Protein AF-A0A924YPL4-F1 (afdb_monomer)

Mean predicted aligned error: 10.45 Å

Sequence (496 aa):
EHSLARRAGNDRLADELAGELGDLPLALAQAAAYMHETQLPIGKYLELFRQRRTDLWGYEHGPLGHQETVAITFGLCIERLPDPAAVDLLNLCAFLAPDQIPRSLLREGGEHFPARVAAVVSDELELNRVLALLRSYSLIEITAESLSVHRLVQAVCRDRLNESSHEPQTSAVSETSEVPAAQPFAAAAVKLLNPSFPQDIESDTASWPICQRLLPHAHAAIKYAEQFGIDQDATGRLLNCVGLYLRICDNFVEAQSVLERAVRIGESAFGPEHPEVAAALNNLGLVLQELGDLPGARQAFNRALKINEAAFGPDHPKVGTIINNLGRVLRALGEQQGARQAFERALKIDETVFGPEHPSVATRVNNLGGVLKDFGDLAGARQAFERALRIDETAFGPEHSNVARDVNNLGGVLKKLGNLTGAQQAFERALKIDEAAFGPEHLKVAIRVNNIGGVLKDLGDLPGPDRRLSGHWGYAESRLGTSIRTHRPCERILRL

Solvent-accessible surface area (backbone atoms only — not comparable to full-atom values): 25398 Å² total; per-residue (Å²): 107,73,70,58,54,52,48,56,53,48,52,54,49,49,54,51,49,36,60,72,41,69,72,34,69,66,36,50,48,24,46,53,21,40,28,61,79,67,72,47,53,67,71,60,50,51,51,53,52,55,50,50,47,39,75,74,64,46,92,67,92,65,86,74,54,76,64,56,40,38,41,50,47,48,51,57,44,58,76,65,51,90,49,69,43,45,54,52,46,50,44,30,51,38,27,35,38,41,65,68,42,46,49,64,58,53,40,73,33,23,88,47,40,59,70,60,38,19,58,31,34,68,33,70,67,51,34,50,52,39,52,50,54,41,36,57,38,55,59,36,48,77,58,100,61,26,33,29,39,51,66,66,57,27,46,47,45,51,51,50,27,54,53,74,62,63,70,81,86,78,83,80,95,66,98,62,86,79,73,50,67,47,52,63,31,34,38,21,40,33,54,51,46,36,81,55,41,51,90,58,46,89,78,40,67,82,47,48,68,53,34,64,69,41,44,58,31,50,54,37,12,45,54,51,21,61,76,70,67,38,54,36,61,52,41,17,52,38,28,32,21,50,17,53,52,29,43,76,70,69,38,41,74,60,16,41,58,35,14,56,48,12,29,56,34,22,28,72,57,66,34,82,67,28,61,68,24,22,52,19,24,42,53,36,16,54,37,28,46,75,74,63,38,46,71,60,14,45,52,27,23,55,52,19,37,55,25,33,29,73,74,64,34,82,66,29,67,75,30,22,52,37,34,38,53,39,16,54,41,28,47,76,72,63,37,59,67,62,13,51,53,24,27,55,50,20,32,52,27,40,28,72,74,64,34,83,70,29,60,70,30,22,56,38,33,38,53,40,15,53,52,30,46,73,73,65,39,47,68,62,12,41,54,24,17,56,50,18,28,54,26,32,28,71,75,64,35,82,68,30,63,65,25,20,53,27,35,35,53,37,13,55,42,30,41,77,73,66,38,47,70,60,14,40,54,25,20,52,53,18,28,55,27,35,29,71,73,63,34,78,87,31,70,69,26,54,53,28,40,51,54,36,51,57,40,54,49,62,55,66,75,41,99,71,94,68,78,74,54,56,64,56,48,50,52,36,50,56,49,50,59,45,52,66,69,72,43,83,76,53,73,66,71,79,73,113

pLDDT: mean 84.76, std 17.31, range [26.33, 98.81]

Structure (mmCIF, N/CA/C/O backbone):
data_AF-A0A924YPL4-F1
#
_entry.id   AF-A0A924YPL4-F1
#
loop_
_atom_site.group_PDB
_atom_site.id
_atom_site.type_symbol
_atom_site.label_atom_id
_atom_site.label_alt_id
_atom_site.label_comp_id
_atom_site.label_asym_id
_atom_site.label_entity_id
_atom_site.label_seq_id
_atom_site.pdbx_PDB_ins_code
_atom_site.Cartn_x
_atom_site.Cartn_y
_atom_site.Cartn_z
_atom_site.occupancy
_atom_site.B_iso_or_equiv
_atom_site.auth_seq_id
_atom_site.auth_comp_id
_atom_site.auth_asym_id
_atom_site.auth_atom_id
_atom_site.pdbx_PDB_model_num
ATOM 1 N N . GLU A 1 1 ? -40.303 -27.531 46.952 1.00 47.72 1 GLU A N 1
ATOM 2 C CA . GLU A 1 1 ? -41.176 -26.430 46.478 1.00 47.72 1 GLU A CA 1
ATOM 3 C C . GLU A 1 1 ? -40.448 -25.093 46.344 1.00 47.72 1 GLU A C 1
ATOM 5 O O . GLU A 1 1 ? -40.464 -24.537 45.255 1.00 47.72 1 GLU A O 1
ATOM 10 N N . HIS A 1 2 ? -39.718 -24.608 47.358 1.00 46.69 2 HIS A N 1
ATOM 11 C CA . HIS A 1 2 ? -38.982 -23.332 47.252 1.00 46.69 2 HIS A CA 1
ATOM 12 C C . HIS A 1 2 ? -37.911 -23.265 46.140 1.00 46.69 2 HIS A C 1
ATOM 14 O O . HIS A 1 2 ? -37.742 -22.209 45.535 1.00 46.69 2 HIS A O 1
ATOM 20 N N . SER A 1 3 ? -37.217 -24.364 45.818 1.00 48.97 3 SER A N 1
ATOM 21 C CA . SER A 1 3 ? -36.243 -24.391 44.708 1.00 48.97 3 SER A CA 1
ATOM 22 C C . SER A 1 3 ? -36.898 -24.423 43.321 1.00 48.97 3 SER A C 1
ATOM 24 O O . SER A 1 3 ? -36.349 -23.869 42.374 1.00 48.97 3 SER A O 1
ATOM 26 N N . LEU A 1 4 ? -38.085 -25.030 43.208 1.00 39.88 4 LEU A N 1
ATOM 27 C CA . LEU A 1 4 ? -38.859 -25.117 41.966 1.00 39.88 4 LEU A CA 1
ATOM 28 C C . LEU A 1 4 ? -39.550 -23.787 41.652 1.00 39.88 4 LEU A C 1
ATOM 30 O O . LEU A 1 4 ? -39.506 -23.338 40.514 1.00 39.88 4 LEU A O 1
ATOM 34 N N . ALA A 1 5 ? -40.095 -23.112 42.670 1.00 48.59 5 ALA A N 1
ATOM 35 C CA . ALA A 1 5 ? -40.658 -21.770 42.529 1.00 48.59 5 ALA A CA 1
ATOM 36 C C . ALA A 1 5 ? -39.586 -20.721 42.178 1.00 48.59 5 ALA A C 1
ATOM 38 O O . ALA A 1 5 ? -39.834 -19.846 41.354 1.00 48.59 5 ALA A O 1
ATOM 39 N N . ARG A 1 6 ? -38.371 -20.835 42.746 1.00 54.81 6 ARG A N 1
ATOM 40 C CA . ARG A 1 6 ? -37.228 -19.992 42.345 1.00 54.81 6 ARG A CA 1
ATOM 41 C C . ARG A 1 6 ? -36.778 -20.252 40.908 1.00 54.81 6 ARG A C 1
ATOM 43 O O . ARG A 1 6 ? -36.469 -19.292 40.216 1.00 54.81 6 ARG A O 1
ATOM 50 N N . ARG A 1 7 ? -36.750 -21.513 40.457 1.00 58.03 7 ARG A N 1
ATOM 51 C CA . ARG A 1 7 ? -36.433 -21.846 39.057 1.00 58.03 7 ARG A CA 1
ATOM 52 C C . ARG A 1 7 ? -37.473 -21.278 38.093 1.00 58.03 7 ARG A C 1
ATOM 54 O O . ARG A 1 7 ? -37.099 -20.497 37.238 1.00 58.03 7 ARG A O 1
ATOM 61 N N . ALA A 1 8 ? -38.760 -21.528 38.328 1.00 57.75 8 ALA A N 1
ATOM 62 C CA . ALA A 1 8 ? -39.832 -21.000 37.480 1.00 57.75 8 ALA A CA 1
ATOM 63 C C . ALA A 1 8 ? -39.880 -19.457 37.440 1.00 57.75 8 ALA A C 1
ATOM 65 O O . ALA A 1 8 ? -40.207 -18.870 36.412 1.00 57.75 8 ALA A O 1
ATOM 66 N N . GLY A 1 9 ? -39.547 -18.787 38.552 1.00 67.06 9 GLY A N 1
ATOM 67 C CA . GLY A 1 9 ? -39.417 -17.328 38.595 1.00 67.06 9 GLY A CA 1
ATOM 68 C C . GLY A 1 9 ? -38.218 -16.803 37.799 1.00 67.06 9 GLY A C 1
ATOM 69 O O . GLY A 1 9 ? -38.343 -15.792 37.116 1.00 67.06 9 GLY A O 1
ATOM 70 N N . ASN A 1 10 ? -37.081 -17.504 37.847 1.00 73.88 10 ASN A N 1
ATOM 71 C CA . ASN A 1 10 ? -35.906 -17.164 37.045 1.00 73.88 10 ASN A CA 1
ATOM 72 C C . ASN A 1 10 ? -36.117 -17.443 35.555 1.00 73.88 10 ASN A C 1
ATOM 74 O O . ASN A 1 10 ? -35.671 -16.636 34.751 1.00 73.88 10 ASN A O 1
ATOM 78 N N . ASP A 1 11 ? -36.816 -18.521 35.194 1.00 79.25 11 ASP A N 1
ATOM 79 C CA . ASP A 1 11 ? -37.113 -18.856 33.796 1.00 79.25 11 ASP A CA 1
ATOM 80 C C . ASP A 1 11 ? -37.990 -17.764 33.161 1.00 79.25 11 ASP A C 1
ATOM 82 O O . ASP A 1 11 ? -37.685 -17.258 32.088 1.00 79.25 11 ASP A O 1
ATOM 86 N N . ARG A 1 12 ? -39.006 -17.280 33.889 1.00 85.38 12 ARG A N 1
ATOM 87 C CA . ARG A 1 12 ? -39.874 -16.192 33.415 1.00 85.38 12 ARG A CA 1
ATOM 88 C C . ARG A 1 12 ? -39.142 -14.853 33.268 1.00 85.38 12 ARG A C 1
ATOM 90 O O . ARG A 1 12 ? -39.406 -14.114 32.327 1.00 85.38 12 ARG A O 1
ATOM 97 N N . LEU A 1 13 ? -38.239 -14.535 34.198 1.00 87.44 13 LEU A N 1
ATOM 98 C CA . LEU A 1 13 ? -37.392 -13.340 34.107 1.00 87.44 13 LEU A CA 1
ATOM 99 C C . LEU A 1 13 ? -36.352 -13.460 32.985 1.00 87.44 13 LEU A C 1
ATOM 101 O O . LEU A 1 13 ? -35.993 -12.451 32.387 1.00 87.44 13 LEU A O 1
ATOM 105 N N . ALA A 1 14 ? -35.864 -14.670 32.704 1.00 86.19 14 ALA A N 1
ATOM 106 C CA . ALA A 1 14 ? -34.967 -14.929 31.586 1.00 86.19 14 ALA A CA 1
ATOM 107 C C . ALA A 1 14 ? -35.686 -14.751 30.241 1.00 86.19 14 ALA A C 1
ATOM 109 O O . ALA A 1 14 ? -35.127 -14.108 29.359 1.00 86.19 14 ALA A O 1
ATOM 110 N N . ASP A 1 15 ? -36.931 -15.224 30.114 1.00 85.44 15 ASP A N 1
ATOM 111 C CA . ASP A 1 15 ? -37.772 -14.986 28.931 1.00 85.44 15 ASP A CA 1
ATOM 112 C C . ASP A 1 15 ? -38.061 -13.487 28.734 1.00 85.44 15 ASP A C 1
ATOM 114 O O . ASP A 1 15 ? -37.995 -12.969 27.621 1.00 85.44 15 ASP A O 1
ATOM 118 N N . GLU A 1 16 ? -38.348 -12.763 29.820 1.00 87.50 16 GLU A N 1
ATOM 119 C CA . GLU A 1 16 ? -38.563 -11.310 29.789 1.00 87.50 16 GLU A CA 1
ATOM 120 C C . GLU A 1 16 ? -37.294 -10.555 29.368 1.00 87.50 16 GLU A C 1
ATOM 122 O O . GLU A 1 16 ? -37.361 -9.641 28.546 1.00 87.50 16 GLU A O 1
ATOM 127 N N . LEU A 1 17 ? -36.130 -10.965 29.882 1.00 87.06 17 LEU A N 1
ATOM 128 C CA . LEU A 1 17 ? -34.837 -10.431 29.461 1.00 87.06 17 LEU A CA 1
ATOM 129 C C . LEU A 1 17 ? -34.554 -10.733 27.988 1.00 87.06 17 LEU A C 1
ATOM 131 O O . LEU A 1 17 ? -34.127 -9.837 27.269 1.00 87.06 17 LEU A O 1
ATOM 135 N N . ALA A 1 18 ? -34.807 -11.956 27.526 1.00 86.69 18 ALA A N 1
ATOM 136 C CA . ALA A 1 18 ? -34.616 -12.324 26.128 1.00 86.69 18 ALA A CA 1
ATOM 137 C C . ALA A 1 18 ? -35.495 -11.489 25.189 1.00 86.69 18 ALA A C 1
ATOM 139 O O . ALA A 1 18 ? -34.992 -10.951 24.202 1.00 86.69 18 ALA A O 1
ATOM 140 N N . GLY A 1 19 ? -36.756 -11.266 25.572 1.00 82.75 19 GLY A N 1
ATOM 141 C CA . GLY A 1 19 ? -37.672 -10.383 24.856 1.00 82.75 19 GLY A CA 1
ATOM 142 C C . GLY A 1 19 ? -37.206 -8.922 24.807 1.00 82.75 19 GLY A C 1
ATOM 143 O O . GLY A 1 19 ? -37.207 -8.322 23.736 1.00 82.75 19 GLY A O 1
ATOM 144 N N . GLU A 1 20 ? -36.763 -8.346 25.932 1.00 83.00 20 GLU A N 1
ATOM 145 C CA . GLU A 1 20 ? -36.226 -6.969 25.977 1.00 83.00 20 GLU A CA 1
ATOM 146 C C . GLU A 1 20 ? -34.915 -6.831 25.185 1.00 83.00 20 GLU A C 1
ATOM 148 O O . GLU A 1 20 ? -34.635 -5.770 24.626 1.00 83.00 20 GLU A O 1
ATOM 153 N N . LEU A 1 21 ? -34.127 -7.908 25.101 1.00 84.50 21 LEU A N 1
ATOM 154 C CA . LEU A 1 21 ? -32.894 -7.955 24.320 1.00 84.50 21 LEU A CA 1
ATOM 155 C C . LEU A 1 21 ? -33.103 -8.359 22.847 1.00 84.50 21 LEU A C 1
ATOM 157 O O . LEU A 1 21 ? -32.127 -8.473 22.101 1.00 84.50 21 LEU A O 1
ATOM 161 N N . GLY A 1 22 ? -34.350 -8.570 22.415 1.00 81.56 22 GLY A N 1
ATOM 162 C CA . GLY A 1 22 ? -34.694 -8.946 21.042 1.00 81.56 22 GLY A CA 1
ATOM 163 C C . GLY A 1 22 ? -34.057 -10.259 20.578 1.00 81.56 22 GLY A C 1
ATOM 164 O O . GLY A 1 22 ? -33.703 -10.377 19.407 1.00 81.56 22 GLY A O 1
ATOM 165 N N . ASP A 1 23 ? -33.833 -11.204 21.498 1.00 82.50 23 ASP A N 1
ATOM 166 C CA . ASP A 1 23 ? -33.191 -12.504 21.245 1.00 82.50 23 ASP A CA 1
ATOM 167 C C . ASP A 1 23 ? -31.806 -12.419 20.570 1.00 82.50 23 ASP A C 1
ATOM 169 O O . ASP A 1 23 ? -31.335 -13.357 19.922 1.00 82.50 23 ASP A O 1
ATOM 173 N N . LEU A 1 24 ? -31.114 -11.288 20.729 1.00 84.44 24 LEU A N 1
ATOM 174 C CA . LEU A 1 24 ? -29.803 -11.061 20.134 1.00 84.44 24 LEU A CA 1
ATOM 175 C C . LEU A 1 24 ? -28.716 -11.866 20.851 1.00 84.44 24 LEU A C 1
ATOM 177 O O . LEU A 1 24 ? -28.433 -11.573 22.015 1.00 84.44 24 LEU A O 1
ATOM 181 N N . PRO A 1 25 ? -28.002 -12.784 20.165 1.00 86.50 25 PRO A N 1
ATOM 182 C CA . PRO A 1 25 ? -26.976 -13.605 20.807 1.00 86.50 25 PRO A CA 1
ATOM 183 C C . PRO A 1 25 ? -25.891 -12.784 21.511 1.00 86.50 25 PRO A C 1
ATOM 185 O O . PRO A 1 25 ? -25.484 -13.119 22.620 1.00 86.50 25 PRO A O 1
ATOM 188 N N . LEU A 1 26 ? -25.458 -11.676 20.899 1.00 85.81 26 LEU A N 1
ATOM 189 C CA . LEU A 1 26 ? -24.452 -10.793 21.487 1.00 85.81 26 LEU A CA 1
ATOM 190 C C . LEU A 1 26 ? -24.979 -10.049 22.721 1.00 85.81 26 LEU A C 1
ATOM 192 O O . LEU A 1 26 ? -24.299 -10.027 23.743 1.00 85.81 26 LEU A O 1
ATOM 196 N N . ALA A 1 27 ? -26.181 -9.469 22.648 1.00 85.81 27 ALA A N 1
ATOM 197 C CA . ALA A 1 27 ? -26.764 -8.741 23.776 1.00 85.81 27 ALA A CA 1
ATOM 198 C C . ALA A 1 27 ? -27.037 -9.686 24.955 1.00 85.81 27 ALA A C 1
ATOM 200 O O . ALA A 1 27 ? -26.749 -9.351 26.100 1.00 85.81 27 ALA A O 1
ATOM 201 N N . LEU A 1 28 ? -27.512 -10.902 24.672 1.00 89.25 28 LEU A N 1
ATOM 202 C CA . LEU A 1 28 ? -27.704 -11.951 25.671 1.00 89.25 28 LEU A CA 1
ATOM 203 C C . LEU A 1 28 ? -26.384 -12.371 26.319 1.00 89.25 28 LEU A C 1
ATOM 205 O O . LEU A 1 28 ? -26.310 -12.448 27.545 1.00 89.25 28 LEU A O 1
ATOM 209 N N . ALA A 1 29 ? -25.337 -12.603 25.521 1.00 88.88 29 ALA A N 1
ATOM 210 C CA . ALA A 1 29 ? -24.015 -12.953 26.033 1.00 88.88 29 ALA A CA 1
ATOM 211 C C . ALA A 1 29 ? -23.449 -11.847 26.936 1.00 88.88 29 ALA A C 1
ATOM 213 O O . ALA A 1 29 ? -22.971 -12.132 28.032 1.00 88.88 29 ALA A O 1
ATOM 214 N N . GLN A 1 30 ? -23.565 -10.586 26.522 1.00 90.12 30 GLN A N 1
ATOM 215 C CA . GLN A 1 30 ? -23.102 -9.438 27.300 1.00 90.12 30 GLN A CA 1
ATOM 216 C C . GLN A 1 30 ? -23.926 -9.217 28.575 1.00 90.12 30 GLN A C 1
ATOM 218 O O . GLN A 1 30 ? -23.355 -8.963 29.632 1.00 90.12 30 GLN A O 1
ATOM 223 N N . ALA A 1 31 ? -25.253 -9.355 28.522 1.00 89.62 31 ALA A N 1
ATOM 224 C CA . ALA A 1 31 ? -26.105 -9.259 29.705 1.00 89.62 31 ALA A CA 1
ATOM 225 C C . ALA A 1 31 ? -25.794 -10.376 30.711 1.00 89.62 31 ALA A C 1
ATOM 227 O O . ALA A 1 31 ? -25.646 -10.116 31.907 1.00 89.62 31 ALA A O 1
ATOM 228 N N . ALA A 1 32 ? -25.637 -11.613 30.230 1.00 90.56 32 ALA A N 1
ATOM 229 C CA . ALA A 1 32 ? -25.241 -12.749 31.054 1.00 90.56 32 ALA A CA 1
ATOM 230 C C . ALA A 1 32 ? -23.862 -12.531 31.693 1.00 90.56 32 ALA A C 1
ATOM 232 O O . ALA A 1 32 ? -23.706 -12.740 32.897 1.00 90.56 32 ALA A O 1
ATOM 233 N N . ALA A 1 33 ? -22.891 -12.057 30.912 1.00 90.94 33 ALA A N 1
ATOM 234 C CA . ALA A 1 33 ? -21.553 -11.721 31.378 1.00 90.94 33 ALA A CA 1
ATOM 235 C C . ALA A 1 33 ? -21.575 -10.611 32.440 1.00 90.94 33 ALA A C 1
ATOM 237 O O . ALA A 1 33 ? -21.022 -10.785 33.52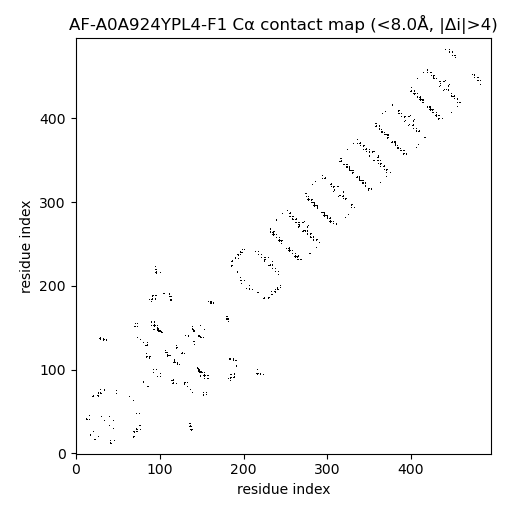1 1.00 90.94 33 ALA A O 1
ATOM 238 N N . TYR A 1 34 ? -22.299 -9.515 32.194 1.00 91.00 34 TYR A N 1
ATOM 239 C CA . TYR A 1 34 ? -22.483 -8.436 33.165 1.00 91.00 34 TYR A CA 1
ATOM 240 C C . TYR A 1 34 ? -23.038 -8.962 34.491 1.00 91.00 34 TYR A C 1
ATOM 242 O O . TYR A 1 34 ? -22.494 -8.671 35.556 1.00 91.00 34 TYR A O 1
ATOM 250 N N . MET A 1 35 ? -24.129 -9.734 34.440 1.00 92.50 35 MET A N 1
ATOM 251 C CA . MET A 1 35 ? -24.772 -10.286 35.634 1.00 92.50 35 MET A CA 1
ATOM 252 C C . MET A 1 35 ? -23.842 -11.230 36.393 1.00 92.50 35 MET A C 1
ATOM 254 O O . MET A 1 35 ? -23.806 -11.191 37.622 1.00 92.50 35 MET A O 1
ATOM 258 N N . HIS A 1 36 ? -23.069 -12.044 35.673 1.00 91.81 36 HIS A N 1
ATOM 259 C CA . HIS A 1 36 ? -22.067 -12.925 36.258 1.00 91.81 36 HIS A CA 1
ATOM 260 C C . HIS A 1 36 ? -20.969 -12.132 36.980 1.00 91.81 36 HIS A C 1
ATOM 262 O O . HIS A 1 36 ? -20.736 -12.355 38.166 1.00 91.81 36 HIS A O 1
ATOM 268 N N . GLU A 1 37 ? -20.338 -11.163 36.320 1.00 89.81 37 GLU A N 1
ATOM 269 C CA . GLU A 1 37 ? -19.222 -10.402 36.899 1.00 89.81 37 GLU A CA 1
ATOM 270 C C . GLU A 1 37 ? -19.660 -9.506 38.068 1.00 89.81 37 GLU A C 1
ATOM 272 O O . GLU A 1 37 ? -18.936 -9.346 39.049 1.00 89.81 37 GLU A O 1
ATOM 277 N N . THR A 1 38 ? -20.876 -8.957 38.009 1.00 89.56 38 THR A N 1
ATOM 278 C CA . THR A 1 38 ? -21.427 -8.089 39.066 1.00 89.56 38 THR A CA 1
ATOM 279 C C . THR A 1 38 ? -22.212 -8.845 40.141 1.00 89.56 38 THR A C 1
ATOM 281 O O . THR A 1 38 ? -22.663 -8.233 41.110 1.00 89.56 38 THR A O 1
ATOM 284 N N . GLN A 1 39 ? -22.381 -10.166 39.987 1.00 90.88 39 GLN A N 1
ATOM 285 C CA . GLN A 1 39 ? -23.224 -11.020 40.838 1.00 90.88 39 GLN A CA 1
ATOM 286 C C . GLN A 1 39 ? -24.665 -10.487 40.982 1.00 90.88 39 GLN A C 1
ATOM 288 O O . GLN A 1 39 ? -25.318 -10.650 42.018 1.00 90.88 39 GLN A O 1
ATOM 293 N N . LEU A 1 40 ? -25.166 -9.822 39.939 1.00 91.19 40 LEU A N 1
ATOM 294 C CA . LEU A 1 40 ? -26.439 -9.110 39.948 1.00 91.19 40 LEU A CA 1
ATOM 295 C C . LEU A 1 40 ? -27.554 -10.028 39.413 1.00 91.19 40 LEU A C 1
ATOM 297 O O . LEU A 1 40 ? -27.409 -10.599 38.333 1.00 91.19 40 LEU A O 1
ATOM 301 N N . PRO A 1 41 ? -28.678 -10.199 40.130 1.00 92.12 41 PRO A N 1
ATOM 302 C CA . PRO A 1 41 ? -29.766 -11.059 39.667 1.00 92.12 41 PRO A CA 1
ATOM 303 C C . PRO A 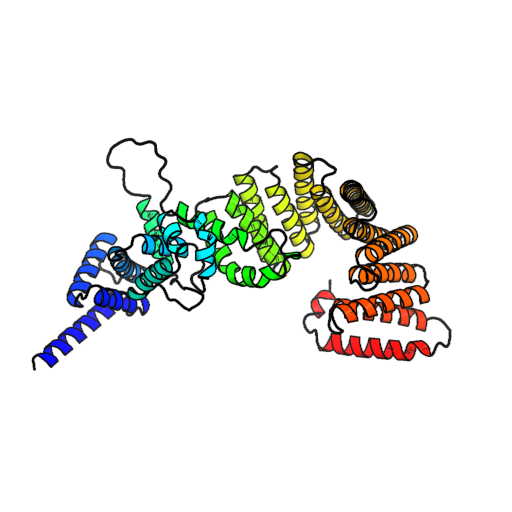1 41 ? -30.509 -10.456 38.461 1.00 92.12 41 PRO A C 1
ATOM 305 O O . PRO A 1 41 ? -30.600 -9.234 38.335 1.00 92.12 41 PRO A O 1
ATOM 308 N N . ILE A 1 42 ? -31.133 -11.316 37.637 1.00 90.62 42 ILE A N 1
ATOM 309 C CA . ILE A 1 42 ? -31.817 -10.950 36.374 1.00 90.62 42 ILE A CA 1
ATOM 310 C C . ILE A 1 42 ? -32.785 -9.775 36.543 1.00 90.62 42 ILE A C 1
ATOM 312 O O . ILE A 1 42 ? -32.735 -8.815 35.779 1.00 90.62 42 ILE A O 1
ATOM 316 N N . GLY A 1 43 ? -33.620 -9.798 37.586 1.00 89.75 43 GLY A N 1
ATOM 317 C CA . GLY A 1 43 ? -34.578 -8.718 37.841 1.00 89.75 43 GLY A CA 1
ATOM 318 C C . GLY A 1 43 ? -33.917 -7.352 38.066 1.00 89.75 43 GLY A C 1
ATOM 319 O O . GLY A 1 43 ? -34.421 -6.343 37.587 1.00 89.75 43 GLY A O 1
ATOM 320 N N . LYS A 1 44 ? -32.752 -7.310 38.729 1.00 91.69 44 LYS A N 1
ATOM 321 C CA . LYS A 1 44 ? -32.003 -6.059 38.927 1.00 91.69 44 LYS A CA 1
ATOM 322 C C . LYS A 1 44 ? -31.303 -5.590 37.660 1.00 91.69 44 LYS A C 1
ATOM 324 O O . LYS A 1 44 ? -31.198 -4.387 37.446 1.00 91.69 44 LYS A O 1
ATOM 329 N N . TYR A 1 45 ? -30.870 -6.511 36.805 1.00 91.56 45 TYR A N 1
ATOM 330 C CA . TYR A 1 45 ? -30.322 -6.146 35.504 1.00 91.56 45 TYR A CA 1
ATOM 331 C C . TYR A 1 45 ? -31.401 -5.531 34.606 1.00 91.56 45 TYR A C 1
ATOM 333 O O . TYR A 1 45 ? -31.171 -4.481 34.016 1.00 91.56 45 TYR A O 1
ATOM 341 N N . LEU A 1 46 ? -32.597 -6.128 34.571 1.00 88.38 46 LEU A N 1
ATOM 342 C CA . LEU A 1 46 ? -33.756 -5.592 33.849 1.00 88.38 46 LEU A CA 1
ATOM 343 C C . LEU A 1 46 ? -34.124 -4.172 34.301 1.00 88.38 46 LEU A C 1
ATOM 345 O O . LEU A 1 46 ? -34.412 -3.320 33.463 1.00 88.38 46 LEU A O 1
ATOM 349 N N . GLU A 1 47 ? -34.088 -3.897 35.609 1.00 89.38 47 GLU A N 1
ATOM 350 C CA . GLU A 1 47 ? -34.290 -2.541 36.143 1.00 89.38 47 GLU A CA 1
ATOM 351 C C . GLU A 1 47 ? -33.244 -1.557 35.591 1.00 89.38 47 GLU A C 1
ATOM 353 O O . GLU A 1 47 ? -33.617 -0.511 35.059 1.00 89.38 47 GLU A O 1
ATOM 358 N N . LEU A 1 48 ? -31.951 -1.907 35.654 1.00 88.94 48 LEU A N 1
ATOM 359 C CA . LEU A 1 48 ? -30.862 -1.069 35.132 1.00 88.94 48 LEU A CA 1
ATOM 360 C C . LEU A 1 48 ? -30.970 -0.852 33.618 1.00 88.94 48 LEU A C 1
ATOM 362 O O . LEU A 1 48 ? -30.786 0.266 33.142 1.00 88.94 48 LEU A O 1
ATOM 366 N N . PHE A 1 49 ? -31.295 -1.903 32.865 1.00 86.88 49 PHE A N 1
ATOM 367 C CA . PHE A 1 49 ? -31.482 -1.840 31.419 1.00 86.88 49 PHE A CA 1
ATOM 368 C C . PHE A 1 49 ? -32.609 -0.869 31.047 1.00 86.88 49 PHE A C 1
ATOM 370 O O . PHE A 1 49 ? -32.422 0.021 30.219 1.00 86.88 49 PHE A O 1
ATOM 377 N N . ARG A 1 50 ? -33.766 -0.981 31.710 1.00 86.44 50 ARG A N 1
ATOM 378 C CA . ARG A 1 50 ? -34.923 -0.102 31.480 1.00 86.44 50 ARG A CA 1
ATOM 379 C C . ARG A 1 50 ? -34.655 1.336 31.906 1.00 86.44 50 ARG A C 1
ATOM 381 O O . ARG A 1 50 ? -35.078 2.260 31.211 1.00 86.44 50 ARG A O 1
ATOM 388 N N . GLN A 1 51 ? -33.948 1.530 33.018 1.00 85.75 51 GLN A N 1
ATOM 389 C CA . GLN A 1 51 ? -33.526 2.855 33.460 1.00 85.75 51 GLN A CA 1
ATOM 390 C C . GLN A 1 51 ? -32.632 3.498 32.399 1.00 85.75 51 GLN A C 1
ATOM 392 O O . GLN A 1 51 ? -32.947 4.577 31.908 1.00 85.75 51 GLN A O 1
ATOM 397 N N . ARG A 1 52 ? -31.595 2.785 31.949 1.00 82.38 52 ARG A N 1
ATOM 398 C CA . ARG A 1 52 ? -30.661 3.318 30.961 1.00 82.38 52 ARG A CA 1
ATOM 399 C C . ARG A 1 52 ? -31.303 3.564 29.596 1.00 82.38 52 ARG A C 1
ATOM 401 O O . ARG A 1 52 ? -30.978 4.549 28.943 1.00 82.38 52 ARG A O 1
ATOM 408 N N . ARG A 1 53 ? -32.253 2.715 29.189 1.00 79.38 53 ARG A N 1
ATOM 409 C CA . ARG A 1 53 ? -33.105 2.956 28.013 1.00 79.38 53 ARG A CA 1
ATOM 410 C C . ARG A 1 53 ? -33.828 4.299 28.116 1.00 79.38 53 ARG A C 1
ATOM 412 O O . ARG A 1 53 ? -33.869 5.048 27.147 1.00 79.38 53 ARG A O 1
ATOM 419 N N . THR A 1 54 ? -34.383 4.585 29.291 1.00 78.12 54 THR A N 1
ATOM 420 C CA . THR A 1 54 ? -35.126 5.824 29.554 1.00 78.12 54 THR A CA 1
ATOM 421 C C . THR A 1 54 ? -34.202 7.041 29.511 1.00 78.12 54 THR A C 1
ATOM 423 O O . THR A 1 54 ? -34.577 8.057 28.933 1.00 78.12 54 THR A O 1
ATOM 426 N N . ASP A 1 55 ? -32.993 6.923 30.068 1.00 77.31 55 ASP A N 1
ATOM 427 C CA . ASP A 1 55 ? -32.000 8.003 30.086 1.00 77.31 55 ASP A CA 1
ATOM 428 C C . ASP A 1 55 ? -31.525 8.390 28.673 1.00 77.31 55 ASP A C 1
ATOM 430 O O . ASP A 1 55 ? -31.306 9.568 28.404 1.00 77.31 55 ASP A O 1
ATOM 434 N N . LEU A 1 56 ? -31.372 7.411 27.772 1.00 69.81 56 LEU A N 1
ATOM 435 C CA . LEU A 1 56 ? -30.812 7.620 26.430 1.00 69.81 56 LEU A CA 1
ATOM 436 C C . LEU A 1 56 ? -31.850 8.037 25.373 1.00 69.81 56 LEU A C 1
ATOM 438 O O . LEU A 1 56 ? -31.535 8.867 24.525 1.00 69.81 56 LEU A O 1
ATOM 442 N N . TRP A 1 57 ? -33.074 7.494 25.407 1.00 69.25 57 TRP A N 1
ATOM 443 C CA . TRP A 1 57 ? -34.076 7.716 24.343 1.00 69.25 57 TRP A CA 1
ATOM 444 C C . TRP A 1 57 ? -35.435 8.241 24.833 1.00 69.25 57 TRP A C 1
ATOM 446 O O . TRP A 1 57 ? -36.363 8.400 24.041 1.00 69.25 57 TRP A O 1
ATOM 456 N N . GLY A 1 58 ? -35.585 8.552 26.124 1.00 59.66 58 GLY A N 1
ATOM 457 C CA . GLY A 1 58 ? -36.861 9.005 26.682 1.00 59.66 58 GLY A CA 1
ATOM 458 C C . GLY A 1 58 ? -37.969 7.938 26.628 1.00 59.66 58 GLY A C 1
ATOM 459 O O . GLY A 1 58 ? -37.722 6.751 26.423 1.00 59.66 58 GLY A O 1
ATOM 460 N N . TYR A 1 59 ? -39.224 8.347 26.852 1.00 49.88 59 TYR A N 1
ATOM 461 C CA . TYR A 1 59 ? -40.401 7.457 26.853 1.00 49.88 59 TYR A CA 1
ATOM 462 C C . TYR A 1 59 ? -40.918 7.134 25.433 1.00 49.88 59 TYR A C 1
ATOM 464 O O . TYR A 1 59 ? -42.122 7.211 25.182 1.00 49.88 59 TYR A O 1
ATOM 472 N N . GLU A 1 60 ? -40.067 6.760 24.478 1.00 46.19 60 GLU A N 1
ATOM 473 C CA . GLU A 1 60 ? -40.577 6.259 23.193 1.00 46.19 60 GLU A CA 1
ATOM 474 C C . GLU A 1 60 ? -41.058 4.805 23.329 1.00 46.19 60 GLU A C 1
ATOM 476 O O . GLU A 1 60 ? -40.307 3.879 23.628 1.00 46.19 60 GLU A O 1
ATOM 481 N N . HIS A 1 61 ? -42.372 4.613 23.171 1.00 46.47 61 HIS A N 1
ATOM 482 C CA . HIS A 1 61 ? -43.042 3.318 23.283 1.00 46.47 61 HIS A CA 1
ATOM 483 C C . HIS A 1 61 ? -42.969 2.575 21.941 1.00 46.47 61 HIS A C 1
ATOM 485 O O . HIS A 1 61 ? -43.910 2.604 21.149 1.00 46.47 61 HIS A O 1
ATOM 491 N N . GLY A 1 62 ? -41.845 1.903 21.695 1.00 57.69 62 GLY A N 1
ATOM 492 C CA . GLY A 1 62 ? -41.645 0.979 20.577 1.00 57.69 62 GLY A CA 1
ATOM 493 C C . GLY A 1 62 ? -40.581 -0.077 20.908 1.00 57.69 62 GLY A C 1
ATOM 494 O O . GLY A 1 62 ? -39.794 0.129 21.833 1.00 57.69 62 GLY A O 1
ATOM 495 N N . PRO A 1 63 ? -40.557 -1.230 20.211 1.00 57.75 63 PRO A N 1
ATOM 496 C CA . PRO A 1 63 ? -39.460 -2.182 20.347 1.00 57.75 63 PRO A CA 1
ATOM 497 C C . PRO A 1 63 ? -38.157 -1.523 19.882 1.00 57.75 63 PRO A C 1
ATOM 499 O O . PRO A 1 63 ? -38.116 -0.942 18.797 1.00 57.75 63 PRO A O 1
ATOM 502 N N . LEU A 1 64 ? -37.112 -1.605 20.711 1.00 63.34 64 LEU A N 1
ATOM 503 C CA . LEU A 1 64 ? -35.780 -1.126 20.349 1.00 63.34 64 LEU A CA 1
ATOM 504 C C . LEU A 1 64 ? -35.295 -1.863 19.100 1.00 63.34 64 LEU A C 1
ATOM 506 O O . LEU A 1 64 ? -35.514 -3.069 18.947 1.00 63.34 64 LEU A O 1
ATOM 510 N N . GLY A 1 65 ? -34.609 -1.147 18.215 1.00 70.19 65 GLY A N 1
ATOM 511 C CA . GLY A 1 65 ? -33.834 -1.805 17.183 1.00 70.19 65 GLY A CA 1
ATOM 512 C C . GLY A 1 65 ? -32.671 -2.586 17.800 1.00 70.19 65 GLY A C 1
ATOM 513 O O . GLY A 1 65 ? -32.265 -2.417 18.955 1.00 70.19 65 GLY A O 1
ATOM 514 N N . HIS A 1 66 ? -32.108 -3.489 17.001 1.00 71.81 66 HIS A N 1
ATOM 515 C CA . HIS A 1 66 ? -31.024 -4.350 17.462 1.00 71.81 66 HIS A CA 1
ATOM 516 C C . HIS A 1 66 ? -29.773 -3.560 17.895 1.00 71.81 66 HIS A C 1
ATOM 518 O O . HIS A 1 66 ? -28.987 -4.041 18.711 1.00 71.81 66 HIS A O 1
ATOM 524 N N . GLN A 1 67 ? -29.569 -2.362 17.340 1.00 68.31 67 GLN A N 1
ATOM 525 C CA . GLN A 1 67 ? -28.415 -1.518 17.645 1.00 68.31 67 GLN A CA 1
ATOM 526 C C . GLN A 1 67 ? -28.560 -0.843 19.010 1.00 68.31 67 GLN A C 1
ATOM 528 O O . GLN A 1 67 ? -27.604 -0.845 19.783 1.00 68.31 67 GLN A O 1
ATOM 533 N N . GLU A 1 68 ? -29.748 -0.337 19.338 1.00 77.31 68 GLU A N 1
ATOM 534 C CA . GLU A 1 68 ? -30.029 0.347 20.600 1.00 77.31 68 GLU A CA 1
ATOM 535 C C . GLU A 1 68 ? -29.940 -0.616 21.788 1.00 77.31 68 GLU A C 1
ATOM 537 O O . GLU A 1 68 ? -29.309 -0.306 22.799 1.00 77.31 68 GLU A O 1
ATOM 542 N N . THR A 1 69 ? -30.485 -1.827 21.645 1.00 81.06 69 THR A N 1
ATOM 543 C CA . THR A 1 69 ? -30.382 -2.874 22.670 1.00 81.06 69 THR A CA 1
ATOM 544 C C . THR A 1 69 ? -28.927 -3.212 22.993 1.00 81.06 69 THR A C 1
ATOM 546 O O . THR A 1 69 ? -28.530 -3.224 24.161 1.00 81.06 69 THR A O 1
ATOM 549 N N . VAL A 1 70 ? -28.109 -3.453 21.962 1.00 77.75 70 VAL A N 1
ATOM 550 C CA . VAL A 1 70 ? -26.679 -3.734 22.147 1.00 77.75 70 VAL A CA 1
ATOM 551 C C . VAL A 1 70 ? -25.973 -2.522 22.752 1.00 77.75 70 VAL A C 1
ATOM 553 O O . VAL A 1 70 ? -25.145 -2.702 23.637 1.00 77.75 70 VAL A O 1
ATOM 556 N N . ALA A 1 71 ? -26.321 -1.297 22.349 1.00 78.75 71 ALA A N 1
ATOM 557 C CA . ALA A 1 71 ? -25.736 -0.079 22.902 1.00 78.75 71 ALA A CA 1
ATOM 558 C C . ALA A 1 71 ? -26.003 0.086 24.406 1.00 78.75 71 ALA A C 1
ATOM 560 O O . ALA A 1 71 ? -25.078 0.426 25.145 1.00 78.75 71 ALA A O 1
ATOM 561 N N . ILE A 1 72 ? -27.217 -0.216 24.885 1.00 82.69 72 ILE A N 1
ATOM 562 C CA . ILE A 1 72 ? -27.545 -0.180 26.322 1.00 82.69 72 ILE A CA 1
ATOM 563 C C . ILE A 1 72 ? -26.729 -1.216 27.083 1.00 82.69 72 ILE A C 1
ATOM 565 O O . ILE A 1 72 ? -26.029 -0.880 28.040 1.00 82.69 72 ILE A O 1
ATOM 569 N N . THR A 1 73 ? -26.817 -2.480 26.663 1.00 84.88 73 THR A N 1
ATOM 570 C CA . THR A 1 73 ? -26.136 -3.589 27.335 1.00 84.88 73 THR A CA 1
ATOM 571 C C . THR A 1 73 ? -24.624 -3.368 27.362 1.00 84.88 73 THR A C 1
ATOM 573 O O . THR A 1 73 ? -23.978 -3.586 28.388 1.00 84.88 73 THR A O 1
ATOM 576 N N . PHE A 1 74 ? -24.067 -2.856 26.268 1.00 84.44 74 PHE A N 1
ATOM 577 C CA . PHE A 1 74 ? -22.665 -2.485 26.163 1.00 84.44 74 PHE A CA 1
ATOM 578 C C . PHE A 1 74 ? -22.289 -1.293 27.049 1.00 84.44 74 PHE A C 1
ATOM 580 O O . PHE A 1 74 ? -21.268 -1.337 27.736 1.00 84.44 74 PHE A O 1
ATOM 587 N N . GLY A 1 75 ? -23.113 -0.240 27.068 1.00 83.19 75 GLY A N 1
ATOM 588 C CA . GLY A 1 75 ? -22.930 0.927 27.930 1.00 83.19 75 GLY A CA 1
ATOM 589 C C . GLY A 1 75 ? -22.829 0.527 29.400 1.00 83.19 75 GLY A C 1
ATOM 590 O O . GLY A 1 75 ? -21.870 0.912 30.068 1.00 83.19 75 GLY A O 1
ATOM 591 N N . LEU A 1 76 ? -23.740 -0.340 29.855 1.00 86.00 76 LEU A N 1
ATOM 592 C CA . LEU A 1 76 ? -23.710 -0.914 31.201 1.00 86.00 76 LEU A CA 1
ATOM 593 C C . LEU A 1 76 ? -22.408 -1.688 31.464 1.00 86.00 76 LEU A C 1
ATOM 595 O O . LEU A 1 76 ? -21.787 -1.492 32.507 1.00 86.00 76 LEU A O 1
ATOM 599 N N . CYS A 1 77 ? -21.963 -2.535 30.528 1.00 88.44 77 CYS A N 1
ATOM 600 C CA . CYS A 1 77 ? -20.707 -3.282 30.677 1.00 88.44 77 CYS A CA 1
ATOM 601 C C . CYS A 1 77 ? -19.496 -2.356 30.827 1.00 88.44 77 CYS A C 1
ATOM 603 O O . CYS A 1 77 ? -18.700 -2.549 31.743 1.00 88.44 77 CYS A O 1
ATOM 605 N N . ILE A 1 78 ? -19.373 -1.328 29.981 1.00 86.00 78 ILE A N 1
ATOM 606 C CA . ILE A 1 78 ? -18.259 -0.375 30.069 1.00 86.00 78 ILE A CA 1
ATOM 607 C C . ILE A 1 78 ? -18.273 0.396 31.390 1.00 86.00 78 ILE A C 1
ATOM 609 O O . ILE A 1 78 ? -17.217 0.561 31.992 1.00 86.00 78 ILE A O 1
ATOM 613 N N . GLU A 1 79 ? -19.434 0.859 31.859 1.00 85.19 79 GLU A N 1
ATOM 614 C CA . GLU A 1 79 ? -19.542 1.606 33.124 1.00 85.19 79 GLU A CA 1
ATOM 615 C C . GLU A 1 79 ? -19.100 0.796 34.350 1.00 85.19 79 GLU A C 1
ATOM 617 O O . GLU A 1 79 ? -18.814 1.367 35.404 1.00 85.19 79 GLU A O 1
ATOM 622 N N . ARG A 1 80 ? -19.037 -0.535 34.229 1.00 88.38 80 ARG A N 1
ATOM 623 C CA . ARG A 1 80 ? -18.569 -1.438 35.285 1.00 88.38 80 ARG A CA 1
ATOM 624 C C . ARG A 1 80 ? -17.138 -1.917 35.122 1.00 88.38 80 ARG A C 1
ATOM 626 O O . ARG A 1 80 ? -16.641 -2.563 36.044 1.00 88.38 80 ARG A O 1
ATOM 633 N N . LEU A 1 81 ? -16.459 -1.583 34.025 1.00 89.31 81 LEU A N 1
ATOM 634 C CA . LEU A 1 81 ? -15.044 -1.905 33.883 1.00 89.31 81 LEU A CA 1
ATOM 635 C C . LEU A 1 81 ? -14.233 -1.121 34.934 1.00 89.31 81 LEU A C 1
ATOM 637 O O . LEU A 1 81 ? -14.247 0.110 34.922 1.00 89.31 81 LEU A O 1
ATOM 641 N N . PRO A 1 82 ? -13.512 -1.802 35.846 1.00 85.94 82 PRO A N 1
ATOM 642 C CA . PRO A 1 82 ? -12.744 -1.142 36.902 1.00 85.94 82 PRO A CA 1
ATOM 643 C C . PRO A 1 82 ? -11.478 -0.448 36.383 1.00 85.94 82 PRO A C 1
ATOM 645 O O . PRO A 1 82 ? -10.910 0.383 37.089 1.00 85.94 82 PRO A O 1
ATOM 648 N N . ASP A 1 83 ? -11.022 -0.808 35.181 1.00 88.25 83 ASP A N 1
ATOM 649 C CA . ASP A 1 83 ? -9.795 -0.303 34.576 1.00 88.25 83 ASP A CA 1
ATOM 650 C C . ASP A 1 83 ? -10.108 0.577 33.351 1.00 88.25 83 ASP A C 1
ATOM 652 O O . ASP A 1 83 ? -10.551 0.060 32.319 1.00 88.25 83 ASP A O 1
ATOM 656 N N . PRO A 1 84 ? -9.856 1.898 33.421 1.00 89.44 84 PRO A N 1
ATOM 657 C CA . PRO A 1 84 ? -10.038 2.800 32.288 1.00 89.44 84 PRO A CA 1
ATOM 658 C C . PRO A 1 84 ? -9.204 2.428 31.054 1.00 89.44 84 PRO A C 1
ATOM 660 O O . PRO A 1 84 ? -9.622 2.720 29.935 1.00 89.44 84 PRO A O 1
ATOM 663 N N . ALA A 1 85 ? -8.057 1.761 31.221 1.00 90.50 85 ALA A N 1
ATOM 664 C CA . ALA A 1 85 ? -7.225 1.349 30.094 1.00 90.50 85 ALA A CA 1
ATOM 665 C C . ALA A 1 85 ? -7.902 0.271 29.229 1.00 90.50 85 ALA A C 1
ATOM 667 O O . ALA A 1 85 ? -7.643 0.192 28.029 1.00 90.50 85 ALA A O 1
ATOM 668 N N . ALA A 1 86 ? -8.820 -0.515 29.803 1.00 92.38 86 ALA A N 1
ATOM 669 C CA . ALA A 1 86 ? -9.634 -1.470 29.055 1.00 92.38 86 ALA A CA 1
ATOM 670 C C . ALA A 1 86 ? -10.583 -0.764 28.075 1.00 92.38 86 ALA A C 1
ATOM 672 O O . ALA A 1 86 ? -10.731 -1.187 26.927 1.00 92.38 86 ALA A O 1
ATOM 673 N N . VAL A 1 87 ? -11.183 0.345 28.512 1.00 91.50 87 VAL A N 1
ATOM 674 C CA . VAL A 1 87 ? -12.051 1.180 27.673 1.00 91.50 87 VAL A CA 1
ATOM 675 C C . VAL A 1 87 ? -11.237 1.852 26.572 1.00 91.50 87 VAL A C 1
ATOM 677 O O . VAL A 1 87 ? -11.630 1.810 25.409 1.00 91.50 87 VAL A O 1
ATOM 680 N N . ASP A 1 88 ? -10.073 2.404 26.912 1.00 91.44 88 ASP A N 1
ATOM 681 C CA . ASP A 1 88 ? -9.192 3.050 25.938 1.00 91.44 88 ASP A CA 1
ATOM 682 C C . ASP A 1 88 ? -8.663 2.050 24.886 1.00 91.44 88 ASP A C 1
ATOM 684 O O . ASP A 1 88 ? -8.571 2.381 23.702 1.00 91.44 88 ASP A O 1
ATOM 688 N N . LEU A 1 89 ? -8.384 0.798 25.275 1.00 92.75 89 LEU A N 1
ATOM 689 C CA . LEU A 1 89 ? -8.005 -0.264 24.338 1.00 92.75 89 LEU A CA 1
ATOM 690 C C . LEU A 1 89 ? -9.158 -0.641 23.392 1.00 92.75 89 LEU A C 1
ATOM 692 O O . LEU A 1 89 ? -8.932 -0.813 22.191 1.00 92.75 89 LEU A O 1
ATOM 696 N N . LEU A 1 90 ? -10.392 -0.742 23.900 1.00 92.81 90 LEU A N 1
ATOM 697 C CA . LEU A 1 90 ? -11.581 -0.936 23.059 1.00 92.81 90 LEU A CA 1
ATOM 698 C C . LEU A 1 90 ? -11.775 0.226 22.082 1.00 92.81 90 LEU A C 1
ATOM 700 O O . LEU A 1 90 ? -12.046 -0.007 20.904 1.00 92.81 90 LEU A O 1
ATOM 704 N N . ASN A 1 91 ? -11.597 1.460 22.555 1.00 92.25 91 ASN A N 1
ATOM 705 C CA . ASN A 1 91 ? -11.707 2.665 21.741 1.00 92.25 91 ASN A CA 1
ATOM 706 C C . ASN A 1 91 ? -10.670 2.681 20.614 1.00 92.25 91 ASN A C 1
ATOM 708 O O . ASN A 1 91 ? -11.027 2.984 19.481 1.00 92.25 91 ASN A O 1
ATOM 712 N N . LEU A 1 92 ? -9.422 2.276 20.878 1.00 92.50 92 LEU A N 1
ATOM 713 C CA . LEU A 1 92 ? -8.411 2.075 19.835 1.00 92.50 92 LEU A CA 1
ATOM 714 C C . LEU A 1 92 ? -8.857 1.015 18.816 1.00 92.50 92 LEU A C 1
ATOM 716 O O . LEU A 1 92 ? -8.862 1.263 17.609 1.00 92.50 92 LEU A O 1
ATOM 720 N N . CYS A 1 93 ? -9.274 -0.161 19.297 1.00 93.75 93 CYS A N 1
ATOM 721 C CA . CYS A 1 93 ? -9.707 -1.263 18.436 1.00 93.75 93 CYS A CA 1
ATOM 722 C C . CYS A 1 93 ? -10.945 -0.907 17.602 1.00 93.75 93 CYS A C 1
ATOM 724 O O . CYS A 1 93 ? -11.161 -1.506 16.551 1.00 93.75 93 CYS A O 1
ATOM 726 N N . ALA A 1 94 ? -11.745 0.076 18.022 1.00 92.25 94 ALA A N 1
ATOM 727 C CA . ALA A 1 94 ? -12.904 0.552 17.278 1.00 92.25 94 ALA A CA 1
ATOM 728 C C . ALA A 1 94 ? -12.548 1.230 15.941 1.00 92.25 94 ALA A C 1
ATOM 730 O O . ALA A 1 94 ? -13.423 1.363 15.083 1.00 92.25 94 ALA A O 1
ATOM 731 N N . PHE A 1 95 ? -11.288 1.620 15.734 1.00 93.44 95 PHE A N 1
ATOM 732 C CA . PHE A 1 95 ? -10.794 2.193 14.475 1.00 93.44 95 PHE A CA 1
ATOM 733 C C . PHE A 1 95 ? -10.054 1.179 13.590 1.00 93.44 95 PHE A C 1
ATOM 735 O O . PHE A 1 95 ? -9.590 1.531 12.509 1.00 93.44 95 PHE A O 1
ATOM 742 N N . LEU A 1 96 ? -9.981 -0.087 14.008 1.00 95.44 96 LEU A N 1
ATOM 743 C CA . LEU A 1 96 ? -9.418 -1.195 13.235 1.00 95.44 96 LEU A CA 1
ATOM 744 C C . LEU A 1 96 ? -10.537 -2.096 12.687 1.00 95.44 96 LEU A C 1
ATOM 746 O O . LEU A 1 96 ? -11.691 -2.024 13.114 1.00 95.44 96 LEU A O 1
ATOM 750 N N . ALA A 1 97 ? -10.211 -2.978 11.737 1.00 94.06 97 ALA A N 1
ATOM 751 C CA . ALA A 1 97 ? -11.148 -4.020 11.312 1.00 94.06 97 ALA A CA 1
ATOM 752 C C . ALA A 1 97 ? -11.512 -4.958 12.489 1.00 94.06 97 ALA A C 1
ATOM 754 O O . ALA A 1 97 ? -10.670 -5.179 13.359 1.00 94.06 97 ALA A O 1
ATOM 755 N N . PRO A 1 98 ? -12.750 -5.489 12.526 1.00 89.81 98 PRO A N 1
ATOM 756 C CA . PRO A 1 98 ? -13.317 -6.182 13.690 1.00 89.81 98 PRO A CA 1
ATOM 757 C C . PRO A 1 98 ? -12.635 -7.501 14.043 1.00 89.81 98 PRO A C 1
ATOM 759 O O . PRO A 1 98 ? -12.648 -7.892 15.203 1.00 89.81 98 PRO A O 1
ATOM 762 N N . ASP A 1 99 ? -12.056 -8.192 13.067 1.00 91.12 99 ASP A N 1
ATOM 763 C CA . ASP A 1 99 ? -11.559 -9.553 13.241 1.00 91.12 99 ASP A CA 1
ATOM 764 C C . ASP A 1 99 ? -10.042 -9.608 13.096 1.00 91.12 99 ASP A C 1
ATOM 766 O O . ASP A 1 99 ? -9.469 -8.894 12.275 1.00 91.12 99 ASP A O 1
ATOM 770 N N . GLN A 1 100 ? -9.409 -10.517 13.842 1.00 93.25 100 GLN A N 1
ATOM 771 C CA . GLN A 1 100 ? -7.983 -10.844 13.727 1.00 93.25 100 GLN A CA 1
ATOM 772 C C . GLN A 1 100 ? -7.014 -9.678 13.996 1.00 93.25 100 GLN A C 1
ATOM 774 O O . GLN A 1 100 ? -5.914 -9.671 13.447 1.00 93.25 100 GLN A O 1
ATOM 779 N N . ILE A 1 101 ? -7.363 -8.747 14.893 1.00 95.44 101 ILE A N 1
ATOM 780 C CA . ILE A 1 101 ? -6.446 -7.688 15.341 1.00 95.44 101 ILE A CA 1
ATOM 781 C C . ILE A 1 101 ? -5.234 -8.355 16.017 1.00 95.44 101 ILE A C 1
ATOM 783 O O . ILE A 1 101 ? -5.411 -8.993 17.063 1.00 95.44 101 ILE A O 1
ATOM 787 N N . PRO A 1 102 ? -4.009 -8.263 15.460 1.00 94.31 102 PRO A N 1
ATOM 788 C CA . PRO A 1 102 ? -2.868 -8.984 16.013 1.00 94.31 102 PRO A CA 1
ATOM 789 C C . PRO A 1 102 ? -2.440 -8.407 17.360 1.00 94.31 102 PRO A C 1
ATOM 791 O O . PRO A 1 102 ? -2.277 -7.197 17.511 1.00 94.31 102 PRO A O 1
ATOM 794 N N . ARG A 1 103 ? -2.188 -9.273 18.343 1.00 91.94 103 ARG A N 1
ATOM 795 C CA . ARG A 1 103 ? -1.681 -8.838 19.654 1.00 91.94 103 ARG A CA 1
ATOM 796 C C . ARG A 1 103 ? -0.272 -8.254 19.554 1.00 91.94 103 ARG A C 1
ATOM 798 O O . ARG A 1 103 ? 0.038 -7.317 20.280 1.00 91.94 103 ARG A O 1
ATOM 805 N N . SER A 1 104 ? 0.562 -8.785 18.655 1.00 90.69 104 SER A N 1
ATOM 806 C CA . SER A 1 104 ? 1.910 -8.259 18.397 1.00 90.69 104 SER A CA 1
ATOM 807 C C . SER A 1 104 ? 1.865 -6.812 17.911 1.00 90.69 104 SER A C 1
ATOM 809 O O . SER A 1 104 ? 2.611 -5.987 18.422 1.00 90.69 104 SER A O 1
ATOM 811 N N . LEU A 1 105 ? 0.910 -6.485 17.031 1.00 91.50 105 LEU A N 1
ATOM 812 C CA . LEU A 1 105 ? 0.699 -5.120 16.550 1.00 91.50 105 LEU A CA 1
ATOM 813 C C . LEU A 1 105 ? 0.460 -4.165 17.728 1.00 91.50 105 LEU A C 1
ATOM 815 O O . LEU A 1 105 ? 1.125 -3.142 17.836 1.00 91.50 105 LEU A O 1
ATOM 819 N N . LEU A 1 106 ? -0.437 -4.527 18.652 1.00 90.06 106 LEU A N 1
ATOM 820 C CA . LEU A 1 106 ? -0.716 -3.713 19.840 1.00 90.06 106 LEU A CA 1
ATOM 821 C C . LEU A 1 106 ? 0.514 -3.553 20.743 1.00 90.06 106 LEU A C 1
ATOM 823 O O . LEU A 1 106 ? 0.727 -2.482 21.293 1.00 90.06 106 LEU A O 1
ATOM 827 N N . ARG A 1 107 ? 1.341 -4.589 20.894 1.00 88.94 107 ARG A N 1
ATOM 828 C CA . ARG A 1 107 ? 2.553 -4.515 21.725 1.00 88.94 107 ARG A CA 1
ATOM 829 C C . ARG A 1 107 ? 3.630 -3.614 21.130 1.00 88.94 107 ARG A C 1
ATOM 831 O O . ARG A 1 107 ? 4.287 -2.883 21.862 1.00 88.94 107 ARG A O 1
ATOM 838 N N . GLU A 1 108 ? 3.826 -3.690 19.821 1.00 84.69 108 GLU A N 1
ATOM 839 C CA . GLU A 1 108 ? 4.914 -2.994 19.130 1.00 84.69 108 GLU A CA 1
ATOM 840 C C . GLU A 1 108 ? 4.631 -1.497 18.945 1.00 84.69 108 GLU A C 1
ATOM 842 O O . GLU A 1 108 ? 5.563 -0.701 18.913 1.00 84.69 108 GLU A O 1
ATOM 847 N N . GLY A 1 109 ? 3.361 -1.086 18.889 1.00 80.25 109 GLY A N 1
ATOM 848 C CA . GLY A 1 109 ? 2.982 0.311 18.653 1.00 80.25 109 GLY A CA 1
ATOM 849 C C . GLY A 1 109 ? 2.651 1.144 19.890 1.00 80.25 109 GLY A C 1
ATOM 850 O O . GLY A 1 109 ? 1.978 2.168 19.760 1.00 80.25 109 GLY A O 1
ATOM 851 N N . GLY A 1 110 ? 3.102 0.734 21.081 1.00 81.25 110 GLY A N 1
ATOM 852 C CA . GLY A 1 110 ? 2.802 1.422 22.343 1.00 81.25 110 GLY A CA 1
ATOM 853 C C . GLY A 1 110 ? 3.146 2.916 22.357 1.00 81.25 110 GLY A C 1
ATOM 854 O O . GLY A 1 110 ? 2.448 3.698 22.998 1.00 81.25 110 GLY A O 1
ATOM 855 N N . GLU A 1 111 ? 4.160 3.338 21.597 1.00 85.19 111 GLU A N 1
ATOM 856 C CA . GLU A 1 111 ? 4.568 4.746 21.478 1.00 85.19 111 GLU A CA 1
ATOM 857 C C . GLU A 1 111 ? 3.532 5.653 20.793 1.00 85.19 111 GLU A C 1
ATOM 859 O O . GLU A 1 111 ? 3.563 6.872 20.964 1.00 85.19 111 GLU A O 1
ATOM 864 N N . HIS A 1 112 ? 2.599 5.082 20.028 1.00 87.12 112 HIS A N 1
ATOM 865 C CA . HIS A 1 112 ? 1.560 5.832 19.323 1.00 87.12 112 HIS A CA 1
ATOM 866 C C . HIS A 1 112 ? 0.261 5.948 20.122 1.00 87.12 112 HIS A C 1
ATOM 868 O O . HIS A 1 112 ? -0.688 6.585 19.663 1.00 87.12 112 HIS A O 1
ATOM 874 N N . PHE A 1 113 ? 0.190 5.321 21.297 1.00 84.94 113 PHE A N 1
ATOM 875 C CA . PHE A 1 113 ? -1.036 5.222 22.074 1.00 84.94 113 PHE A CA 1
ATOM 876 C C . PHE A 1 113 ? -1.148 6.305 23.149 1.00 84.94 113 PHE A C 1
ATOM 878 O O . PHE A 1 113 ? -0.139 6.806 23.649 1.00 84.94 113 PHE A O 1
ATOM 885 N N . PRO A 1 114 ? -2.379 6.641 23.583 1.00 82.56 114 PRO A N 1
ATOM 886 C CA . PRO A 1 114 ? -2.575 7.398 24.812 1.00 82.56 114 PRO A CA 1
ATOM 887 C C . PRO A 1 114 ? -1.849 6.731 25.987 1.00 82.56 114 PRO A C 1
ATOM 889 O O . PRO A 1 114 ? -1.811 5.503 26.076 1.00 82.56 114 PRO A O 1
ATOM 892 N N . ALA A 1 115 ? -1.328 7.531 26.923 1.00 86.19 115 ALA A N 1
ATOM 893 C CA . ALA A 1 115 ? -0.432 7.069 27.992 1.00 86.19 115 ALA A CA 1
ATOM 894 C C . ALA A 1 115 ? -0.947 5.844 28.777 1.00 86.19 115 ALA A C 1
ATOM 896 O O . ALA A 1 115 ? -0.162 4.969 29.138 1.00 86.19 115 ALA A O 1
ATOM 897 N N . ARG A 1 116 ? -2.264 5.755 29.013 1.00 87.88 116 ARG A N 1
ATOM 898 C CA . ARG A 1 116 ? -2.891 4.614 29.704 1.00 87.88 116 ARG A CA 1
ATOM 899 C C . ARG A 1 116 ? -2.763 3.314 28.915 1.00 87.88 116 ARG A C 1
ATOM 901 O O . ARG A 1 116 ? -2.360 2.301 29.473 1.00 87.88 116 ARG A O 1
ATOM 908 N N . VAL A 1 117 ? -3.067 3.353 27.619 1.00 86.38 117 VAL A N 1
ATOM 909 C CA . VAL A 1 117 ? -2.957 2.182 26.738 1.00 86.38 117 VAL A CA 1
ATOM 910 C C . VAL A 1 117 ? -1.491 1.838 26.511 1.00 86.38 117 VAL A C 1
ATOM 912 O O . VAL A 1 117 ? -1.139 0.668 26.593 1.00 86.38 117 VAL A O 1
ATOM 915 N N . ALA A 1 118 ? -0.630 2.840 26.310 1.00 88.81 118 ALA A N 1
ATOM 916 C CA . ALA A 1 118 ? 0.812 2.653 26.154 1.00 88.81 118 ALA A CA 1
ATOM 917 C C . ALA A 1 118 ? 1.427 1.871 27.331 1.00 88.81 118 ALA A C 1
ATOM 919 O O . ALA A 1 118 ? 2.188 0.928 27.115 1.00 88.81 118 ALA A O 1
ATOM 920 N N . ALA A 1 119 ? 1.052 2.214 28.569 1.00 88.31 119 ALA A N 1
ATOM 921 C CA . ALA A 1 119 ? 1.508 1.512 29.768 1.00 88.31 119 ALA A CA 1
ATOM 922 C C . ALA A 1 119 ? 1.063 0.040 29.791 1.00 88.31 119 ALA A C 1
ATOM 924 O O . ALA A 1 119 ? 1.867 -0.836 30.096 1.00 88.31 119 ALA A O 1
ATOM 925 N N . VAL A 1 120 ? -0.192 -0.232 29.416 1.00 89.12 120 VAL A N 1
ATOM 926 C CA . VAL A 1 120 ? -0.750 -1.592 29.390 1.00 89.12 120 VAL A CA 1
ATOM 927 C C . VAL A 1 120 ? -0.117 -2.448 28.300 1.00 89.12 120 VAL A C 1
ATOM 929 O O . VAL A 1 120 ? 0.231 -3.590 28.563 1.00 89.12 120 VAL A O 1
ATOM 932 N N . VAL A 1 121 ? 0.049 -1.936 27.078 1.00 89.31 121 VAL A N 1
ATOM 933 C CA . VAL A 1 121 ? 0.567 -2.759 25.967 1.00 89.31 121 VAL A CA 1
ATOM 934 C C . VAL A 1 121 ? 2.068 -3.036 26.066 1.00 89.31 121 VAL A C 1
ATOM 936 O O . VAL A 1 121 ? 2.551 -3.993 25.461 1.00 89.31 121 VAL A O 1
ATOM 939 N N . SER A 1 122 ? 2.794 -2.217 26.834 1.00 88.06 122 SER A N 1
ATOM 940 C CA . SER A 1 122 ? 4.231 -2.383 27.076 1.00 88.06 122 SER A CA 1
ATOM 941 C C . SER A 1 122 ? 4.539 -3.534 28.042 1.00 88.06 122 SER A C 1
ATOM 943 O O . SER A 1 122 ? 5.643 -4.077 28.007 1.00 88.06 122 SER A O 1
ATOM 945 N N . ASP A 1 123 ? 3.575 -3.928 28.880 1.00 90.44 123 ASP A N 1
ATOM 946 C CA . ASP A 1 123 ? 3.687 -5.049 29.815 1.00 90.44 123 ASP A CA 1
ATOM 947 C C . ASP A 1 123 ? 2.726 -6.175 29.409 1.00 90.44 123 ASP A C 1
ATOM 949 O O . ASP A 1 123 ? 1.505 -6.042 29.437 1.00 90.44 123 ASP A O 1
ATOM 953 N N . GLU A 1 124 ? 3.280 -7.330 29.043 1.00 90.00 124 GLU A N 1
ATOM 954 C CA . GLU A 1 124 ? 2.494 -8.480 28.598 1.00 90.00 124 GLU A CA 1
ATOM 955 C C . GLU A 1 124 ? 1.540 -9.013 29.681 1.00 90.00 124 GLU A C 1
ATOM 957 O O . GLU A 1 124 ? 0.467 -9.531 29.355 1.00 90.00 124 GLU A O 1
ATOM 962 N N . LEU A 1 125 ? 1.886 -8.879 30.964 1.00 91.44 125 LEU A N 1
ATOM 963 C CA . LEU A 1 125 ? 1.022 -9.307 32.059 1.00 91.44 125 LEU A CA 1
ATOM 964 C C . LEU A 1 125 ? -0.183 -8.371 32.205 1.00 91.44 125 LEU A C 1
ATOM 966 O O . LEU A 1 125 ? -1.316 -8.849 32.307 1.00 91.44 125 LEU A O 1
ATOM 970 N N . GLU A 1 126 ? 0.047 -7.058 32.159 1.00 92.75 126 GLU A N 1
ATOM 971 C CA . GLU A 1 126 ? -1.027 -6.061 32.234 1.00 92.75 126 GLU A CA 1
ATOM 972 C C . GLU A 1 126 ? -1.917 -6.103 30.988 1.00 92.75 126 GLU A C 1
ATOM 974 O O . GLU A 1 126 ? -3.143 -6.101 31.111 1.00 92.75 126 GLU A O 1
ATOM 979 N N . LEU A 1 127 ? -1.342 -6.271 29.791 1.00 91.94 127 LEU A N 1
ATOM 980 C CA . LEU A 1 127 ? -2.120 -6.490 28.573 1.00 91.94 127 LEU A CA 1
ATOM 981 C C . LEU A 1 127 ? -3.020 -7.723 28.703 1.00 91.94 127 LEU A C 1
ATOM 983 O O . LEU A 1 127 ? -4.216 -7.649 28.426 1.00 91.94 127 LEU A O 1
ATOM 987 N N . ASN A 1 128 ? -2.484 -8.856 29.166 1.00 92.81 128 ASN A N 1
ATOM 988 C CA . ASN A 1 128 ? -3.284 -10.065 29.361 1.00 92.81 128 ASN A CA 1
ATOM 989 C C . ASN A 1 128 ? -4.380 -9.879 30.420 1.00 92.81 128 ASN A C 1
ATOM 991 O O . ASN A 1 128 ? -5.481 -10.405 30.246 1.00 92.81 128 ASN A O 1
ATOM 995 N N . ARG A 1 129 ? -4.121 -9.109 31.483 1.00 94.12 129 ARG A N 1
ATOM 996 C CA . ARG A 1 129 ? -5.117 -8.766 32.505 1.00 94.12 129 ARG A CA 1
ATOM 997 C C . ARG A 1 129 ? -6.262 -7.938 31.922 1.00 94.12 129 ARG A C 1
ATOM 999 O O . ARG A 1 129 ? -7.424 -8.277 32.141 1.00 94.12 129 ARG A O 1
ATOM 1006 N N . VAL A 1 130 ? -5.944 -6.900 31.149 1.00 94.31 130 VAL A N 1
ATOM 1007 C CA . VAL A 1 130 ? -6.939 -6.044 30.487 1.00 94.31 130 VAL A CA 1
ATOM 1008 C C . VAL A 1 130 ? -7.747 -6.832 29.456 1.00 94.31 130 VAL A C 1
ATOM 1010 O O . VAL A 1 130 ? -8.974 -6.744 29.435 1.00 94.31 130 VAL A O 1
ATOM 1013 N N . LEU A 1 131 ? -7.098 -7.669 28.645 1.00 94.75 131 LEU A N 1
ATOM 1014 C CA . LEU A 1 131 ? -7.788 -8.533 27.683 1.00 94.75 131 LEU A CA 1
ATOM 1015 C C . LEU A 1 131 ? -8.703 -9.555 28.375 1.00 94.75 131 LEU A C 1
ATOM 1017 O O . LEU A 1 131 ? -9.814 -9.798 27.906 1.00 94.75 131 LEU A O 1
ATOM 1021 N N . ALA A 1 132 ? -8.270 -10.142 29.494 1.00 93.56 132 ALA A N 1
ATOM 1022 C CA . ALA A 1 132 ? -9.095 -11.058 30.278 1.00 93.56 132 ALA A CA 1
ATOM 1023 C C . ALA A 1 132 ? -10.326 -10.355 30.868 1.00 93.56 132 ALA A C 1
ATOM 1025 O O . ALA A 1 132 ? -11.416 -10.924 30.837 1.00 93.56 132 ALA A O 1
ATOM 1026 N N . LEU A 1 133 ? -10.166 -9.116 31.337 1.00 94.56 133 LEU A N 1
ATOM 1027 C CA . LEU A 1 133 ? -11.262 -8.287 31.833 1.00 94.56 133 LEU A CA 1
ATOM 1028 C C . LEU A 1 133 ? -12.267 -7.955 30.719 1.00 94.56 133 LEU A C 1
ATOM 1030 O O . LEU A 1 133 ? -13.464 -8.155 30.882 1.00 94.56 133 LEU A O 1
ATOM 1034 N N . LEU A 1 134 ? -11.800 -7.514 29.550 1.00 94.75 134 LEU A N 1
ATOM 1035 C CA . LEU A 1 134 ? -12.678 -7.249 28.404 1.00 94.75 134 LEU A CA 1
ATOM 1036 C C . LEU A 1 134 ? -13.428 -8.507 27.940 1.00 94.75 134 LEU A C 1
ATOM 1038 O O . LEU A 1 134 ? -14.603 -8.443 27.569 1.00 94.75 134 LEU A O 1
ATOM 1042 N N . ARG A 1 135 ? -12.759 -9.664 27.989 1.00 94.75 135 ARG A N 1
ATOM 1043 C CA . ARG A 1 135 ? -13.363 -10.960 27.677 1.00 94.75 135 ARG A CA 1
ATOM 1044 C C . ARG A 1 135 ? -14.402 -11.379 28.719 1.00 94.75 135 ARG A C 1
ATOM 1046 O O . ARG A 1 135 ? -15.420 -11.939 28.324 1.00 94.75 135 ARG A O 1
ATOM 1053 N N . SER A 1 136 ? -14.181 -11.134 30.016 1.00 93.25 136 SER A N 1
ATOM 1054 C CA . SER A 1 136 ? -15.130 -11.553 31.063 1.00 93.25 136 SER A CA 1
ATOM 1055 C C . SER A 1 136 ? -16.487 -10.865 30.921 1.00 93.25 136 SER A C 1
ATOM 1057 O O . SER A 1 136 ? -17.508 -11.485 31.195 1.00 93.25 136 SER A O 1
ATOM 1059 N N . TYR A 1 137 ? -16.508 -9.651 30.362 1.00 91.62 137 TYR A N 1
ATOM 1060 C CA . TYR A 1 137 ? -17.719 -8.911 29.989 1.00 91.62 137 TYR A CA 1
ATOM 1061 C C . TYR A 1 137 ? -18.238 -9.206 28.564 1.00 91.62 137 TYR A C 1
ATOM 1063 O O . TYR A 1 137 ? -19.166 -8.548 28.100 1.00 91.62 137 TYR A O 1
ATOM 1071 N N . SER A 1 138 ? -17.672 -10.187 27.847 1.00 90.50 138 SER A N 1
ATOM 1072 C CA . SER A 1 138 ? -18.022 -10.524 26.451 1.00 90.50 138 SER A CA 1
ATOM 1073 C C . SER A 1 138 ? -17.934 -9.335 25.477 1.00 90.50 138 SER A C 1
ATOM 1075 O O . SER A 1 138 ? -18.735 -9.207 24.550 1.00 90.50 138 SER A O 1
ATOM 1077 N N . LEU A 1 139 ? -16.965 -8.435 25.690 1.00 91.31 139 LEU A N 1
ATOM 1078 C CA . LEU A 1 139 ? -16.738 -7.266 24.827 1.00 91.31 139 LEU A CA 1
ATOM 1079 C C . LEU A 1 139 ? -15.788 -7.582 23.669 1.00 91.31 139 LEU A C 1
ATOM 1081 O O . LEU A 1 139 ? -15.854 -6.933 22.624 1.00 91.31 139 LEU A O 1
ATOM 1085 N N . ILE A 1 140 ? -14.927 -8.585 23.854 1.00 94.56 140 ILE A N 1
ATOM 1086 C CA . ILE A 1 140 ? -13.979 -9.073 22.854 1.00 94.56 140 ILE A CA 1
ATOM 1087 C C . ILE A 1 140 ? -13.929 -10.600 22.848 1.00 94.56 140 ILE A C 1
ATOM 1089 O O . ILE A 1 140 ? -14.154 -11.254 23.871 1.00 94.56 140 ILE A O 1
ATOM 1093 N N . GLU A 1 141 ? -13.529 -11.155 21.712 1.00 93.19 141 GLU A N 1
ATOM 1094 C CA . GLU A 1 141 ? -13.037 -12.524 21.611 1.00 93.19 141 GLU A CA 1
ATOM 1095 C C . GLU A 1 141 ? -11.514 -12.507 21.530 1.00 93.19 141 GLU A C 1
ATOM 1097 O O . GLU A 1 141 ? -10.925 -11.614 20.922 1.00 93.19 141 GLU A O 1
ATOM 1102 N N . ILE A 1 142 ? -10.858 -13.491 22.146 1.00 93.69 142 ILE A N 1
ATOM 1103 C CA . ILE A 1 142 ? -9.398 -13.570 22.152 1.00 93.69 142 ILE A CA 1
ATOM 1104 C C . ILE A 1 142 ? -8.921 -14.968 21.763 1.00 93.69 142 ILE A C 1
ATOM 1106 O O . ILE A 1 142 ? -9.418 -15.974 22.269 1.00 93.69 142 ILE A O 1
ATOM 1110 N N . THR A 1 143 ? -7.906 -15.020 20.908 1.00 91.38 143 THR A N 1
ATOM 1111 C CA . THR A 1 143 ? -7.113 -16.220 20.600 1.00 91.38 143 THR A CA 1
ATOM 1112 C C . THR A 1 143 ? -5.694 -16.042 21.141 1.00 91.38 143 THR A C 1
ATOM 1114 O O . THR A 1 143 ? -5.409 -15.028 21.774 1.00 91.38 143 THR A O 1
ATOM 1117 N N . ALA A 1 144 ? -4.792 -17.002 20.922 1.00 87.38 144 ALA A N 1
ATOM 1118 C CA . ALA A 1 144 ? -3.393 -16.857 21.335 1.00 87.38 144 ALA A CA 1
ATOM 1119 C C . ALA A 1 144 ? -2.687 -15.670 20.648 1.00 87.38 144 ALA A C 1
ATOM 1121 O O . ALA A 1 144 ? -1.875 -14.999 21.278 1.00 87.38 144 ALA A O 1
ATOM 1122 N N . GLU A 1 145 ? -3.024 -15.382 19.387 1.00 90.56 145 GLU A N 1
ATOM 1123 C CA . GLU A 1 145 ? -2.282 -14.428 18.548 1.00 90.56 145 GLU A CA 1
ATOM 1124 C C . GLU A 1 145 ? -3.067 -13.152 18.224 1.00 90.56 145 GLU A C 1
ATOM 1126 O O . GLU A 1 145 ? -2.477 -12.123 17.888 1.00 90.56 145 GLU A O 1
ATOM 1131 N N . SER A 1 146 ? -4.394 -13.186 18.339 1.00 94.56 146 SER A N 1
ATOM 1132 C CA . SER A 1 146 ? -5.264 -12.090 17.919 1.00 94.56 146 SER A CA 1
ATOM 1133 C C . SER A 1 146 ? -6.439 -11.871 18.863 1.00 94.56 146 SER A C 1
ATOM 1135 O O . SER A 1 146 ? -6.718 -12.679 19.756 1.00 94.56 146 SER A O 1
ATOM 1137 N N . LEU A 1 147 ? -7.122 -10.750 18.664 1.00 95.19 147 LEU A N 1
ATOM 1138 C CA . LEU A 1 147 ? -8.416 -10.462 19.262 1.00 95.19 147 LEU A CA 1
ATOM 1139 C C . LEU A 1 147 ? -9.410 -10.002 18.193 1.00 95.19 147 LEU A C 1
ATOM 1141 O O . LEU A 1 147 ? -9.015 -9.480 17.147 1.00 95.19 147 LEU A O 1
ATOM 1145 N N . SER A 1 148 ? -10.693 -10.186 18.481 1.00 94.62 148 SER A N 1
ATOM 1146 C CA . SER A 1 148 ? -11.796 -9.691 17.665 1.00 94.62 148 SER A CA 1
ATOM 1147 C C . SER A 1 148 ? -12.729 -8.834 18.513 1.00 94.62 148 SER A C 1
ATOM 1149 O O . SER A 1 148 ? -13.029 -9.159 19.663 1.00 94.62 148 SER A O 1
ATOM 1151 N N . VAL A 1 149 ? -13.204 -7.738 17.931 1.00 93.12 149 VAL A N 1
ATOM 1152 C CA . VAL A 1 149 ? -14.179 -6.825 18.525 1.00 93.12 149 VAL A CA 1
ATOM 1153 C C . VAL A 1 149 ? -15.376 -6.751 17.592 1.00 93.12 149 VAL A C 1
ATOM 1155 O O . VAL A 1 149 ? -15.257 -6.357 16.433 1.00 93.12 149 VAL A O 1
ATOM 1158 N N . HIS A 1 150 ? -16.554 -7.118 18.091 1.00 87.81 150 HIS A N 1
ATOM 1159 C CA . HIS A 1 150 ? -17.754 -7.153 17.263 1.00 87.81 150 HIS A CA 1
ATOM 1160 C C . HIS A 1 150 ? -18.062 -5.771 16.651 1.00 87.81 150 HIS A C 1
ATOM 1162 O O . HIS A 1 150 ? -17.969 -4.743 17.320 1.00 87.81 150 HIS A O 1
ATOM 1168 N N . ARG A 1 151 ? -18.506 -5.722 15.388 1.00 82.94 151 ARG A N 1
ATOM 1169 C CA . ARG A 1 151 ? -18.735 -4.456 14.652 1.00 82.94 151 ARG A CA 1
ATOM 1170 C C . ARG A 1 151 ? -19.689 -3.490 15.362 1.00 82.94 151 ARG A C 1
ATOM 1172 O O . ARG A 1 151 ? -19.479 -2.282 15.305 1.00 82.94 151 ARG A O 1
ATOM 1179 N N . LEU A 1 152 ? -20.723 -4.021 16.026 1.00 79.25 152 LEU A N 1
ATOM 1180 C CA . LEU A 1 152 ? -21.654 -3.220 16.838 1.00 79.25 152 LEU A CA 1
ATOM 1181 C C . LEU A 1 152 ? -20.972 -2.634 18.079 1.00 79.25 152 LEU A C 1
ATOM 1183 O O . LEU A 1 152 ? -21.177 -1.466 18.373 1.00 79.25 152 LEU A O 1
ATOM 1187 N N . VAL A 1 153 ? -20.108 -3.401 18.751 1.00 84.69 153 VAL A N 1
ATOM 1188 C CA . VAL A 1 153 ? -19.303 -2.904 19.878 1.00 84.69 153 VAL A CA 1
ATOM 1189 C C . VAL A 1 153 ? -18.417 -1.745 19.419 1.00 84.69 153 VAL A C 1
ATOM 1191 O O . VAL A 1 153 ? -18.424 -0.678 20.025 1.00 84.69 153 VAL A O 1
ATOM 1194 N N . GLN A 1 154 ? -17.724 -1.912 18.289 1.00 87.81 154 GLN A N 1
ATOM 1195 C CA . GLN A 1 154 ? -16.902 -0.846 17.718 1.00 87.81 154 GLN A CA 1
ATOM 1196 C C . GLN A 1 154 ? -17.735 0.390 17.325 1.00 87.81 154 GLN A C 1
ATOM 1198 O O . GLN A 1 154 ? -17.265 1.514 17.471 1.00 87.81 154 GLN A O 1
ATOM 1203 N N . ALA A 1 155 ? -18.961 0.207 16.819 1.00 82.25 155 ALA A N 1
ATOM 1204 C CA . ALA A 1 155 ? -19.860 1.316 16.494 1.00 82.25 155 ALA A CA 1
ATOM 1205 C C . ALA A 1 155 ? -20.246 2.118 17.735 1.00 82.25 155 ALA A C 1
ATOM 1207 O O . ALA A 1 155 ? -20.023 3.323 17.752 1.00 82.25 155 ALA A O 1
ATOM 1208 N N . VAL A 1 156 ? -20.685 1.441 18.796 1.00 81.00 156 VAL A N 1
ATOM 1209 C CA . VAL A 1 156 ? -21.065 2.103 20.048 1.00 81.00 156 VAL A CA 1
ATOM 1210 C C . VAL A 1 156 ? -19.870 2.813 20.694 1.00 81.00 156 VAL A C 1
ATOM 1212 O O . VAL A 1 156 ? -20.025 3.920 21.202 1.00 81.00 156 VAL A O 1
ATOM 1215 N N . CYS A 1 157 ? -18.660 2.239 20.638 1.00 86.56 157 CYS A N 1
ATOM 1216 C CA . CYS A 1 157 ? -17.437 2.936 21.061 1.00 86.56 157 CYS A CA 1
ATOM 1217 C C . CYS A 1 157 ? -17.246 4.266 20.318 1.00 86.56 157 CYS A C 1
ATOM 1219 O O . CYS A 1 157 ? -17.007 5.292 20.950 1.00 86.56 157 CYS A O 1
ATOM 1221 N N . ARG A 1 158 ? -17.366 4.264 18.985 1.00 85.19 158 ARG A N 1
ATOM 1222 C CA . ARG A 1 158 ? -17.195 5.481 18.176 1.00 85.19 158 ARG A CA 1
ATOM 1223 C C . ARG A 1 158 ? -18.290 6.511 18.443 1.00 85.19 158 ARG A C 1
ATOM 1225 O O . ARG A 1 158 ? -17.967 7.687 18.575 1.00 85.19 158 ARG A O 1
ATOM 1232 N N . ASP A 1 159 ? -19.544 6.085 18.557 1.00 80.12 159 ASP A N 1
ATOM 1233 C CA . ASP A 1 159 ? -20.672 6.989 18.812 1.00 80.12 159 ASP A CA 1
ATOM 1234 C C . ASP A 1 159 ? -20.515 7.693 20.164 1.00 80.12 159 ASP A C 1
ATOM 1236 O O . ASP A 1 159 ? -20.600 8.916 20.236 1.00 80.12 159 ASP A O 1
ATOM 1240 N N . ARG A 1 160 ? -20.121 6.955 21.208 1.00 79.81 160 ARG A N 1
ATOM 1241 C CA . ARG A 1 160 ? -19.827 7.533 22.528 1.00 79.81 160 ARG A CA 1
ATOM 1242 C C . ARG A 1 160 ? -18.699 8.562 22.501 1.00 79.81 160 ARG A C 1
ATOM 1244 O O . ARG A 1 160 ? -18.797 9.586 23.171 1.00 79.81 160 ARG A O 1
ATOM 1251 N N . LEU A 1 161 ? -17.633 8.300 21.743 1.00 81.81 161 LEU A N 1
ATOM 1252 C CA . LEU A 1 161 ? -16.523 9.249 21.588 1.00 81.81 161 LEU A CA 1
ATOM 1253 C C . LEU A 1 161 ? -16.972 10.534 20.864 1.00 81.81 161 LEU A C 1
ATOM 1255 O O . LEU A 1 161 ? -16.472 11.624 21.158 1.00 81.81 161 LEU A O 1
ATOM 1259 N N . ASN A 1 162 ? -17.945 10.430 19.954 1.00 72.62 162 ASN A N 1
ATOM 1260 C CA . ASN A 1 162 ? -18.534 11.582 19.273 1.00 72.62 162 ASN A CA 1
ATOM 1261 C C . ASN A 1 162 ? -19.489 12.371 20.189 1.00 72.62 162 ASN A C 1
ATOM 1263 O O . ASN A 1 162 ? -19.449 13.602 20.185 1.00 72.62 162 ASN A O 1
ATOM 1267 N N . GLU A 1 163 ? -20.303 11.695 21.004 1.00 67.50 163 GLU A N 1
ATOM 1268 C CA . GLU A 1 163 ? -21.234 12.318 21.962 1.00 67.50 163 GLU A CA 1
ATOM 1269 C C . GLU A 1 163 ? -20.509 13.094 23.064 1.00 67.50 163 GLU A C 1
ATOM 1271 O O . GLU A 1 163 ? -20.886 14.227 23.359 1.00 67.50 163 GLU A O 1
ATOM 1276 N N . SER A 1 164 ? -19.403 12.559 23.597 1.00 57.53 164 SER A N 1
ATOM 1277 C CA . SER A 1 164 ? -18.561 13.277 24.570 1.00 57.53 164 SER A CA 1
ATOM 1278 C C . SER A 1 164 ? -17.943 14.569 24.023 1.00 57.53 164 SER A C 1
ATOM 1280 O O . SER A 1 164 ? -17.413 15.363 24.788 1.00 57.53 164 SER A O 1
ATOM 1282 N N . SER A 1 165 ? -18.010 14.789 22.706 1.00 52.22 165 SER A N 1
ATOM 1283 C CA . SER A 1 165 ? -17.541 16.019 22.058 1.00 52.22 165 SER A CA 1
ATOM 1284 C C . SER A 1 165 ? -18.641 17.096 21.933 1.00 52.22 165 SER A C 1
ATOM 1286 O O . SER A 1 165 ? -18.355 18.186 21.447 1.00 52.22 165 SER A O 1
ATOM 1288 N N . HIS A 1 166 ? -19.891 16.803 22.327 1.00 42.94 166 HIS A N 1
ATOM 1289 C CA . HIS A 1 166 ? -21.075 17.660 22.128 1.00 42.94 166 HIS A CA 1
ATOM 1290 C C . HIS A 1 166 ? -21.770 18.106 23.436 1.00 42.94 166 HIS A C 1
ATOM 1292 O O . HIS A 1 166 ? -22.897 18.605 23.379 1.00 42.94 166 HIS A O 1
ATOM 1298 N N . GLU A 1 167 ? -21.149 17.958 24.616 1.00 36.59 167 GLU A N 1
ATOM 1299 C CA . GLU A 1 167 ? -21.746 18.460 25.866 1.00 36.59 167 GLU A CA 1
ATOM 1300 C C . GLU A 1 167 ? -21.982 19.990 25.799 1.00 36.59 167 GLU A C 1
ATOM 1302 O O . GLU A 1 167 ? -21.069 20.749 25.453 1.00 36.59 167 GLU A O 1
ATOM 1307 N N . PRO A 1 168 ? -23.200 20.488 26.108 1.00 36.50 168 PRO A N 1
ATOM 1308 C CA . PRO A 1 168 ? -23.483 21.914 26.077 1.00 36.50 168 PRO A CA 1
ATOM 1309 C C . PRO A 1 168 ? -22.707 22.631 27.184 1.00 36.50 168 PRO A C 1
ATOM 1311 O O . PRO A 1 168 ? -22.924 22.405 28.372 1.00 36.50 168 PRO A O 1
ATOM 1314 N N . GLN A 1 169 ? -21.825 23.535 26.763 1.00 38.41 169 GLN A N 1
ATOM 1315 C CA . GLN A 1 169 ? -21.000 24.386 27.615 1.00 38.41 169 GLN A CA 1
ATOM 1316 C C . GLN A 1 169 ? -21.844 25.147 28.652 1.00 38.41 169 GLN A C 1
ATOM 1318 O O . GLN A 1 169 ? -22.427 26.192 28.358 1.00 38.41 169 GLN A O 1
ATOM 1323 N N . THR A 1 170 ? -21.852 24.686 29.902 1.00 37.78 170 THR A N 1
ATOM 1324 C CA . THR A 1 170 ? -22.185 25.538 31.047 1.00 37.78 170 THR A CA 1
ATOM 1325 C C . THR A 1 170 ? -20.904 26.071 31.674 1.00 37.78 170 THR A C 1
ATOM 1327 O O . THR A 1 170 ? -20.245 25.395 32.454 1.00 37.78 170 THR A O 1
ATOM 1330 N N . SER A 1 171 ? -20.615 27.330 31.335 1.00 38.22 171 SER A N 1
ATOM 1331 C CA . SER A 1 171 ? -19.794 28.304 32.067 1.00 38.22 171 SER A CA 1
ATOM 1332 C C . SER A 1 171 ? -18.333 27.955 32.390 1.00 38.22 171 SER A C 1
ATOM 1334 O O . SER A 1 171 ? -18.048 27.268 33.363 1.00 38.22 171 SER A O 1
ATOM 1336 N N . ALA A 1 172 ? -17.445 28.637 31.660 1.00 37.88 172 ALA A N 1
ATOM 1337 C CA . ALA A 1 172 ? -16.218 29.325 32.090 1.00 37.88 172 ALA A CA 1
ATOM 1338 C C . ALA A 1 172 ? -15.066 29.041 31.120 1.00 37.88 172 ALA A C 1
ATOM 1340 O O . ALA A 1 172 ? -14.686 27.907 30.865 1.00 37.88 172 ALA A O 1
ATOM 1341 N N . VAL A 1 173 ? -14.548 30.131 30.566 1.00 44.94 173 VAL A N 1
ATOM 1342 C CA . VAL A 1 173 ? -13.518 30.199 29.535 1.00 44.94 173 VAL A CA 1
ATOM 1343 C C . VAL A 1 173 ? -12.230 29.506 29.990 1.00 44.94 173 VAL A C 1
ATOM 1345 O O . VAL A 1 173 ? -11.541 30.003 30.880 1.00 44.94 173 VAL A O 1
ATOM 1348 N N . SER A 1 174 ? -11.857 28.426 29.306 1.00 34.94 174 SER A N 1
ATOM 1349 C CA . SER A 1 174 ? -10.457 28.076 29.071 1.00 34.94 174 SER A CA 1
ATOM 1350 C C . SER A 1 174 ? -10.279 27.759 27.590 1.00 34.94 174 SER A C 1
ATOM 1352 O O . SER A 1 174 ? -10.821 26.779 27.089 1.00 34.94 174 SER A O 1
ATOM 1354 N N . GLU A 1 175 ? -9.530 28.611 26.888 1.00 37.62 175 GLU A N 1
ATOM 1355 C CA . GLU A 1 175 ? -9.085 28.431 25.499 1.00 37.62 175 GLU A CA 1
ATOM 1356 C C . GLU A 1 175 ? -8.044 27.302 25.398 1.00 37.62 175 GLU A C 1
ATOM 1358 O O . GLU A 1 175 ? -6.902 27.493 24.989 1.00 37.62 175 GLU A O 1
ATOM 1363 N N . THR A 1 176 ? -8.424 26.095 25.795 1.00 37.50 176 THR A N 1
ATOM 1364 C CA . THR A 1 176 ? -7.757 24.876 25.358 1.00 37.50 176 THR A CA 1
ATOM 1365 C C . THR A 1 176 ? -8.670 24.264 24.314 1.00 37.50 176 THR A C 1
ATOM 1367 O O . THR A 1 176 ? -9.767 23.833 24.643 1.00 37.50 176 THR A O 1
ATOM 1370 N N . SER A 1 177 ? -8.248 24.293 23.048 1.00 40.19 177 SER A N 1
ATOM 1371 C CA . SER A 1 177 ? -8.911 23.583 21.952 1.00 40.19 177 SER A CA 1
ATOM 1372 C C . SER A 1 177 ? -9.053 22.112 22.346 1.00 40.19 177 SER A C 1
ATOM 1374 O O . SER A 1 177 ? -8.087 21.357 22.247 1.00 40.19 177 SER A O 1
ATOM 1376 N N . GLU A 1 178 ? -10.219 21.717 22.856 1.00 50.56 178 GLU A N 1
ATOM 1377 C CA . GLU A 1 178 ? -10.491 20.334 23.230 1.00 50.56 178 GLU A CA 1
ATOM 1378 C C . GLU A 1 178 ? -10.477 19.491 21.957 1.00 50.56 178 GLU A C 1
ATOM 1380 O O . GLU A 1 178 ? -11.276 19.664 21.039 1.00 50.56 178 GLU A O 1
ATOM 1385 N N . VAL A 1 179 ? -9.476 18.622 21.876 1.00 57.75 179 VAL A N 1
ATOM 1386 C CA . VAL A 1 179 ? -9.333 17.624 20.823 1.00 57.75 179 VAL A CA 1
ATOM 1387 C C . VAL A 1 179 ? -10.497 16.635 20.981 1.00 57.75 179 VAL A C 1
ATOM 1389 O O . VAL A 1 179 ? -10.629 16.077 22.073 1.00 57.75 179 VAL A O 1
ATOM 1392 N N . PRO A 1 180 ? -11.329 16.390 19.947 1.00 71.88 180 PRO A N 1
ATOM 1393 C CA . PRO A 1 180 ? -12.415 15.414 20.016 1.00 71.88 180 PRO A CA 1
ATOM 1394 C C . PRO A 1 180 ? -11.935 14.079 20.591 1.00 71.88 180 PRO A C 1
ATOM 1396 O O . PRO A 1 180 ? -10.880 13.579 20.192 1.00 71.88 180 PRO A O 1
ATOM 1399 N N . ALA A 1 181 ? -12.708 13.465 21.490 1.00 75.12 181 ALA A N 1
ATOM 1400 C CA . ALA A 1 181 ? -12.274 12.266 22.219 1.00 75.12 181 ALA A CA 1
ATOM 1401 C C . ALA A 1 181 ? -11.904 11.085 21.293 1.00 75.12 181 ALA A C 1
ATOM 1403 O O . ALA A 1 181 ? -11.070 10.252 21.643 1.00 75.12 181 ALA A O 1
ATOM 1404 N N . ALA A 1 182 ? -12.483 11.032 20.087 1.00 78.75 182 ALA A N 1
ATOM 1405 C CA . ALA A 1 182 ? -12.168 10.047 19.050 1.00 78.75 182 ALA A CA 1
ATOM 1406 C C . ALA A 1 182 ? -10.783 10.240 18.402 1.00 78.75 182 ALA A C 1
ATOM 1408 O O . ALA A 1 182 ? -10.165 9.273 17.947 1.00 78.75 182 ALA A O 1
ATOM 1409 N N . GLN A 1 183 ? -10.289 11.480 18.350 1.00 82.38 183 GLN A N 1
ATOM 1410 C CA . GLN A 1 183 ? -9.098 11.851 17.595 1.00 82.38 183 GLN A CA 1
ATOM 1411 C C . GLN A 1 183 ? -7.812 11.112 18.005 1.00 82.38 183 GLN A C 1
ATOM 1413 O O . GLN A 1 183 ? -7.133 10.613 17.103 1.00 82.38 183 GLN A O 1
ATOM 1418 N N . PRO A 1 184 ? -7.453 10.976 19.299 1.00 87.38 184 PRO A N 1
ATOM 1419 C CA . PRO A 1 184 ? -6.223 10.281 19.679 1.00 87.38 184 PRO A CA 1
ATOM 1420 C C . PRO A 1 184 ? -6.233 8.797 19.289 1.00 87.38 184 PRO A C 1
ATOM 1422 O O . PRO A 1 184 ? -5.201 8.274 18.878 1.00 87.38 184 PRO A O 1
ATOM 1425 N N . PHE A 1 185 ? -7.383 8.123 19.358 1.00 90.44 185 PHE A N 1
ATOM 1426 C CA . PHE A 1 185 ? -7.501 6.698 19.031 1.00 90.44 185 PHE A CA 1
ATOM 1427 C C . PHE A 1 185 ? -7.450 6.430 17.525 1.00 90.44 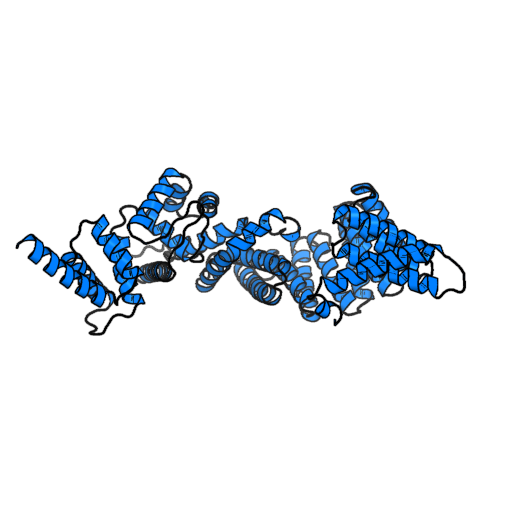185 PHE A C 1
ATOM 1429 O O . PHE A 1 185 ? -6.764 5.510 17.083 1.00 90.44 185 PHE A O 1
ATOM 1436 N N . ALA A 1 186 ? -8.127 7.252 16.722 1.00 89.94 186 ALA A N 1
ATOM 1437 C CA . ALA A 1 186 ? -8.063 7.138 15.268 1.00 89.94 186 ALA A CA 1
ATOM 1438 C C . ALA A 1 186 ? -6.665 7.491 14.726 1.00 89.94 186 ALA A C 1
ATOM 1440 O O . ALA A 1 186 ? -6.148 6.779 13.864 1.00 89.94 186 ALA A O 1
ATOM 1441 N N . ALA A 1 187 ? -6.018 8.533 15.269 1.00 91.25 187 ALA A N 1
ATOM 1442 C CA . ALA A 1 187 ? -4.636 8.876 14.924 1.00 91.25 187 ALA A CA 1
ATOM 1443 C C . ALA A 1 187 ? -3.670 7.740 15.294 1.00 91.25 187 ALA A C 1
ATOM 1445 O O . ALA A 1 187 ? -2.833 7.339 14.485 1.00 91.25 187 ALA A O 1
ATOM 1446 N N . ALA A 1 188 ? -3.825 7.183 16.498 1.00 92.56 188 ALA A N 1
ATOM 1447 C CA . ALA A 1 188 ? -3.058 6.035 16.957 1.00 92.56 188 ALA A CA 1
ATOM 1448 C C . ALA A 1 188 ? -3.199 4.837 16.011 1.00 92.56 188 ALA A C 1
ATOM 1450 O O . ALA A 1 188 ? -2.191 4.241 15.651 1.00 92.56 188 ALA A O 1
ATOM 1451 N N . ALA A 1 189 ? -4.413 4.513 15.552 1.00 94.25 189 ALA A N 1
ATOM 1452 C CA . ALA A 1 189 ? -4.650 3.401 14.630 1.00 94.25 189 ALA A CA 1
ATOM 1453 C C . ALA A 1 189 ? -3.915 3.567 13.285 1.00 94.25 189 ALA A C 1
ATOM 1455 O O . ALA A 1 189 ? -3.351 2.602 12.771 1.00 94.25 189 ALA A O 1
ATOM 1456 N N . VAL A 1 190 ? -3.874 4.780 12.723 1.00 95.31 190 VAL A N 1
ATOM 1457 C CA . VAL A 1 190 ? -3.123 5.059 11.484 1.00 95.31 190 VAL A CA 1
ATOM 1458 C C . VAL A 1 190 ? -1.613 4.974 11.717 1.00 95.31 190 VAL A C 1
ATOM 1460 O O . VAL A 1 190 ? -0.899 4.336 10.940 1.00 95.31 190 VAL A O 1
ATOM 1463 N N . LYS A 1 191 ? -1.108 5.596 12.788 1.00 94.38 191 LYS A N 1
ATOM 1464 C CA . LYS A 1 191 ? 0.323 5.578 13.135 1.00 94.38 191 LYS A CA 1
ATOM 1465 C C . LYS A 1 191 ? 0.822 4.160 13.405 1.00 94.38 191 LYS A C 1
ATOM 1467 O O . LYS A 1 191 ? 1.837 3.770 12.844 1.00 94.38 191 LYS A O 1
ATOM 1472 N N . LEU A 1 192 ? 0.041 3.373 14.142 1.00 93.56 192 LEU A N 1
ATOM 1473 C CA . LEU A 1 192 ? 0.275 1.958 14.439 1.00 93.56 192 LEU A CA 1
ATOM 1474 C C . LEU A 1 192 ? 0.514 1.105 13.188 1.00 93.56 192 LEU A C 1
ATOM 1476 O O . LEU A 1 192 ? 1.341 0.200 13.205 1.00 93.56 192 LEU A O 1
ATOM 1480 N N . LEU A 1 193 ? -0.223 1.370 12.108 1.00 95.56 193 LEU A N 1
ATOM 1481 C CA . LEU A 1 193 ? -0.172 0.550 10.899 1.00 95.56 193 LEU A CA 1
ATOM 1482 C C . LEU A 1 193 ? 0.941 0.968 9.934 1.00 95.56 193 LEU A C 1
ATOM 1484 O O . LEU A 1 193 ? 1.417 0.125 9.181 1.00 95.56 193 LEU A O 1
ATOM 1488 N N . ASN A 1 194 ? 1.383 2.230 9.957 1.00 94.75 194 ASN A N 1
ATOM 1489 C CA . ASN A 1 194 ? 2.387 2.753 9.020 1.00 94.75 194 ASN A CA 1
ATOM 1490 C C . ASN A 1 194 ? 3.671 1.896 8.934 1.00 94.75 194 ASN A C 1
ATOM 1492 O O . ASN A 1 194 ? 4.058 1.556 7.816 1.00 94.75 194 ASN A O 1
ATOM 1496 N N . PRO A 1 195 ? 4.308 1.478 10.048 1.00 93.38 195 PRO A N 1
ATOM 1497 C CA . PRO A 1 195 ? 5.527 0.666 9.995 1.00 93.38 195 PRO A CA 1
ATOM 1498 C C . PRO A 1 195 ? 5.349 -0.690 9.302 1.00 93.38 195 PRO A C 1
ATOM 1500 O O . PRO A 1 195 ? 6.310 -1.247 8.787 1.00 93.38 195 PRO A O 1
ATOM 1503 N N . SER A 1 196 ? 4.122 -1.219 9.267 1.00 94.38 196 SER A N 1
ATOM 1504 C CA . SER A 1 196 ? 3.815 -2.508 8.637 1.00 94.38 196 SER A CA 1
ATOM 1505 C C . SER A 1 196 ? 3.621 -2.427 7.119 1.00 94.38 196 SER A C 1
ATOM 1507 O O . SER A 1 196 ? 3.426 -3.459 6.481 1.00 94.38 196 SER A O 1
ATOM 1509 N N . PHE A 1 197 ? 3.636 -1.222 6.539 1.00 95.31 197 PHE A N 1
ATOM 1510 C CA . PHE A 1 197 ? 3.540 -0.987 5.097 1.00 95.31 197 PHE A CA 1
ATOM 1511 C C . PHE A 1 197 ? 4.772 -0.193 4.627 1.00 95.31 197 PHE A C 1
ATOM 1513 O O . PHE A 1 197 ? 4.711 1.037 4.517 1.00 95.31 197 PHE A O 1
ATOM 1520 N N . PRO A 1 198 ? 5.907 -0.868 4.371 1.00 93.38 198 PRO A N 1
ATOM 1521 C CA . PRO A 1 198 ? 7.148 -0.206 3.982 1.00 93.38 198 PRO A CA 1
ATOM 1522 C C . PRO A 1 198 ? 7.042 0.483 2.614 1.00 93.38 198 PRO A C 1
ATOM 1524 O O . PRO A 1 198 ? 6.323 0.042 1.716 1.00 93.38 198 PRO A O 1
ATOM 1527 N N . GLN A 1 199 ? 7.794 1.574 2.436 1.00 89.75 199 GLN A N 1
ATOM 1528 C CA . GLN A 1 199 ? 7.843 2.311 1.165 1.00 89.75 199 GLN A CA 1
ATOM 1529 C C . GLN A 1 199 ? 8.552 1.522 0.053 1.00 89.75 199 GLN A C 1
ATOM 1531 O O . GLN A 1 199 ? 8.296 1.748 -1.126 1.00 89.75 199 GLN A O 1
ATOM 1536 N N . ASP A 1 200 ? 9.434 0.598 0.420 1.00 86.12 200 ASP A N 1
ATOM 1537 C CA . ASP A 1 200 ? 10.219 -0.276 -0.450 1.00 86.12 200 ASP A CA 1
ATOM 1538 C C . ASP A 1 200 ? 9.668 -1.713 -0.475 1.00 86.12 200 ASP A C 1
ATOM 1540 O O . ASP A 1 200 ? 10.407 -2.681 -0.658 1.00 86.12 200 ASP A O 1
ATOM 1544 N N . ILE A 1 201 ? 8.343 -1.855 -0.346 1.00 87.44 201 ILE A N 1
ATOM 1545 C CA . ILE A 1 201 ? 7.633 -3.145 -0.309 1.00 87.44 201 ILE A CA 1
ATOM 1546 C C . ILE A 1 201 ? 7.933 -4.061 -1.513 1.00 87.44 201 ILE A C 1
ATOM 1548 O O . ILE A 1 201 ? 7.806 -5.277 -1.411 1.00 87.44 201 ILE A O 1
ATOM 1552 N N . GLU A 1 202 ? 8.373 -3.515 -2.651 1.00 78.75 202 GLU A N 1
ATOM 1553 C CA . GLU A 1 202 ? 8.799 -4.309 -3.813 1.00 78.75 202 GLU A CA 1
ATOM 1554 C C . GLU A 1 202 ? 10.056 -5.146 -3.536 1.00 78.75 202 GLU A C 1
ATOM 1556 O O . GLU A 1 202 ? 10.167 -6.267 -4.031 1.00 78.75 202 GLU A O 1
ATOM 1561 N N . SER A 1 203 ? 10.998 -4.613 -2.754 1.00 77.38 203 SER A N 1
ATOM 1562 C CA . SER A 1 203 ? 12.201 -5.330 -2.323 1.00 77.38 203 SER A CA 1
ATOM 1563 C C . SER A 1 203 ? 11.993 -6.096 -1.019 1.00 77.38 203 SER A C 1
ATOM 1565 O O . SER A 1 203 ? 12.627 -7.133 -0.819 1.00 77.38 203 SER A O 1
ATOM 1567 N N . ASP A 1 204 ? 11.086 -5.637 -0.156 1.00 82.25 204 ASP A N 1
ATOM 1568 C CA . ASP A 1 204 ? 10.787 -6.281 1.122 1.00 82.25 204 ASP A CA 1
ATOM 1569 C C . ASP A 1 204 ? 9.662 -7.326 1.017 1.00 82.25 204 ASP A C 1
ATOM 1571 O O . ASP A 1 204 ? 8.536 -7.159 1.495 1.00 82.25 204 ASP A O 1
ATOM 1575 N N . THR A 1 205 ? 9.990 -8.458 0.395 1.00 82.00 205 THR A N 1
ATOM 1576 C CA . THR A 1 205 ? 9.067 -9.604 0.284 1.00 82.00 205 THR A CA 1
ATOM 1577 C C . THR A 1 205 ? 8.710 -10.244 1.632 1.00 82.00 205 THR A C 1
ATOM 1579 O O . THR A 1 205 ? 7.685 -10.921 1.734 1.00 82.00 205 THR A O 1
ATOM 1582 N N . ALA A 1 206 ? 9.511 -10.018 2.681 1.00 87.88 206 ALA A N 1
ATOM 1583 C CA . ALA A 1 206 ? 9.259 -10.561 4.013 1.00 87.88 206 ALA A CA 1
ATOM 1584 C C . ALA A 1 206 ? 8.059 -9.882 4.691 1.00 87.88 206 ALA A C 1
ATOM 1586 O O . ALA A 1 206 ? 7.344 -10.529 5.459 1.00 87.88 206 ALA A O 1
ATOM 1587 N N . SER A 1 207 ? 7.791 -8.617 4.355 1.00 89.38 207 SER A N 1
ATOM 1588 C CA . SER A 1 207 ? 6.650 -7.862 4.882 1.00 89.38 207 SER A CA 1
ATOM 1589 C C . SER A 1 207 ? 5.311 -8.205 4.220 1.00 89.38 207 SER A C 1
ATOM 1591 O O . SER A 1 207 ? 4.257 -7.894 4.776 1.00 89.38 207 SER A O 1
ATOM 1593 N N . TRP A 1 208 ? 5.294 -8.905 3.078 1.00 91.75 208 TRP A N 1
ATOM 1594 C CA . TRP A 1 208 ? 4.056 -9.162 2.324 1.00 91.75 208 TRP A CA 1
ATOM 1595 C C . TRP A 1 208 ? 2.964 -9.897 3.121 1.00 91.75 208 TRP A C 1
ATOM 1597 O O . TRP A 1 208 ? 1.809 -9.464 3.053 1.00 91.75 208 TRP A O 1
ATOM 1607 N N . PRO A 1 209 ? 3.259 -10.960 3.903 1.00 92.88 209 PRO A N 1
ATOM 1608 C CA . PRO A 1 209 ? 2.239 -11.627 4.714 1.00 92.88 209 PRO A CA 1
ATOM 1609 C C . PRO A 1 209 ? 1.673 -10.727 5.820 1.00 92.88 209 PRO A C 1
ATOM 1611 O O . PRO A 1 209 ? 0.506 -10.863 6.194 1.00 92.88 209 PRO A O 1
ATOM 1614 N N . ILE A 1 210 ? 2.489 -9.803 6.339 1.00 93.12 210 ILE A N 1
ATOM 1615 C CA . ILE A 1 210 ? 2.075 -8.833 7.357 1.00 93.12 210 ILE A CA 1
ATOM 1616 C C . ILE A 1 210 ? 1.138 -7.805 6.721 1.00 93.12 210 ILE A C 1
ATOM 1618 O O . ILE A 1 210 ? 0.026 -7.624 7.217 1.00 93.12 210 ILE A O 1
ATOM 1622 N N . CYS A 1 211 ? 1.523 -7.212 5.585 1.00 95.25 211 CYS A N 1
ATOM 1623 C CA . CYS A 1 211 ? 0.665 -6.299 4.828 1.00 95.25 211 CYS A CA 1
ATOM 1624 C C . CYS A 1 211 ? -0.677 -6.955 4.474 1.00 95.25 211 CYS A C 1
ATOM 1626 O O . CYS A 1 211 ? -1.723 -6.344 4.673 1.00 95.25 211 CYS A O 1
ATOM 1628 N N . GLN A 1 212 ? -0.668 -8.218 4.028 1.00 94.06 212 GLN A N 1
ATOM 1629 C CA . GLN A 1 212 ? -1.889 -8.955 3.687 1.00 94.06 212 GLN A CA 1
ATOM 1630 C C . GLN A 1 212 ? -2.838 -9.065 4.882 1.00 94.06 212 GLN A C 1
ATOM 1632 O O . GLN A 1 212 ? -4.038 -8.816 4.759 1.00 94.06 212 GLN A O 1
ATOM 1637 N N . ARG A 1 213 ? -2.297 -9.440 6.047 1.00 94.94 213 ARG A N 1
ATOM 1638 C CA . ARG A 1 213 ? -3.067 -9.572 7.287 1.00 94.94 213 ARG A CA 1
ATOM 1639 C C . ARG A 1 213 ? -3.595 -8.221 7.766 1.00 94.94 213 ARG A C 1
ATOM 1641 O O . ARG A 1 213 ? -4.699 -8.157 8.295 1.00 94.94 213 ARG A O 1
ATOM 1648 N N . LEU A 1 214 ? -2.818 -7.154 7.581 1.00 96.88 214 LEU A N 1
ATOM 1649 C CA . LEU A 1 214 ? -3.130 -5.822 8.093 1.00 96.88 214 LEU A CA 1
ATOM 1650 C C . LEU A 1 214 ? -3.933 -4.935 7.139 1.00 96.88 214 LEU A C 1
ATOM 1652 O O . LEU A 1 214 ? -4.479 -3.923 7.580 1.00 96.88 214 LEU A O 1
ATOM 1656 N N . LEU A 1 215 ? -4.079 -5.323 5.872 1.00 96.62 215 LEU A N 1
ATOM 1657 C CA . LEU A 1 215 ? -4.801 -4.554 4.859 1.00 96.62 215 LEU A CA 1
ATOM 1658 C C . LEU A 1 215 ? -6.243 -4.196 5.285 1.00 96.62 215 LEU A C 1
ATOM 1660 O O . LEU A 1 215 ? -6.601 -3.020 5.189 1.00 96.62 215 LEU A O 1
ATOM 1664 N N . PRO A 1 216 ? -7.066 -5.112 5.846 1.00 95.69 216 PRO A N 1
ATOM 1665 C CA . PRO A 1 216 ? -8.401 -4.751 6.331 1.00 95.69 216 PRO A CA 1
ATOM 1666 C C . PRO A 1 216 ? -8.369 -3.696 7.442 1.00 95.69 216 PRO A C 1
ATOM 1668 O O . PRO A 1 216 ? -9.213 -2.798 7.473 1.00 95.69 216 PRO A O 1
ATOM 1671 N N . HIS A 1 217 ? -7.386 -3.778 8.344 1.00 96.75 217 HIS A N 1
ATOM 1672 C CA . HIS A 1 217 ? -7.215 -2.811 9.427 1.00 96.75 217 HIS A CA 1
ATOM 1673 C C . HIS A 1 217 ? -6.772 -1.444 8.890 1.00 96.75 217 HIS A C 1
ATOM 1675 O O . HIS A 1 217 ? -7.297 -0.431 9.346 1.00 96.75 217 HIS A O 1
ATOM 1681 N N . ALA A 1 218 ? -5.902 -1.409 7.875 1.00 97.56 218 ALA A N 1
ATOM 1682 C CA . ALA A 1 218 ? -5.510 -0.178 7.191 1.00 97.56 218 ALA A CA 1
ATOM 1683 C C . ALA A 1 218 ? -6.705 0.497 6.511 1.00 97.56 218 ALA A C 1
ATOM 1685 O O . ALA A 1 218 ? -6.921 1.690 6.713 1.00 97.56 218 ALA A O 1
ATOM 1686 N N . HIS A 1 219 ? -7.551 -0.252 5.797 1.00 94.81 219 HIS A N 1
ATOM 1687 C CA . HIS A 1 219 ? -8.772 0.314 5.214 1.00 94.81 219 HIS A CA 1
ATOM 1688 C C . HIS A 1 219 ? -9.713 0.907 6.266 1.00 94.81 219 HIS A C 1
ATOM 1690 O O . HIS A 1 219 ? -10.255 1.993 6.050 1.00 94.81 219 HIS A O 1
ATOM 1696 N N . ALA A 1 220 ? -9.904 0.220 7.397 1.00 93.00 220 ALA A N 1
ATOM 1697 C CA . ALA A 1 220 ? -10.733 0.718 8.491 1.00 93.00 220 ALA A CA 1
ATOM 1698 C C . ALA A 1 220 ? -10.157 2.008 9.097 1.00 93.0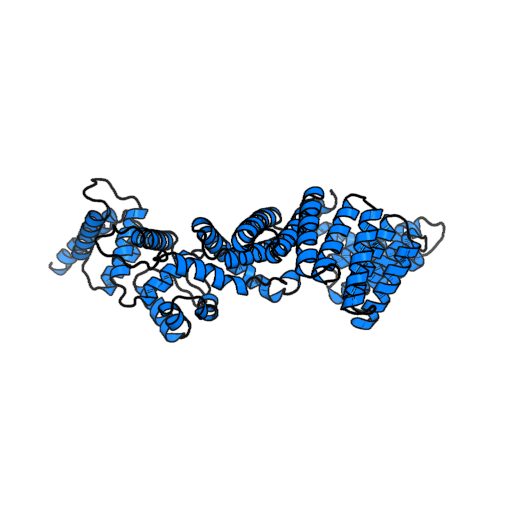0 220 ALA A C 1
ATOM 1700 O O . ALA A 1 220 ? -10.871 3.009 9.177 1.00 93.00 220 ALA A O 1
ATOM 1701 N N . ALA A 1 221 ? -8.868 2.013 9.443 1.00 95.38 221 ALA A N 1
ATOM 1702 C CA . ALA A 1 221 ? -8.204 3.164 10.050 1.00 95.38 221 ALA A CA 1
ATOM 1703 C C . ALA A 1 221 ? -8.226 4.385 9.120 1.00 95.38 221 ALA A C 1
ATOM 1705 O O . ALA A 1 221 ? -8.633 5.467 9.536 1.00 95.38 221 ALA A O 1
ATOM 1706 N N . ILE A 1 222 ? -7.884 4.198 7.840 1.00 95.00 222 ILE A N 1
ATOM 1707 C CA . ILE A 1 222 ? -7.902 5.259 6.825 1.00 95.00 222 ILE A CA 1
ATOM 1708 C C . ILE A 1 222 ? -9.313 5.826 6.653 1.00 95.00 222 ILE A C 1
ATOM 1710 O O . ILE A 1 222 ? -9.474 7.043 6.623 1.0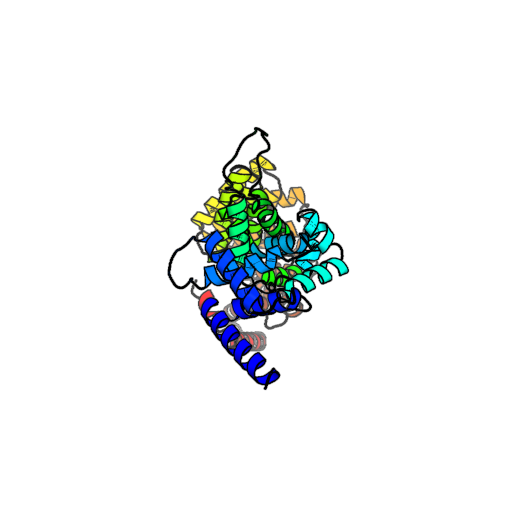0 95.00 222 ILE A O 1
ATOM 1714 N N . LYS A 1 223 ? -10.341 4.968 6.552 1.00 90.00 223 LYS A N 1
ATOM 1715 C CA . LYS A 1 223 ? -11.736 5.408 6.385 1.00 90.00 223 LYS A CA 1
ATOM 1716 C C . LYS A 1 223 ? -12.133 6.397 7.479 1.00 90.00 223 LYS A C 1
ATOM 1718 O O . LYS A 1 223 ? -12.731 7.430 7.186 1.00 90.00 223 LYS A O 1
ATOM 1723 N N . TYR A 1 224 ? -11.826 6.071 8.732 1.00 86.56 224 TYR A N 1
ATOM 1724 C CA . TYR A 1 224 ? -12.170 6.940 9.851 1.00 86.56 224 TYR A CA 1
ATOM 1725 C C . TYR A 1 224 ? -11.267 8.171 9.920 1.00 86.56 224 TYR A C 1
ATOM 1727 O O . TYR A 1 224 ? -11.769 9.271 10.130 1.00 86.56 224 TYR A O 1
ATOM 1735 N N . ALA A 1 225 ? -9.964 8.026 9.680 1.00 91.06 225 ALA A N 1
ATOM 1736 C CA . ALA A 1 225 ? -9.050 9.163 9.666 1.00 91.06 225 ALA A CA 1
ATOM 1737 C C . ALA A 1 225 ? -9.447 10.214 8.616 1.00 91.06 225 ALA A C 1
ATOM 1739 O O . ALA A 1 225 ? -9.447 11.405 8.913 1.00 91.06 225 ALA A O 1
ATOM 1740 N N . GLU A 1 226 ? -9.887 9.790 7.429 1.00 89.12 226 GLU A N 1
ATOM 1741 C CA . GLU A 1 226 ? -10.433 10.688 6.408 1.00 89.12 226 GLU A CA 1
ATOM 1742 C C . GLU A 1 226 ? -11.749 11.342 6.821 1.00 89.12 226 GLU A C 1
ATOM 1744 O O . GLU A 1 226 ? -11.907 12.548 6.639 1.00 89.12 226 GLU A O 1
ATOM 1749 N N . GLN A 1 227 ? -12.685 10.565 7.378 1.00 83.62 227 GLN A N 1
ATOM 1750 C CA . GLN A 1 227 ? -13.990 11.070 7.812 1.00 83.62 227 GLN A CA 1
ATOM 1751 C C . GLN A 1 227 ? -13.851 12.229 8.809 1.00 83.62 227 GLN A C 1
ATOM 1753 O O . GLN A 1 227 ? -14.650 13.163 8.780 1.00 83.62 227 GLN A O 1
ATOM 1758 N N . PHE A 1 228 ? -12.840 12.168 9.673 1.00 81.75 228 PHE A N 1
ATOM 1759 C CA . PHE A 1 228 ? -12.607 13.150 10.730 1.00 81.75 228 PHE A CA 1
ATOM 1760 C C . PHE A 1 228 ? -11.452 14.123 10.432 1.00 81.75 228 PHE A C 1
ATOM 1762 O O . PHE A 1 228 ? -11.176 14.999 11.247 1.00 81.75 228 PHE A O 1
ATOM 1769 N N . GLY A 1 229 ? -10.760 13.986 9.294 1.00 85.44 229 GLY A N 1
ATOM 1770 C CA . GLY A 1 229 ? -9.608 14.825 8.940 1.00 85.44 229 GLY A CA 1
ATOM 1771 C C . GLY A 1 229 ? -8.415 14.688 9.895 1.00 85.44 229 GLY A C 1
ATOM 1772 O O . GLY A 1 229 ? -7.701 15.660 10.134 1.00 85.44 229 GLY A O 1
ATOM 1773 N N . ILE A 1 230 ? -8.206 13.501 10.462 1.00 84.69 230 ILE A N 1
ATOM 1774 C CA . ILE A 1 230 ? -7.229 13.250 11.526 1.00 84.69 230 ILE A CA 1
ATOM 1775 C C . ILE A 1 230 ? -5.868 12.901 10.930 1.00 84.69 230 ILE A C 1
ATOM 1777 O O . ILE A 1 230 ? -5.784 12.052 10.045 1.00 84.69 230 ILE A O 1
ATOM 1781 N N . ASP A 1 231 ? -4.805 13.514 11.468 1.00 88.50 231 ASP A N 1
ATOM 1782 C CA . ASP A 1 231 ? -3.406 13.116 11.227 1.00 88.50 231 ASP A CA 1
ATOM 1783 C C . ASP A 1 231 ? -3.126 12.932 9.725 1.00 88.50 231 ASP A C 1
ATOM 1785 O O . ASP A 1 231 ? -2.721 11.865 9.255 1.00 88.50 231 ASP A O 1
ATOM 1789 N N . GLN A 1 232 ? -3.482 13.959 8.942 1.00 91.69 232 GLN A N 1
ATOM 1790 C CA . GLN A 1 232 ? -3.505 13.890 7.479 1.00 91.69 232 GLN A CA 1
ATOM 1791 C C . GLN A 1 232 ? -2.137 13.496 6.901 1.00 91.69 232 GLN A C 1
ATOM 1793 O O . GLN A 1 232 ? -2.070 12.809 5.884 1.00 91.69 232 GLN A O 1
ATOM 1798 N N . ASP A 1 233 ? -1.047 13.857 7.576 1.00 93.25 233 ASP A N 1
ATOM 1799 C CA . ASP A 1 233 ? 0.307 13.473 7.199 1.00 93.25 233 ASP A CA 1
ATOM 1800 C C . ASP A 1 233 ? 0.522 11.949 7.305 1.00 93.25 233 ASP A C 1
ATOM 1802 O O . ASP A 1 233 ? 0.974 11.319 6.346 1.00 93.25 233 ASP A O 1
ATOM 1806 N N . ALA A 1 234 ? 0.154 11.329 8.431 1.00 94.44 234 ALA A N 1
ATOM 1807 C CA . ALA A 1 234 ? 0.275 9.887 8.639 1.00 94.44 234 ALA A CA 1
ATOM 1808 C C . ALA A 1 234 ? -0.727 9.094 7.790 1.00 94.44 234 ALA A C 1
ATOM 1810 O O . ALA A 1 234 ? -0.400 8.010 7.301 1.00 94.44 234 ALA A O 1
ATOM 1811 N N . THR A 1 235 ? -1.923 9.646 7.578 1.00 96.06 235 THR A N 1
ATOM 1812 C CA . THR A 1 235 ? -2.967 9.048 6.735 1.00 96.06 235 THR A CA 1
ATOM 1813 C C . THR A 1 235 ? -2.552 9.039 5.266 1.00 96.06 235 THR A C 1
ATOM 1815 O O . THR A 1 235 ? -2.695 8.019 4.593 1.00 96.06 235 THR A O 1
ATOM 1818 N N . GLY A 1 236 ? -1.981 10.143 4.772 1.00 96.31 236 GLY A N 1
ATOM 1819 C CA . GLY A 1 236 ? -1.451 10.237 3.411 1.00 96.31 236 GLY A CA 1
ATOM 1820 C C . GLY A 1 236 ? -0.307 9.251 3.157 1.00 96.31 236 GLY A C 1
ATOM 1821 O O . GLY A 1 236 ? -0.304 8.574 2.127 1.00 96.31 236 GLY A O 1
ATOM 1822 N N . ARG A 1 237 ? 0.619 9.105 4.119 1.00 95.75 237 ARG A N 1
ATOM 1823 C CA . ARG A 1 237 ? 1.705 8.109 4.045 1.00 95.75 237 ARG A CA 1
ATOM 1824 C C . ARG A 1 237 ? 1.168 6.677 3.998 1.00 95.75 237 ARG A C 1
ATOM 1826 O O . ARG A 1 237 ? 1.561 5.923 3.108 1.00 95.75 237 ARG A O 1
ATOM 1833 N N . LEU A 1 238 ? 0.226 6.330 4.879 1.00 97.19 238 LEU A N 1
ATOM 1834 C CA . LEU A 1 238 ? -0.369 4.992 4.911 1.00 97.19 238 LEU A CA 1
ATOM 1835 C C . LEU A 1 238 ? -1.113 4.674 3.608 1.00 97.19 238 LEU A C 1
ATOM 1837 O O . LEU A 1 238 ? -0.919 3.599 3.048 1.00 97.19 238 LEU A O 1
ATOM 1841 N N . LEU A 1 239 ? -1.913 5.612 3.085 1.00 98.00 239 LEU A N 1
ATOM 1842 C CA . LEU A 1 239 ? -2.568 5.467 1.779 1.00 98.00 239 LEU A CA 1
ATOM 1843 C C . LEU A 1 239 ? -1.547 5.209 0.664 1.00 98.00 239 LEU A C 1
ATOM 1845 O O . LEU A 1 239 ? -1.740 4.300 -0.138 1.00 98.00 239 LEU A O 1
ATOM 1849 N N . ASN A 1 240 ? -0.449 5.968 0.617 1.00 97.81 240 ASN A N 1
ATOM 1850 C CA . ASN A 1 240 ? 0.583 5.777 -0.400 1.00 97.81 240 ASN A CA 1
ATOM 1851 C C . ASN A 1 240 ? 1.203 4.368 -0.345 1.00 97.81 240 ASN A C 1
ATOM 1853 O O . ASN A 1 240 ? 1.307 3.705 -1.379 1.00 97.81 240 ASN A O 1
ATOM 1857 N N . CYS A 1 241 ? 1.568 3.886 0.846 1.00 97.31 241 CYS A N 1
ATOM 1858 C CA . CYS A 1 241 ? 2.161 2.556 1.002 1.00 97.31 241 CYS A CA 1
ATOM 1859 C C . CYS A 1 241 ? 1.153 1.421 0.752 1.00 97.31 241 CYS A C 1
ATOM 1861 O O . CYS A 1 241 ? 1.493 0.434 0.101 1.00 97.31 241 CYS A O 1
ATOM 1863 N N . VAL A 1 242 ? -0.102 1.566 1.195 1.00 98.06 242 VAL A N 1
ATOM 1864 C CA . VAL A 1 242 ? -1.181 0.610 0.887 1.00 98.06 242 VAL A CA 1
ATOM 1865 C C . VAL A 1 242 ? -1.436 0.550 -0.618 1.00 98.06 242 VAL A C 1
ATOM 1867 O O . VAL A 1 242 ? -1.563 -0.538 -1.170 1.00 98.06 242 VAL A O 1
ATOM 1870 N N . GLY A 1 243 ? -1.451 1.696 -1.303 1.00 97.62 243 GLY A N 1
ATOM 1871 C CA . GLY A 1 243 ? -1.580 1.758 -2.757 1.00 97.62 243 GLY A CA 1
ATOM 1872 C C . GLY A 1 243 ? -0.447 1.026 -3.481 1.00 97.62 243 GLY A C 1
ATOM 1873 O O . GLY A 1 243 ? -0.696 0.286 -4.431 1.00 97.62 243 GLY A O 1
ATOM 1874 N N . LEU A 1 244 ? 0.790 1.168 -2.996 1.00 95.88 244 LEU A N 1
ATOM 1875 C CA . LEU A 1 244 ? 1.941 0.442 -3.533 1.00 95.88 244 LEU A CA 1
ATOM 1876 C C . LEU A 1 244 ? 1.840 -1.073 -3.289 1.00 95.88 244 LEU A C 1
ATOM 1878 O O . LEU A 1 244 ? 2.111 -1.854 -4.198 1.00 95.88 244 LEU A O 1
ATOM 1882 N N . TYR A 1 245 ? 1.398 -1.496 -2.103 1.00 96.31 245 TYR A N 1
ATOM 1883 C CA . TYR A 1 245 ? 1.153 -2.909 -1.805 1.00 96.31 245 TYR A CA 1
ATOM 1884 C C . TYR A 1 245 ? 0.048 -3.506 -2.695 1.00 96.31 245 TYR A C 1
ATOM 1886 O O . TYR A 1 245 ? 0.238 -4.559 -3.300 1.00 96.31 245 TYR A O 1
ATOM 1894 N N . LEU A 1 246 ? -1.079 -2.805 -2.854 1.00 96.81 246 LEU A N 1
ATOM 1895 C CA . LEU A 1 246 ? -2.182 -3.221 -3.728 1.00 96.81 246 LEU A CA 1
ATOM 1896 C C . LEU A 1 246 ? -1.747 -3.372 -5.190 1.00 96.81 246 LEU A C 1
ATOM 1898 O O . LEU A 1 246 ? -2.206 -4.289 -5.871 1.00 96.81 246 LEU A O 1
ATOM 1902 N N . ARG A 1 247 ? -0.835 -2.509 -5.656 1.00 95.31 247 ARG A N 1
ATOM 1903 C CA . ARG A 1 247 ? -0.212 -2.617 -6.980 1.00 95.31 247 ARG A CA 1
ATOM 1904 C C . ARG A 1 247 ? 0.554 -3.932 -7.144 1.00 95.31 247 ARG A C 1
ATOM 1906 O O . ARG A 1 247 ? 0.396 -4.595 -8.159 1.00 95.31 247 ARG A O 1
ATOM 1913 N N . ILE A 1 248 ? 1.346 -4.325 -6.143 1.00 91.56 248 ILE A N 1
ATOM 1914 C CA . ILE A 1 248 ? 2.093 -5.599 -6.143 1.00 91.56 248 ILE A CA 1
ATOM 1915 C C . ILE A 1 248 ? 1.139 -6.801 -6.166 1.00 91.56 248 ILE A C 1
ATOM 1917 O O . ILE A 1 248 ? 1.448 -7.824 -6.769 1.00 91.56 248 ILE A O 1
ATOM 1921 N N . CYS A 1 249 ? -0.029 -6.678 -5.535 1.00 90.75 249 CYS A N 1
ATOM 1922 C CA . CYS A 1 249 ? -1.078 -7.695 -5.567 1.00 90.75 249 CYS A CA 1
ATOM 1923 C C . CYS A 1 249 ? -1.928 -7.686 -6.855 1.00 90.75 249 CYS A C 1
ATOM 1925 O O . CYS A 1 249 ? -2.972 -8.339 -6.880 1.00 90.75 249 CYS A O 1
ATOM 1927 N N . ASP A 1 250 ? -1.531 -6.937 -7.890 1.00 92.44 250 ASP A N 1
ATOM 1928 C CA . ASP A 1 250 ? -2.258 -6.751 -9.155 1.00 92.44 250 ASP A CA 1
ATOM 1929 C C . ASP A 1 250 ? -3.690 -6.186 -8.995 1.00 92.44 250 ASP A C 1
ATOM 1931 O O . ASP A 1 250 ? -4.537 -6.301 -9.887 1.00 92.44 250 ASP A O 1
ATOM 1935 N N . ASN A 1 251 ? -3.989 -5.531 -7.868 1.00 94.50 251 ASN A N 1
ATOM 1936 C CA . ASN A 1 251 ? -5.275 -4.875 -7.622 1.00 94.50 251 ASN A CA 1
ATOM 1937 C C . ASN A 1 251 ? -5.216 -3.394 -8.029 1.00 94.50 251 ASN A C 1
ATOM 1939 O O . ASN A 1 251 ? -5.329 -2.477 -7.212 1.00 94.50 251 ASN A O 1
ATOM 1943 N N . PHE A 1 252 ? -5.009 -3.161 -9.326 1.00 95.25 252 PHE A N 1
ATOM 1944 C CA . PHE A 1 252 ? -4.726 -1.831 -9.874 1.00 95.25 252 PHE A CA 1
ATOM 1945 C C . PHE A 1 252 ? -5.876 -0.828 -9.707 1.00 95.25 252 PHE A C 1
ATOM 1947 O O . PHE A 1 252 ? -5.630 0.358 -9.505 1.00 95.25 252 PHE A O 1
ATOM 1954 N N . VAL A 1 253 ? -7.132 -1.285 -9.754 1.00 96.25 253 VAL A N 1
ATOM 1955 C CA . VAL A 1 253 ? -8.308 -0.404 -9.616 1.00 96.25 253 VAL A CA 1
ATOM 1956 C C . VAL A 1 253 ? -8.387 0.178 -8.206 1.00 96.25 253 VAL A C 1
ATOM 1958 O O . VAL A 1 253 ? -8.602 1.378 -8.032 1.00 96.25 253 VAL A O 1
ATOM 1961 N N . GLU A 1 254 ? -8.184 -0.658 -7.188 1.00 96.38 254 GLU A N 1
ATOM 1962 C CA . GLU A 1 254 ? -8.164 -0.186 -5.808 1.00 96.38 254 GLU A CA 1
ATOM 1963 C C . GLU A 1 254 ? -6.911 0.646 -5.520 1.00 96.38 254 GLU A C 1
ATOM 1965 O O . GLU A 1 254 ? -7.014 1.706 -4.899 1.00 96.38 254 GLU A O 1
ATOM 1970 N N . ALA A 1 255 ? -5.750 0.222 -6.035 1.00 98.19 255 ALA A N 1
ATOM 1971 C CA . ALA A 1 255 ? -4.503 0.971 -5.916 1.00 98.19 255 ALA A CA 1
ATOM 1972 C C . ALA A 1 255 ? -4.641 2.396 -6.475 1.00 98.19 255 ALA A C 1
ATOM 1974 O O . ALA A 1 255 ? -4.242 3.349 -5.807 1.00 98.19 255 ALA A O 1
ATOM 1975 N N . GLN A 1 256 ? -5.268 2.563 -7.648 1.00 98.44 256 GLN A N 1
ATOM 1976 C CA . GLN A 1 256 ? -5.537 3.878 -8.234 1.00 98.44 256 GLN A CA 1
ATOM 1977 C C . GLN A 1 256 ? -6.378 4.735 -7.280 1.00 98.44 256 GLN A C 1
ATOM 1979 O O . GLN A 1 256 ? -5.979 5.847 -6.939 1.00 98.44 256 GLN A O 1
ATOM 1984 N N . SER A 1 257 ? -7.512 4.206 -6.807 1.00 97.94 257 SER A N 1
ATOM 1985 C CA . SER A 1 257 ? -8.425 4.940 -5.921 1.00 97.94 257 SER A CA 1
ATOM 1986 C C . SER A 1 257 ? -7.745 5.385 -4.619 1.00 97.94 257 SER A C 1
ATOM 1988 O O . SER A 1 257 ? -7.914 6.520 -4.164 1.00 97.94 257 SER A O 1
ATOM 1990 N N . VAL A 1 258 ? -6.946 4.498 -4.021 1.00 98.06 258 VAL A N 1
ATOM 1991 C CA . VAL A 1 258 ? -6.182 4.764 -2.797 1.00 98.06 258 VAL A CA 1
ATOM 1992 C C . VAL A 1 258 ? -5.083 5.808 -3.039 1.00 98.06 258 VAL A C 1
ATOM 1994 O O . VAL A 1 258 ? -4.923 6.717 -2.226 1.00 98.06 258 VAL A O 1
ATOM 1997 N N . LEU A 1 259 ? -4.366 5.748 -4.162 1.00 98.62 259 LEU A N 1
ATOM 1998 C CA . LEU A 1 259 ? -3.295 6.698 -4.483 1.00 98.62 259 LEU A CA 1
ATOM 1999 C C . LEU A 1 259 ? -3.823 8.086 -4.865 1.00 98.62 259 LEU A C 1
ATOM 2001 O O . LEU A 1 259 ? -3.235 9.090 -4.471 1.00 98.62 259 LEU A O 1
ATOM 2005 N N . GLU A 1 260 ? -4.964 8.181 -5.549 1.00 98.56 260 GLU A N 1
ATOM 2006 C CA . GLU A 1 260 ? -5.644 9.463 -5.790 1.00 98.56 260 GLU A CA 1
ATOM 2007 C C . GLU A 1 260 ? -6.057 10.141 -4.474 1.00 98.56 260 GLU A C 1
ATOM 2009 O O . GLU A 1 260 ? -5.958 11.362 -4.326 1.00 98.56 260 GLU A O 1
ATOM 2014 N N . ARG A 1 261 ? -6.494 9.354 -3.482 1.00 97.94 261 ARG A N 1
ATOM 2015 C CA . ARG A 1 261 ? -6.735 9.841 -2.114 1.00 97.94 261 ARG A CA 1
ATOM 2016 C C . ARG A 1 261 ? -5.433 10.255 -1.430 1.00 97.94 261 ARG A C 1
ATOM 2018 O O . ARG A 1 261 ? -5.404 11.337 -0.850 1.00 97.94 261 ARG A O 1
ATOM 2025 N N . ALA A 1 262 ? -4.357 9.475 -1.562 1.00 98.12 262 ALA A N 1
ATOM 2026 C CA . ALA A 1 262 ? -3.039 9.818 -1.019 1.00 98.12 262 ALA A CA 1
ATOM 2027 C C . ALA A 1 262 ? -2.539 11.177 -1.537 1.00 98.12 262 ALA A C 1
ATOM 2029 O O . ALA A 1 262 ? -2.087 12.002 -0.747 1.00 98.12 262 ALA A O 1
ATOM 2030 N N . VAL A 1 263 ? -2.682 11.441 -2.844 1.00 98.44 263 VAL A N 1
ATOM 2031 C CA . VAL A 1 263 ? -2.330 12.732 -3.459 1.00 98.44 263 VAL A CA 1
ATOM 2032 C C . VAL A 1 263 ? -3.158 13.864 -2.848 1.00 98.44 263 VAL A C 1
ATOM 2034 O O . VAL A 1 263 ? -2.581 14.835 -2.369 1.00 98.44 263 VAL A O 1
ATOM 2037 N N . ARG A 1 264 ? -4.491 13.731 -2.798 1.00 97.75 264 ARG A N 1
ATOM 2038 C CA . ARG A 1 264 ? -5.377 14.774 -2.244 1.00 97.75 264 ARG A CA 1
ATOM 2039 C C . ARG A 1 264 ? -5.087 15.081 -0.774 1.00 97.75 264 ARG A C 1
ATOM 2041 O O . ARG A 1 264 ? -5.030 16.246 -0.389 1.00 97.75 264 ARG A O 1
ATOM 2048 N N . ILE A 1 265 ? -4.898 14.052 0.052 1.00 96.06 265 ILE A N 1
ATOM 2049 C CA . ILE A 1 265 ? -4.581 14.239 1.474 1.00 96.06 265 ILE A CA 1
ATOM 2050 C C . ILE A 1 265 ? -3.182 14.829 1.640 1.00 96.06 265 ILE A C 1
ATOM 2052 O O . ILE A 1 265 ? -3.009 15.749 2.433 1.00 96.06 265 ILE A O 1
ATOM 2056 N N . GLY A 1 266 ? -2.198 14.360 0.870 1.00 96.00 266 GLY A N 1
ATOM 2057 C CA . GLY A 1 266 ? -0.844 14.908 0.897 1.00 96.00 266 GLY A CA 1
ATOM 2058 C C . GLY A 1 266 ? -0.801 16.391 0.515 1.00 96.00 266 GLY A C 1
ATOM 2059 O O . GLY A 1 266 ? -0.100 17.166 1.159 1.00 96.00 266 GLY A O 1
ATOM 2060 N N . GLU A 1 267 ? -1.586 16.810 -0.482 1.00 97.06 267 GLU A N 1
ATOM 2061 C CA . GLU A 1 267 ? -1.723 18.222 -0.866 1.00 97.06 267 GLU A CA 1
ATOM 2062 C C . GLU A 1 267 ? -2.305 19.073 0.265 1.00 97.06 267 GLU A C 1
ATOM 2064 O O . GLU A 1 267 ? -1.814 20.173 0.508 1.00 97.06 267 GLU A O 1
ATOM 2069 N N . SER A 1 268 ? -3.324 18.562 0.962 1.00 94.56 268 SER A N 1
ATOM 2070 C CA . SER A 1 268 ? -3.928 19.229 2.122 1.00 94.56 268 SER A CA 1
ATOM 2071 C C . SER A 1 268 ? -2.953 19.321 3.301 1.00 94.56 268 SER A C 1
ATOM 2073 O O . SER A 1 268 ? -2.849 20.369 3.931 1.00 94.56 268 SER A O 1
ATOM 2075 N N . ALA A 1 269 ? -2.223 18.240 3.586 1.00 94.25 269 ALA A N 1
ATOM 2076 C CA . ALA A 1 269 ? -1.352 18.134 4.754 1.00 94.25 269 ALA A CA 1
ATOM 2077 C C . ALA A 1 269 ? -0.034 18.906 4.603 1.00 94.25 269 ALA A C 1
ATOM 2079 O O . ALA A 1 269 ? 0.437 19.523 5.556 1.00 94.25 269 ALA A O 1
ATOM 2080 N N . PHE A 1 270 ? 0.579 18.855 3.417 1.00 94.38 270 PHE A N 1
ATOM 2081 C CA . PHE A 1 270 ? 1.938 19.359 3.192 1.00 94.38 270 PHE A CA 1
ATOM 2082 C C . PHE A 1 270 ? 2.032 20.460 2.129 1.00 94.38 270 PHE A C 1
ATOM 2084 O O . PHE A 1 270 ? 3.080 21.091 1.983 1.00 94.38 270 PHE A O 1
ATOM 2091 N N . GLY A 1 271 ? 0.964 20.683 1.365 1.00 96.56 271 GLY A N 1
ATOM 2092 C CA . GLY A 1 271 ? 0.963 21.542 0.187 1.00 96.56 271 GLY A CA 1
ATOM 2093 C C . GLY A 1 271 ? 1.274 20.788 -1.118 1.00 96.56 271 GLY A C 1
ATOM 2094 O O . GLY A 1 271 ? 1.919 19.736 -1.117 1.00 96.56 271 GLY A O 1
ATOM 2095 N N . PRO A 1 272 ? 0.845 21.327 -2.275 1.00 97.25 272 PRO A N 1
ATOM 2096 C CA . PRO A 1 272 ? 0.871 20.617 -3.557 1.00 97.25 272 PRO A CA 1
ATOM 2097 C C . PRO A 1 272 ? 2.252 20.430 -4.189 1.00 97.25 272 PRO A C 1
ATOM 2099 O O . PRO A 1 272 ? 2.362 19.681 -5.160 1.00 97.25 272 PRO A O 1
ATOM 2102 N N . GLU A 1 273 ? 3.273 21.107 -3.663 1.00 97.50 273 GLU A N 1
ATOM 2103 C CA . GLU A 1 273 ? 4.662 21.061 -4.137 1.00 97.50 273 GLU A CA 1
ATOM 2104 C C . GLU A 1 273 ? 5.580 20.318 -3.139 1.00 97.50 273 GLU A C 1
ATOM 2106 O O . GLU A 1 273 ? 6.799 20.475 -3.164 1.00 97.50 273 GLU A O 1
ATOM 2111 N N . HIS A 1 274 ? 5.012 19.517 -2.228 1.00 97.50 274 HIS A N 1
ATOM 2112 C CA . HIS A 1 274 ? 5.780 18.754 -1.242 1.00 97.50 274 HIS A CA 1
ATOM 2113 C C . HIS A 1 274 ? 6.258 17.392 -1.793 1.00 97.50 274 HIS A C 1
ATOM 2115 O O . HIS A 1 274 ? 5.490 16.713 -2.483 1.00 97.50 274 HIS A O 1
ATOM 2121 N N . PRO A 1 275 ? 7.469 16.909 -1.443 1.00 96.88 275 PRO A N 1
ATOM 2122 C CA . PRO A 1 275 ? 7.983 15.612 -1.901 1.00 96.88 275 PRO A CA 1
ATOM 2123 C C . PRO A 1 275 ? 7.096 14.389 -1.626 1.00 96.88 275 PRO A C 1
ATOM 2125 O O . PRO A 1 275 ? 7.104 13.445 -2.411 1.00 96.88 275 PRO A O 1
ATOM 2128 N N . GLU A 1 276 ? 6.310 14.395 -0.548 1.00 95.06 276 GLU A N 1
ATOM 2129 C CA . GLU A 1 276 ? 5.341 13.316 -0.266 1.00 95.06 276 GLU A CA 1
ATOM 2130 C C . GLU A 1 276 ? 4.226 13.255 -1.326 1.00 95.06 276 GLU A C 1
ATOM 2132 O O . GLU A 1 276 ? 3.814 12.171 -1.739 1.00 95.06 276 GLU A O 1
ATOM 2137 N N . VAL A 1 277 ? 3.795 14.408 -1.856 1.00 98.06 277 VAL A N 1
ATOM 2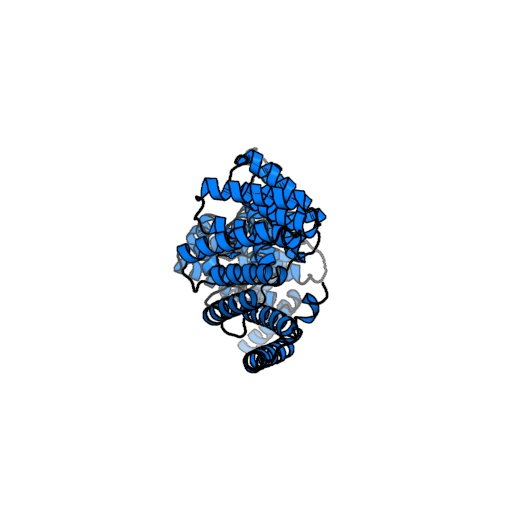138 C CA . VAL A 1 277 ? 2.845 14.468 -2.979 1.00 98.06 277 VAL A CA 1
ATOM 2139 C C . VAL A 1 277 ? 3.495 13.916 -4.247 1.00 98.06 277 VAL A C 1
ATOM 2141 O O . VAL A 1 277 ? 2.860 13.172 -4.992 1.00 98.06 277 VAL A O 1
ATOM 2144 N N . ALA A 1 278 ? 4.778 14.210 -4.482 1.00 98.19 278 ALA A N 1
ATOM 2145 C CA . ALA A 1 278 ? 5.519 13.639 -5.607 1.00 98.19 278 ALA A CA 1
ATOM 2146 C C . ALA A 1 278 ? 5.666 12.114 -5.509 1.00 98.19 278 ALA A C 1
ATOM 2148 O O . ALA A 1 278 ? 5.570 11.433 -6.530 1.00 98.19 278 ALA A O 1
ATOM 2149 N N . ALA A 1 279 ? 5.873 11.569 -4.306 1.00 97.00 279 ALA A N 1
ATOM 2150 C CA . ALA A 1 279 ? 5.932 10.126 -4.084 1.00 97.00 279 ALA A CA 1
ATOM 2151 C C . ALA A 1 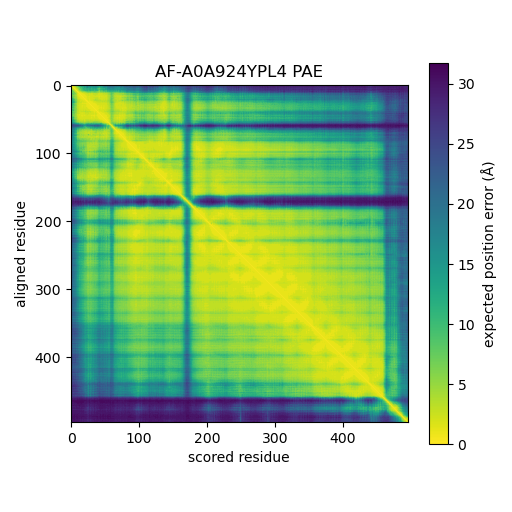279 ? 4.594 9.450 -4.432 1.00 97.00 279 ALA A C 1
ATOM 2153 O O . ALA A 1 279 ? 4.576 8.504 -5.224 1.00 97.00 279 ALA A O 1
ATOM 2154 N N . ALA A 1 280 ? 3.478 9.996 -3.938 1.00 98.00 280 ALA A N 1
ATOM 2155 C CA . ALA A 1 280 ? 2.138 9.508 -4.264 1.00 98.00 280 ALA A CA 1
ATOM 2156 C C . ALA A 1 280 ? 1.816 9.627 -5.765 1.00 98.00 280 ALA A C 1
ATOM 2158 O O . ALA A 1 280 ? 1.296 8.686 -6.360 1.00 98.00 280 ALA A O 1
ATOM 2159 N N . LEU A 1 281 ? 2.187 10.739 -6.410 1.00 98.75 281 LEU A N 1
ATOM 2160 C CA . LEU A 1 281 ? 2.022 10.933 -7.855 1.00 98.75 281 LEU A CA 1
ATOM 2161 C C . LEU A 1 281 ? 2.867 9.959 -8.683 1.00 98.75 281 LEU A C 1
ATOM 2163 O O . LEU A 1 281 ? 2.391 9.456 -9.697 1.00 98.75 281 LEU A O 1
ATOM 2167 N N . ASN A 1 282 ? 4.106 9.673 -8.274 1.00 98.31 282 ASN A N 1
ATOM 2168 C CA . ASN A 1 282 ? 4.933 8.671 -8.945 1.00 98.31 282 ASN A CA 1
ATOM 2169 C C . ASN A 1 282 ? 4.272 7.288 -8.876 1.00 98.31 282 ASN A C 1
ATOM 2171 O O . ASN A 1 282 ? 4.177 6.604 -9.892 1.00 98.31 282 ASN A O 1
ATOM 2175 N N . ASN A 1 283 ? 3.775 6.897 -7.703 1.00 98.25 283 ASN A N 1
ATOM 2176 C CA . ASN A 1 283 ? 3.108 5.609 -7.528 1.00 98.25 283 ASN A CA 1
ATOM 2177 C C . ASN A 1 283 ? 1.782 5.546 -8.300 1.00 98.25 283 ASN A C 1
ATOM 2179 O O . ASN A 1 283 ? 1.510 4.543 -8.956 1.00 98.25 283 ASN A O 1
ATOM 2183 N N . LEU A 1 284 ? 1.004 6.634 -8.315 1.00 98.75 284 LEU A N 1
ATOM 2184 C CA . LEU A 1 284 ? -0.194 6.749 -9.149 1.00 98.75 284 LEU A CA 1
ATOM 2185 C C . LEU A 1 284 ? 0.151 6.608 -10.637 1.00 98.75 284 LEU A C 1
ATOM 2187 O O . LEU A 1 284 ? -0.528 5.888 -11.359 1.00 98.75 284 LEU A O 1
ATOM 2191 N N . GLY A 1 285 ? 1.239 7.236 -11.092 1.00 98.50 285 GLY A N 1
ATOM 2192 C CA . GLY A 1 285 ? 1.719 7.111 -12.467 1.00 98.50 285 GLY A CA 1
ATOM 2193 C C . GLY A 1 285 ? 2.074 5.674 -12.857 1.00 98.50 285 GLY A C 1
ATOM 2194 O O . GLY A 1 285 ? 1.779 5.261 -13.978 1.00 98.50 285 GLY A O 1
ATOM 2195 N N . LEU A 1 286 ? 2.655 4.893 -11.936 1.00 97.88 286 LEU A N 1
ATOM 2196 C CA . LEU A 1 286 ? 2.931 3.468 -12.156 1.00 97.88 286 LEU A CA 1
ATOM 2197 C C . LEU A 1 286 ? 1.634 2.667 -12.337 1.00 97.88 286 LEU A C 1
ATOM 2199 O O . LEU A 1 286 ? 1.523 1.914 -13.302 1.00 97.88 286 LEU A O 1
ATOM 2203 N N . VAL A 1 287 ? 0.640 2.884 -11.470 1.00 98.38 287 VAL A N 1
ATOM 2204 C CA . VAL A 1 287 ? -0.660 2.196 -11.552 1.00 98.38 287 VAL A CA 1
ATOM 2205 C C . VAL A 1 287 ? -1.427 2.580 -12.820 1.00 98.38 287 VAL A C 1
ATOM 2207 O O . VAL A 1 287 ? -1.964 1.714 -13.507 1.00 98.38 287 VAL A O 1
ATOM 2210 N N . LEU A 1 288 ? -1.446 3.865 -13.184 1.00 98.44 288 LEU A N 1
ATOM 2211 C CA . LEU A 1 288 ? -2.086 4.329 -14.420 1.00 98.44 288 LEU A CA 1
ATOM 2212 C C . LEU A 1 288 ? -1.433 3.702 -15.658 1.00 98.44 288 LEU A C 1
ATOM 2214 O O . LEU A 1 288 ? -2.131 3.308 -16.590 1.00 98.44 288 LEU A O 1
ATOM 2218 N N . GLN A 1 289 ? -0.106 3.538 -15.650 1.00 96.88 289 GLN A N 1
ATOM 2219 C CA . GLN A 1 289 ? 0.601 2.834 -16.717 1.00 96.88 289 GLN A CA 1
ATOM 2220 C C . GLN A 1 289 ? 0.168 1.360 -16.818 1.00 96.88 289 GLN A C 1
ATOM 2222 O O . GLN A 1 289 ? -0.013 0.867 -17.930 1.00 96.88 289 GLN A O 1
ATOM 2227 N N . GLU A 1 290 ? -0.003 0.660 -15.694 1.00 95.50 290 GLU A N 1
ATOM 2228 C CA . GLU A 1 290 ? -0.449 -0.745 -15.654 1.00 95.50 290 GLU A CA 1
ATOM 2229 C C . GLU A 1 290 ? -1.906 -0.917 -16.099 1.00 95.50 290 GLU A C 1
ATOM 2231 O O . GLU A 1 290 ? -2.242 -1.902 -16.755 1.00 95.50 290 GLU A O 1
ATOM 2236 N N . LEU A 1 291 ? -2.751 0.078 -15.828 1.00 95.88 291 LEU A N 1
ATOM 2237 C CA . LEU A 1 291 ? -4.124 0.159 -16.335 1.00 95.88 291 LEU A CA 1
ATOM 2238 C C . LEU A 1 291 ? -4.207 0.562 -17.818 1.00 95.88 291 LEU A C 1
ATOM 2240 O O . LEU A 1 291 ? -5.284 0.497 -18.410 1.00 95.88 291 LEU A O 1
ATOM 2244 N N . GLY A 1 292 ? -3.091 0.974 -18.428 1.00 95.31 292 GLY A N 1
ATOM 2245 C CA . GLY A 1 292 ? -3.027 1.426 -19.819 1.00 95.31 292 GLY A CA 1
ATOM 2246 C C . GLY A 1 292 ? -3.394 2.899 -20.039 1.00 95.31 292 GLY A C 1
ATOM 2247 O O . GLY A 1 292 ? -3.385 3.356 -21.183 1.00 95.31 292 GLY A O 1
ATOM 2248 N N . ASP A 1 293 ? -3.655 3.674 -18.982 1.00 98.12 293 ASP A N 1
ATOM 2249 C CA . ASP A 1 293 ? -3.837 5.128 -19.059 1.00 98.12 293 ASP A CA 1
ATOM 2250 C C . ASP A 1 293 ? -2.478 5.842 -19.156 1.00 98.12 293 ASP A C 1
ATOM 2252 O O . ASP A 1 293 ? -1.969 6.467 -18.220 1.00 98.12 293 ASP A O 1
ATOM 2256 N N . LEU A 1 294 ? -1.855 5.726 -20.331 1.00 98.00 294 LEU A N 1
ATOM 2257 C CA . LEU A 1 294 ? -0.571 6.364 -20.627 1.00 98.00 294 LEU A CA 1
ATOM 2258 C C . LEU A 1 294 ? -0.626 7.906 -20.538 1.00 98.00 294 LEU A C 1
ATOM 2260 O O . LEU A 1 294 ? 0.329 8.491 -20.015 1.00 98.00 294 LEU A O 1
ATOM 2264 N N . PRO A 1 295 ? -1.689 8.602 -21.003 1.00 98.31 295 PRO A N 1
ATOM 2265 C CA . PRO A 1 295 ? -1.819 10.046 -20.809 1.00 98.31 295 PRO A CA 1
ATOM 2266 C C . PRO A 1 295 ? -1.866 10.462 -19.333 1.00 98.31 295 PRO A C 1
ATOM 2268 O O . PRO A 1 295 ? -1.147 11.394 -18.955 1.00 98.31 295 PRO A O 1
ATOM 2271 N N . GLY A 1 296 ? -2.651 9.765 -18.503 1.00 98.44 296 GLY A N 1
ATOM 2272 C CA . GLY A 1 296 ? -2.727 10.009 -17.063 1.00 98.44 296 GLY A CA 1
ATOM 2273 C C . GLY A 1 296 ? -1.395 9.742 -16.363 1.00 98.44 296 GLY A C 1
ATOM 2274 O O . GLY A 1 296 ? -0.904 10.590 -15.611 1.00 98.44 296 GLY A O 1
ATOM 2275 N N . ALA A 1 297 ? -0.731 8.629 -16.693 1.00 98.69 297 ALA A N 1
ATOM 2276 C CA . ALA A 1 297 ? 0.601 8.309 -16.179 1.00 98.69 297 ALA A CA 1
ATOM 2277 C C . ALA A 1 297 ? 1.626 9.404 -16.517 1.00 98.69 297 ALA A C 1
ATOM 2279 O O . ALA A 1 297 ? 2.381 9.854 -15.651 1.00 98.69 297 ALA A O 1
ATOM 2280 N N . ARG A 1 298 ? 1.621 9.902 -17.763 1.00 98.62 298 ARG A N 1
ATOM 2281 C CA . ARG A 1 298 ? 2.488 11.009 -18.197 1.00 98.62 298 ARG A CA 1
ATOM 2282 C C . ARG A 1 298 ? 2.241 12.276 -17.378 1.00 98.62 298 ARG A C 1
ATOM 2284 O O . ARG A 1 298 ? 3.200 12.936 -16.980 1.00 98.62 298 ARG A O 1
ATOM 2291 N N . GLN A 1 299 ? 0.980 12.629 -17.127 1.00 98.62 299 GLN A N 1
ATOM 2292 C CA . GLN A 1 299 ? 0.631 13.795 -16.313 1.00 98.62 299 GLN A CA 1
ATOM 2293 C C . GLN A 1 299 ? 1.134 13.644 -14.872 1.00 98.62 299 GLN A C 1
ATOM 2295 O O . GLN A 1 299 ? 1.761 14.568 -14.348 1.00 98.62 299 GLN A O 1
ATOM 2300 N N . ALA A 1 300 ? 0.906 12.480 -14.259 1.00 98.75 300 ALA A N 1
ATOM 2301 C CA . ALA A 1 300 ? 1.340 12.190 -12.898 1.00 98.75 300 ALA A CA 1
ATOM 2302 C C . ALA A 1 300 ? 2.871 12.264 -12.762 1.00 98.75 300 ALA A C 1
ATOM 2304 O O . ALA A 1 300 ? 3.374 12.981 -11.894 1.00 98.75 300 ALA A O 1
ATOM 2305 N N . PHE A 1 301 ? 3.622 11.628 -13.672 1.00 98.81 301 PHE A N 1
ATOM 2306 C CA . PHE A 1 301 ? 5.087 11.673 -13.660 1.00 98.81 301 PHE A CA 1
ATOM 2307 C C . PHE A 1 301 ? 5.647 13.071 -13.921 1.00 98.81 301 PHE A C 1
ATOM 2309 O O . PHE A 1 301 ? 6.564 13.482 -13.218 1.00 98.81 301 PHE A O 1
ATOM 2316 N N . ASN A 1 302 ? 5.099 13.837 -14.870 1.00 98.69 302 ASN A N 1
ATOM 2317 C CA . ASN A 1 302 ? 5.555 15.212 -15.111 1.00 98.69 302 ASN A CA 1
ATOM 2318 C C . ASN A 1 302 ? 5.351 16.108 -13.885 1.00 98.69 302 ASN A C 1
ATOM 2320 O O . ASN A 1 302 ? 6.210 16.928 -13.557 1.00 98.69 302 ASN A O 1
ATOM 2324 N N . ARG A 1 303 ? 4.224 15.941 -13.186 1.00 98.69 303 ARG A N 1
ATOM 2325 C CA . ARG A 1 303 ? 3.960 16.688 -11.960 1.00 98.69 303 ARG A CA 1
ATOM 2326 C C . ARG A 1 303 ? 4.906 16.268 -10.835 1.00 98.69 303 ARG A C 1
ATOM 2328 O O . ARG A 1 303 ? 5.514 17.135 -10.216 1.00 98.69 303 ARG A O 1
ATOM 2335 N N . ALA A 1 304 ? 5.088 14.966 -10.614 1.00 98.69 304 ALA A N 1
ATOM 2336 C CA . ALA A 1 304 ? 6.045 14.454 -9.633 1.00 98.69 304 ALA A CA 1
ATOM 2337 C C . ALA A 1 304 ? 7.483 14.923 -9.929 1.00 98.69 304 ALA A C 1
ATOM 2339 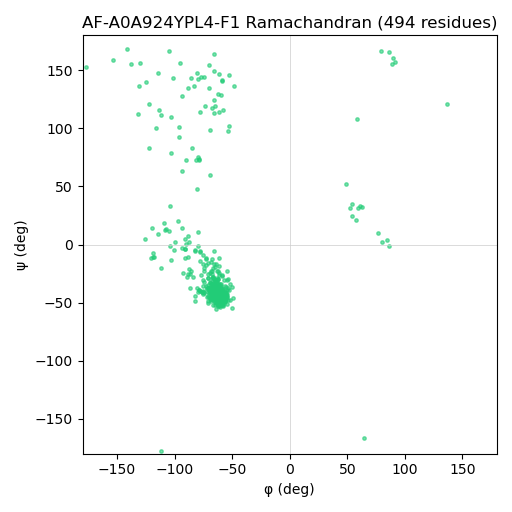O O . ALA A 1 304 ? 8.225 15.271 -9.012 1.00 98.69 304 ALA A O 1
ATOM 2340 N N . LEU A 1 305 ? 7.862 14.966 -11.212 1.00 98.56 305 LEU A N 1
ATOM 2341 C CA . LEU A 1 305 ? 9.169 15.422 -11.676 1.00 98.56 305 LEU A CA 1
ATOM 2342 C C . LEU A 1 305 ? 9.412 16.879 -11.291 1.00 98.56 305 LEU A C 1
ATOM 2344 O O . LEU A 1 305 ? 10.413 17.167 -10.643 1.00 98.56 305 LEU A O 1
ATOM 2348 N N . LYS A 1 306 ? 8.473 17.772 -11.627 1.00 98.69 306 LYS A N 1
ATOM 2349 C CA . LYS A 1 306 ? 8.560 19.200 -11.293 1.00 98.69 306 LYS A CA 1
ATOM 2350 C C . LYS A 1 306 ? 8.758 19.414 -9.788 1.00 98.69 306 LYS A C 1
ATOM 2352 O O . LYS A 1 306 ? 9.619 20.194 -9.390 1.00 98.69 306 LYS A O 1
ATOM 2357 N N . ILE A 1 307 ? 7.989 18.697 -8.968 1.00 98.69 307 ILE A N 1
ATOM 2358 C CA . ILE A 1 307 ? 8.066 18.793 -7.507 1.00 98.69 307 ILE A CA 1
ATOM 2359 C C . ILE A 1 307 ? 9.443 18.334 -7.004 1.00 98.69 307 ILE A C 1
ATOM 2361 O O . ILE A 1 307 ? 10.104 19.049 -6.254 1.00 98.69 307 ILE A O 1
ATOM 2365 N N . ASN A 1 308 ? 9.912 17.161 -7.438 1.00 98.44 308 ASN A N 1
ATOM 2366 C CA . ASN A 1 308 ? 11.193 16.626 -6.974 1.00 98.44 308 ASN A CA 1
ATOM 2367 C C . ASN A 1 308 ? 12.401 17.420 -7.490 1.00 98.44 308 ASN A C 1
ATOM 2369 O O . ASN A 1 308 ? 13.388 17.531 -6.766 1.00 98.44 308 ASN A O 1
ATOM 2373 N N . GLU A 1 309 ? 12.340 17.992 -8.695 1.00 98.31 309 GLU A N 1
ATOM 2374 C CA . GLU A 1 309 ? 13.376 18.904 -9.196 1.00 98.31 309 GLU A CA 1
ATOM 2375 C C . GLU A 1 309 ? 13.465 20.168 -8.340 1.00 98.31 309 GLU A C 1
ATOM 2377 O O . GLU A 1 309 ? 14.568 20.595 -8.004 1.00 98.31 309 GLU A O 1
ATOM 2382 N N . ALA A 1 310 ? 12.322 20.740 -7.947 1.00 98.19 310 ALA A N 1
ATOM 2383 C CA . ALA A 1 310 ? 12.286 21.909 -7.076 1.00 98.19 310 ALA A CA 1
ATOM 2384 C C . ALA A 1 310 ? 12.784 21.596 -5.654 1.00 98.19 310 ALA A C 1
ATOM 2386 O O . ALA A 1 310 ? 13.496 22.405 -5.064 1.00 98.19 310 ALA A O 1
ATOM 2387 N N . ALA A 1 311 ? 12.434 20.427 -5.111 1.00 97.94 311 ALA A N 1
ATOM 2388 C CA . ALA A 1 311 ? 12.766 20.056 -3.737 1.00 97.94 311 ALA A CA 1
ATOM 2389 C C . ALA A 1 311 ? 14.201 19.534 -3.555 1.00 97.94 311 ALA A C 1
ATOM 2391 O O . ALA A 1 311 ? 14.825 19.806 -2.531 1.00 97.94 311 ALA A O 1
ATOM 2392 N N . PHE A 1 312 ? 14.723 18.768 -4.518 1.00 97.19 312 PHE A N 1
ATOM 2393 C CA . PHE A 1 312 ? 16.004 18.063 -4.382 1.00 97.19 312 PHE A CA 1
ATOM 2394 C C . PHE A 1 312 ? 17.065 18.480 -5.408 1.00 97.19 312 PHE A C 1
ATOM 2396 O O . PHE A 1 312 ? 18.227 18.098 -5.274 1.00 97.19 312 PHE A O 1
ATOM 2403 N N . GLY A 1 313 ? 16.685 19.247 -6.429 1.00 97.25 313 GLY A N 1
ATOM 2404 C CA . GLY A 1 313 ? 17.544 19.592 -7.555 1.00 97.25 313 GLY A CA 1
ATOM 2405 C C . GLY A 1 313 ? 17.463 18.591 -8.720 1.00 97.25 313 GLY A C 1
ATOM 2406 O O . GLY A 1 313 ? 17.041 17.443 -8.553 1.00 97.25 313 GLY A O 1
ATOM 2407 N N . PRO A 1 314 ? 17.878 19.012 -9.930 1.00 95.81 314 PRO A N 1
ATOM 2408 C CA . PRO A 1 314 ? 17.651 18.274 -11.177 1.00 95.81 314 PRO A CA 1
ATOM 2409 C C . PRO A 1 314 ? 18.463 16.982 -11.331 1.00 95.81 314 PRO A C 1
ATOM 2411 O O . PRO A 1 314 ? 18.115 16.172 -12.193 1.00 95.81 314 PRO A O 1
ATOM 2414 N N . ASP A 1 315 ? 19.509 16.801 -10.517 1.00 94.31 315 ASP A N 1
ATOM 2415 C CA . ASP A 1 315 ? 20.445 15.671 -10.575 1.00 94.31 315 ASP A CA 1
ATOM 2416 C C . ASP A 1 315 ? 20.275 14.686 -9.400 1.00 94.31 315 ASP A C 1
ATOM 2418 O O . ASP A 1 315 ? 21.121 13.827 -9.160 1.00 94.31 315 ASP A O 1
ATOM 2422 N N . HIS A 1 316 ? 19.184 14.795 -8.637 1.00 95.31 316 HIS A N 1
ATOM 2423 C CA . HIS A 1 316 ? 18.928 13.910 -7.502 1.00 95.31 316 HIS A CA 1
ATOM 2424 C C . HIS A 1 316 ? 18.426 12.516 -7.954 1.00 95.31 316 HIS A C 1
ATOM 2426 O O . HIS A 1 316 ? 17.596 12.433 -8.864 1.00 95.31 316 HIS A O 1
ATOM 2432 N N . PRO A 1 317 ? 18.788 11.403 -7.281 1.00 92.56 317 PRO A N 1
ATOM 2433 C CA . PRO A 1 317 ? 18.322 10.052 -7.645 1.00 92.56 317 PRO A CA 1
ATOM 2434 C C . PRO A 1 317 ? 16.800 9.898 -7.748 1.00 92.56 317 PRO A C 1
ATOM 2436 O O . PRO A 1 317 ? 16.289 9.227 -8.644 1.00 92.56 317 PRO A O 1
ATOM 2439 N N . LYS A 1 318 ? 16.043 10.566 -6.863 1.00 93.75 318 LYS A N 1
ATOM 2440 C CA . LYS A 1 318 ? 14.565 10.575 -6.920 1.00 93.75 318 LYS A CA 1
ATOM 2441 C C . LYS A 1 318 ? 14.029 11.203 -8.215 1.00 93.75 318 LYS A C 1
ATOM 2443 O O . LYS A 1 318 ? 12.994 10.766 -8.713 1.00 93.75 318 LYS A O 1
ATOM 2448 N N . VAL A 1 319 ? 14.730 12.194 -8.772 1.00 97.56 319 VAL A N 1
ATOM 2449 C CA . VAL A 1 319 ? 14.421 12.784 -10.083 1.00 97.56 319 VAL A CA 1
ATOM 2450 C C . VAL A 1 319 ? 14.742 11.780 -11.193 1.00 97.56 319 VAL A C 1
ATOM 2452 O O . VAL A 1 319 ? 13.890 11.522 -12.042 1.00 97.56 319 VAL A O 1
ATOM 2455 N N . GLY A 1 320 ? 15.906 11.123 -11.131 1.00 96.19 320 GLY A N 1
ATOM 2456 C CA . GLY A 1 320 ? 16.294 10.064 -12.072 1.00 96.19 320 GLY A CA 1
ATOM 2457 C C . GLY A 1 320 ? 15.270 8.925 -12.172 1.00 96.19 320 GLY A C 1
ATOM 2458 O O . GLY A 1 320 ? 14.911 8.506 -13.275 1.00 96.19 320 GLY A O 1
ATOM 2459 N N . THR A 1 321 ? 14.718 8.477 -11.040 1.00 94.56 321 THR A N 1
ATOM 2460 C CA . THR A 1 321 ? 13.662 7.450 -11.014 1.00 94.56 321 THR A CA 1
ATOM 2461 C C . THR A 1 321 ? 12.391 7.887 -11.743 1.00 94.56 321 THR A C 1
ATOM 2463 O O . THR A 1 321 ? 11.894 7.132 -12.583 1.00 94.56 321 THR A O 1
ATOM 2466 N N . ILE A 1 322 ? 11.894 9.104 -11.497 1.00 97.62 322 ILE A N 1
ATOM 2467 C CA . ILE A 1 322 ? 10.685 9.610 -12.167 1.00 97.62 322 ILE A CA 1
ATOM 2468 C C . ILE A 1 322 ? 10.925 9.779 -13.669 1.00 97.62 322 ILE A C 1
ATOM 2470 O O . ILE A 1 322 ? 10.084 9.380 -14.471 1.00 97.62 322 ILE A O 1
ATOM 2474 N N . ILE A 1 323 ? 12.085 10.310 -14.068 1.00 97.94 323 ILE A N 1
ATOM 2475 C CA . ILE A 1 323 ? 12.434 10.486 -15.484 1.00 97.94 323 ILE A CA 1
ATOM 2476 C C . ILE A 1 323 ? 12.486 9.134 -16.200 1.00 97.94 323 ILE A C 1
ATOM 2478 O O . ILE A 1 323 ? 11.975 9.006 -17.310 1.00 97.94 323 ILE A O 1
ATOM 2482 N N . ASN A 1 324 ? 13.062 8.104 -15.578 1.00 95.94 324 ASN A N 1
ATOM 2483 C CA . ASN A 1 324 ? 13.065 6.762 -16.156 1.00 95.94 324 ASN A CA 1
ATOM 2484 C C . ASN A 1 324 ? 11.638 6.223 -16.352 1.00 95.94 324 ASN A C 1
ATOM 2486 O O . ASN A 1 324 ? 11.347 5.620 -17.386 1.00 95.94 324 ASN A O 1
ATOM 2490 N N . ASN A 1 325 ? 10.745 6.438 -15.383 1.00 96.88 325 ASN A N 1
ATOM 2491 C CA . ASN A 1 325 ? 9.347 6.019 -15.492 1.00 96.88 325 ASN A CA 1
ATOM 2492 C C . ASN A 1 325 ? 8.613 6.790 -16.599 1.00 96.88 325 ASN A C 1
ATOM 2494 O O . ASN A 1 325 ? 7.962 6.178 -17.446 1.00 96.88 325 ASN A O 1
ATOM 2498 N N . LEU A 1 326 ? 8.825 8.104 -16.686 1.00 97.75 326 LEU A N 1
ATOM 2499 C CA . LEU A 1 326 ? 8.338 8.927 -17.789 1.00 97.75 326 LEU A CA 1
ATOM 2500 C C . LEU A 1 326 ? 8.862 8.421 -19.143 1.00 97.75 326 LEU A C 1
ATOM 2502 O O . LEU A 1 326 ? 8.089 8.291 -20.087 1.00 97.75 326 LEU A O 1
ATOM 2506 N N . GLY A 1 327 ? 10.140 8.044 -19.234 1.00 96.38 327 GLY A N 1
ATOM 2507 C CA . GLY A 1 327 ? 10.728 7.445 -20.433 1.00 96.38 327 GLY A CA 1
ATOM 2508 C C . GLY A 1 327 ? 10.016 6.162 -20.872 1.00 96.38 327 GLY A C 1
ATOM 2509 O O . GLY A 1 327 ? 9.796 5.959 -22.068 1.00 96.38 327 GLY A O 1
ATOM 2510 N N . ARG A 1 328 ? 9.589 5.312 -19.923 1.00 95.12 328 ARG A N 1
ATOM 2511 C CA . ARG A 1 328 ? 8.792 4.106 -20.222 1.00 95.12 328 ARG A CA 1
ATOM 2512 C C . ARG A 1 328 ? 7.429 4.466 -20.810 1.00 95.12 328 ARG A C 1
ATOM 2514 O O . ARG A 1 328 ? 7.016 3.829 -21.775 1.00 95.12 328 ARG A O 1
ATOM 2521 N N . VAL A 1 329 ? 6.763 5.484 -20.266 1.00 97.56 329 VAL A N 1
ATOM 2522 C CA . VAL A 1 329 ? 5.472 5.969 -20.781 1.00 97.56 329 VAL A CA 1
ATOM 2523 C C . VAL A 1 329 ? 5.628 6.576 -22.177 1.00 97.56 329 VAL A C 1
ATOM 2525 O O . VAL A 1 329 ? 4.879 6.220 -23.081 1.00 97.56 329 VAL A O 1
ATOM 2528 N N . LEU A 1 330 ? 6.643 7.416 -22.397 1.00 96.62 330 LEU A N 1
ATOM 2529 C CA . LEU A 1 330 ? 6.933 8.008 -23.710 1.00 96.62 330 LEU A CA 1
ATOM 2530 C C . LEU A 1 330 ? 7.247 6.937 -24.762 1.00 96.62 330 LEU A C 1
ATOM 2532 O O . LEU A 1 330 ? 6.772 7.023 -25.891 1.00 96.62 330 LEU A O 1
ATOM 2536 N N . ARG A 1 331 ? 7.983 5.881 -24.386 1.00 94.00 331 ARG A N 1
ATOM 2537 C CA . ARG A 1 331 ? 8.220 4.718 -25.254 1.00 94.00 331 ARG A CA 1
ATOM 2538 C C . ARG A 1 331 ? 6.912 4.019 -25.623 1.00 94.00 331 ARG A C 1
ATOM 2540 O O . ARG A 1 331 ? 6.718 3.715 -26.794 1.00 94.00 331 ARG A O 1
ATOM 2547 N N . ALA A 1 332 ? 6.027 3.782 -24.653 1.00 93.69 332 ALA A N 1
ATOM 2548 C CA . ALA A 1 332 ? 4.729 3.147 -24.892 1.00 93.69 332 ALA A CA 1
ATOM 2549 C C . ALA A 1 332 ? 3.802 4.003 -25.778 1.00 93.69 332 ALA A C 1
ATOM 2551 O O . ALA A 1 332 ? 3.028 3.461 -26.558 1.00 93.69 332 ALA A O 1
ATOM 2552 N N . LEU A 1 333 ? 3.932 5.331 -25.714 1.00 94.38 333 LEU A N 1
ATOM 2553 C CA . LEU A 1 333 ? 3.250 6.280 -26.601 1.00 94.38 333 LEU A CA 1
ATOM 2554 C C . LEU A 1 333 ? 3.889 6.389 -28.002 1.00 94.38 333 LEU A C 1
ATOM 2556 O O . LEU A 1 333 ? 3.351 7.078 -28.864 1.00 94.38 333 LEU A O 1
ATOM 2560 N N . GLY A 1 334 ? 5.037 5.744 -28.246 1.00 93.00 334 GLY A N 1
ATOM 2561 C CA . GLY A 1 334 ? 5.779 5.845 -29.508 1.00 93.00 334 GLY A CA 1
ATOM 2562 C C . GLY A 1 334 ? 6.585 7.142 -29.674 1.00 93.00 334 GLY A C 1
ATOM 2563 O O . GLY A 1 334 ? 7.123 7.402 -30.749 1.00 93.00 334 GLY A O 1
ATOM 2564 N N . GLU A 1 335 ? 6.719 7.954 -28.622 1.00 95.06 335 GLU A N 1
ATOM 2565 C CA . GLU A 1 335 ? 7.451 9.224 -28.633 1.00 95.06 335 GLU A CA 1
ATOM 2566 C C . GLU A 1 335 ? 8.970 8.989 -28.522 1.00 95.06 335 GLU A C 1
ATOM 2568 O O . GLU A 1 335 ? 9.595 9.191 -27.478 1.00 95.06 335 GLU A O 1
ATOM 2573 N N . GLN A 1 336 ? 9.580 8.552 -29.627 1.00 92.19 336 GLN A N 1
ATOM 2574 C CA . GLN A 1 336 ? 10.978 8.109 -29.695 1.00 92.19 336 GLN A CA 1
ATOM 2575 C C . GLN A 1 336 ? 11.989 9.076 -29.076 1.00 92.19 336 GLN A C 1
ATOM 2577 O O . GLN A 1 336 ? 12.798 8.684 -28.230 1.00 92.19 336 GLN A O 1
ATOM 2582 N N . GLN A 1 337 ? 11.981 10.333 -29.522 1.00 93.19 337 GLN A N 1
ATOM 2583 C CA . GLN A 1 337 ? 12.980 11.313 -29.102 1.00 93.19 337 GLN A CA 1
ATOM 2584 C C . GLN A 1 337 ? 12.834 11.655 -27.615 1.00 93.19 337 GLN A C 1
ATOM 2586 O O . GLN A 1 337 ? 13.838 11.714 -26.906 1.00 93.19 337 GLN A O 1
ATOM 2591 N N . GLY A 1 338 ? 11.596 11.814 -27.137 1.00 95.19 338 GLY A N 1
ATOM 2592 C CA . GLY A 1 338 ? 11.309 12.085 -25.730 1.00 95.19 338 GLY A CA 1
ATOM 2593 C C . GLY A 1 338 ? 11.723 10.923 -24.827 1.00 95.19 338 GLY A C 1
ATOM 2594 O O . GLY A 1 338 ? 12.400 11.135 -23.823 1.00 95.19 338 GLY A O 1
ATOM 2595 N N . ALA A 1 339 ? 11.399 9.685 -25.217 1.00 95.06 339 ALA A N 1
ATOM 2596 C CA . ALA A 1 339 ? 11.811 8.493 -24.481 1.00 95.06 339 ALA A CA 1
ATOM 2597 C C . ALA A 1 339 ? 13.339 8.404 -24.371 1.00 95.06 339 ALA A C 1
ATOM 2599 O O . ALA A 1 339 ? 13.873 8.235 -23.276 1.00 95.06 339 ALA A O 1
ATOM 2600 N N . ARG A 1 340 ? 14.052 8.576 -25.492 1.00 93.00 340 ARG A N 1
ATOM 2601 C CA . ARG A 1 340 ? 15.520 8.554 -25.525 1.00 93.00 340 ARG A CA 1
ATOM 2602 C C . ARG A 1 340 ? 16.130 9.599 -24.590 1.00 93.00 340 ARG A C 1
ATOM 2604 O O . ARG A 1 340 ? 16.962 9.241 -23.763 1.00 93.00 340 ARG A O 1
ATOM 2611 N N . GLN A 1 341 ? 15.687 10.853 -24.683 1.00 95.50 341 GLN A N 1
ATOM 2612 C CA . GLN A 1 341 ? 16.184 11.938 -23.831 1.00 95.50 341 GLN A CA 1
ATOM 2613 C C . GLN A 1 341 ? 15.933 11.665 -22.345 1.00 95.50 341 GLN A C 1
ATOM 2615 O O . GLN A 1 341 ? 16.811 11.909 -21.519 1.00 95.50 341 GLN A O 1
ATOM 2620 N N . ALA A 1 342 ? 14.760 11.125 -22.002 1.00 96.69 342 ALA A N 1
ATOM 2621 C CA . ALA A 1 342 ? 14.445 10.751 -20.631 1.00 96.69 342 ALA A CA 1
ATOM 2622 C C . ALA A 1 342 ? 15.407 9.666 -20.114 1.00 96.69 342 ALA A C 1
ATOM 2624 O O . ALA A 1 342 ? 16.040 9.847 -19.074 1.00 96.69 342 ALA A O 1
ATOM 2625 N N . PHE A 1 343 ? 15.597 8.569 -20.852 1.00 94.62 343 PHE A N 1
ATOM 2626 C CA . PHE A 1 343 ? 16.507 7.504 -20.419 1.00 94.62 343 PHE A CA 1
ATOM 2627 C C . PHE A 1 343 ? 17.974 7.948 -20.356 1.00 94.62 343 PHE A C 1
ATOM 2629 O O . PHE A 1 343 ? 18.655 7.597 -19.397 1.00 94.62 343 PHE A O 1
ATOM 2636 N N . GLU A 1 344 ? 18.456 8.748 -21.312 1.00 94.75 344 GLU A N 1
ATOM 2637 C CA . GLU A 1 344 ? 19.814 9.316 -21.280 1.00 94.75 344 GLU A CA 1
ATOM 2638 C C . GLU A 1 344 ? 20.010 10.241 -20.068 1.00 94.75 344 GLU A C 1
ATOM 2640 O O . GLU A 1 344 ? 21.035 10.167 -19.387 1.00 94.75 344 GLU A O 1
ATOM 2645 N N . ARG A 1 345 ? 19.012 11.074 -19.743 1.00 96.69 345 ARG A N 1
ATOM 2646 C CA . ARG A 1 345 ? 19.062 11.949 -18.565 1.00 96.69 345 ARG A CA 1
ATOM 2647 C C . ARG A 1 345 ? 19.048 11.151 -17.261 1.00 96.69 345 ARG A C 1
ATOM 2649 O O . ARG A 1 345 ? 19.868 11.421 -16.389 1.00 96.69 345 ARG A O 1
ATOM 2656 N N . ALA A 1 346 ? 18.162 10.164 -17.129 1.00 96.06 346 ALA A N 1
ATOM 2657 C CA . ALA A 1 346 ? 18.116 9.298 -15.949 1.00 96.06 346 ALA A CA 1
ATOM 2658 C C . ALA A 1 346 ? 19.422 8.505 -15.766 1.00 96.06 346 ALA A C 1
ATOM 2660 O O . ALA A 1 346 ? 19.915 8.383 -14.648 1.00 96.06 346 ALA A O 1
ATOM 2661 N N . LEU A 1 347 ? 20.010 8.017 -16.864 1.00 95.06 347 LEU A N 1
ATOM 2662 C CA . LEU A 1 347 ? 21.307 7.346 -16.855 1.00 95.06 347 LEU A CA 1
ATOM 2663 C C . LEU A 1 347 ? 22.419 8.271 -16.341 1.00 95.06 347 LEU A C 1
ATOM 2665 O O . LEU A 1 347 ? 23.156 7.884 -15.440 1.00 95.06 347 LEU A O 1
ATOM 2669 N N . LYS A 1 348 ? 22.510 9.499 -16.863 1.00 96.31 348 LYS A N 1
ATOM 2670 C CA . LYS A 1 348 ? 23.522 10.480 -16.440 1.00 96.31 348 LYS A CA 1
ATOM 2671 C C . LYS A 1 348 ? 23.437 10.803 -14.944 1.00 96.31 348 LYS A C 1
ATOM 2673 O O . LYS A 1 348 ? 24.469 10.963 -14.290 1.00 96.31 348 LYS A O 1
ATOM 2678 N N . ILE A 1 349 ? 22.219 10.905 -14.409 1.00 95.31 349 ILE A N 1
ATOM 2679 C CA . ILE A 1 349 ? 21.983 11.106 -12.974 1.00 95.31 349 ILE A CA 1
ATOM 2680 C C . ILE A 1 349 ? 22.561 9.933 -12.175 1.00 95.31 349 ILE A C 1
ATOM 2682 O O . ILE A 1 349 ? 23.398 10.146 -11.299 1.00 95.31 349 ILE A O 1
ATOM 2686 N N . ASP A 1 350 ? 22.186 8.697 -12.514 1.00 92.62 350 ASP A N 1
ATOM 2687 C CA . ASP A 1 350 ? 22.653 7.516 -11.780 1.00 92.62 350 ASP A CA 1
ATOM 2688 C C . ASP A 1 350 ? 24.178 7.317 -11.906 1.00 92.62 350 ASP A C 1
ATOM 2690 O O . ASP A 1 350 ? 24.824 6.946 -10.929 1.00 92.62 350 ASP A O 1
ATOM 2694 N N . GLU A 1 351 ? 24.781 7.623 -13.061 1.00 94.75 351 GLU A N 1
ATOM 2695 C CA . GLU A 1 351 ? 26.243 7.593 -13.244 1.00 94.75 351 GLU A CA 1
ATOM 2696 C C . GLU A 1 351 ? 26.965 8.604 -12.349 1.00 94.75 351 GLU A C 1
ATOM 2698 O O . GLU A 1 351 ? 28.028 8.300 -11.809 1.00 94.75 351 GLU A O 1
ATOM 2703 N N . THR A 1 352 ? 26.390 9.797 -12.183 1.00 94.81 352 THR A N 1
ATOM 2704 C CA . THR A 1 352 ? 26.964 10.859 -11.345 1.00 94.81 352 THR A CA 1
ATOM 2705 C C . THR A 1 352 ? 26.875 10.502 -9.863 1.00 94.81 352 THR A C 1
ATOM 2707 O O . THR A 1 352 ? 27.796 10.794 -9.104 1.00 94.81 352 THR A O 1
ATOM 2710 N N . VAL A 1 353 ? 25.781 9.858 -9.448 1.00 93.31 353 VAL A N 1
ATOM 2711 C CA . VAL A 1 353 ? 25.520 9.536 -8.038 1.00 93.31 353 VAL A CA 1
ATOM 2712 C C . VAL A 1 353 ? 26.241 8.265 -7.600 1.00 93.31 353 VAL A C 1
ATOM 2714 O O . VAL A 1 353 ? 26.863 8.250 -6.541 1.00 93.31 353 VAL A O 1
ATOM 2717 N N . PHE A 1 354 ? 26.137 7.188 -8.380 1.00 91.94 354 PHE A N 1
ATOM 2718 C CA . PHE A 1 354 ? 26.608 5.863 -7.970 1.00 91.94 354 PHE A CA 1
ATOM 2719 C C . PHE A 1 354 ? 27.936 5.458 -8.619 1.00 91.94 354 PHE A C 1
ATOM 2721 O O . PHE A 1 354 ? 28.571 4.499 -8.183 1.00 91.94 354 PHE A O 1
ATOM 2728 N N . GLY A 1 355 ? 28.361 6.181 -9.655 1.00 94.56 355 GLY A N 1
ATOM 2729 C CA . GLY A 1 355 ? 29.490 5.817 -10.499 1.00 94.56 355 GLY A CA 1
ATOM 2730 C C . GLY A 1 355 ? 29.085 4.925 -11.683 1.00 94.56 355 GLY A C 1
ATOM 2731 O O . GLY A 1 355 ? 28.084 4.207 -11.627 1.00 94.56 355 GLY A O 1
ATOM 2732 N N . PRO A 1 356 ? 29.870 4.935 -12.775 1.00 94.50 356 PRO A N 1
ATOM 2733 C CA . PRO A 1 356 ? 29.494 4.330 -14.058 1.00 94.50 356 PRO A CA 1
ATOM 2734 C C . PRO A 1 356 ? 29.412 2.796 -14.065 1.00 94.50 356 PRO A C 1
ATOM 2736 O O . PRO A 1 356 ? 28.835 2.244 -15.003 1.00 94.50 356 PRO A O 1
ATOM 2739 N N . GLU A 1 357 ? 29.966 2.136 -13.043 1.00 94.50 357 GLU A N 1
ATOM 2740 C CA . GLU A 1 357 ? 30.032 0.673 -12.891 1.00 94.50 357 GLU A CA 1
ATOM 2741 C C . GLU A 1 357 ? 29.080 0.143 -11.799 1.00 94.50 357 GLU A C 1
ATOM 2743 O O . GLU A 1 357 ? 29.200 -0.996 -11.355 1.00 94.50 357 GLU A O 1
ATOM 2748 N N . HIS A 1 358 ? 28.137 0.962 -11.320 1.00 92.69 358 HIS A N 1
ATOM 2749 C CA . HIS A 1 358 ? 27.175 0.528 -10.306 1.00 92.69 358 HIS A CA 1
ATOM 2750 C C . HIS A 1 358 ? 26.016 -0.288 -10.922 1.00 92.69 358 HIS A C 1
ATOM 2752 O O . HIS A 1 358 ? 25.496 0.096 -11.972 1.00 92.69 358 HIS A O 1
ATOM 2758 N N . PRO A 1 359 ? 25.497 -1.341 -10.261 1.00 90.81 359 PRO A N 1
ATOM 2759 C CA . PRO A 1 359 ? 24.349 -2.123 -10.752 1.00 90.81 359 PRO A CA 1
ATOM 2760 C C . PRO A 1 359 ? 23.094 -1.322 -11.135 1.00 90.81 359 PRO A C 1
ATOM 2762 O O . PRO A 1 359 ? 22.382 -1.651 -12.088 1.00 90.81 359 PRO A O 1
ATOM 2765 N N . SER A 1 360 ? 22.811 -0.226 -10.426 1.00 87.81 360 SER A N 1
ATOM 2766 C CA . SER A 1 360 ? 21.708 0.682 -10.789 1.00 87.81 360 SER A CA 1
ATOM 2767 C C . SER A 1 360 ? 21.900 1.290 -12.183 1.00 87.81 360 SER A C 1
ATOM 2769 O O . SER A 1 360 ? 20.939 1.382 -12.950 1.00 87.81 360 SER A O 1
ATOM 2771 N N . VAL A 1 361 ? 23.145 1.620 -12.555 1.00 93.56 361 VAL A N 1
ATOM 2772 C CA . VAL A 1 361 ? 23.500 2.108 -13.895 1.00 93.56 361 VAL A CA 1
ATOM 2773 C C . VAL A 1 361 ? 23.246 1.023 -14.938 1.00 93.56 361 VAL A C 1
ATOM 2775 O O . VAL A 1 361 ? 22.635 1.323 -15.961 1.00 93.56 361 VAL A O 1
ATOM 2778 N N . ALA A 1 362 ? 23.598 -0.241 -14.672 1.00 93.69 362 ALA A N 1
ATOM 2779 C CA . ALA A 1 362 ? 23.306 -1.353 -15.585 1.00 93.69 362 ALA A CA 1
ATOM 2780 C C . ALA A 1 362 ? 21.811 -1.441 -15.926 1.00 93.69 362 ALA A C 1
ATOM 2782 O O . ALA A 1 362 ? 21.436 -1.558 -17.094 1.00 93.69 362 ALA A O 1
ATOM 2783 N N . THR A 1 363 ? 20.941 -1.275 -14.926 1.00 90.75 363 THR A N 1
ATOM 2784 C CA . THR A 1 363 ? 19.486 -1.269 -15.134 1.00 90.75 363 THR A CA 1
ATOM 2785 C C . THR A 1 363 ? 19.031 -0.106 -16.028 1.00 90.75 363 THR A C 1
ATOM 2787 O O . THR A 1 363 ? 18.218 -0.313 -16.934 1.00 90.75 363 THR A O 1
ATOM 2790 N N . ARG A 1 364 ? 19.572 1.109 -15.848 1.00 91.75 364 ARG A N 1
ATOM 2791 C CA . ARG A 1 364 ? 19.260 2.257 -16.727 1.00 91.75 364 ARG A CA 1
ATOM 2792 C C . ARG A 1 364 ? 19.786 2.065 -18.146 1.00 91.75 364 ARG A C 1
ATOM 2794 O O . ARG A 1 364 ? 19.057 2.318 -19.104 1.00 91.75 364 ARG A O 1
ATOM 2801 N N . VAL A 1 365 ? 21.019 1.578 -18.286 1.00 94.75 365 VAL A N 1
ATOM 2802 C CA . VAL A 1 365 ? 21.632 1.268 -19.584 1.00 94.75 365 VAL A CA 1
ATOM 2803 C C . VAL A 1 365 ? 20.811 0.205 -20.320 1.00 94.75 365 VAL A C 1
ATOM 2805 O O . VAL A 1 365 ? 20.557 0.350 -21.515 1.00 94.75 365 VAL A O 1
ATOM 2808 N N . ASN A 1 366 ? 20.329 -0.827 -19.622 1.00 93.69 366 ASN A N 1
ATOM 2809 C CA . ASN A 1 366 ? 19.457 -1.844 -20.208 1.00 93.69 366 ASN A CA 1
ATOM 2810 C C . ASN A 1 366 ? 18.144 -1.228 -20.733 1.00 93.69 366 ASN A C 1
ATOM 2812 O O . ASN A 1 366 ? 17.751 -1.487 -21.873 1.00 93.69 366 ASN A O 1
ATOM 2816 N N . ASN A 1 367 ? 17.503 -0.342 -19.960 1.00 91.69 367 ASN A N 1
ATOM 2817 C CA . ASN A 1 367 ? 16.294 0.360 -20.406 1.00 91.69 367 ASN A CA 1
ATOM 2818 C C . ASN A 1 367 ? 16.545 1.211 -21.662 1.00 91.69 367 ASN A C 1
ATOM 2820 O O . ASN A 1 367 ? 15.756 1.146 -22.610 1.00 91.69 367 ASN A O 1
ATOM 2824 N N . LEU A 1 368 ? 17.664 1.946 -21.704 1.00 93.50 368 LEU A N 1
ATOM 2825 C CA . LEU A 1 368 ? 18.086 2.704 -22.884 1.00 93.50 368 LEU A CA 1
ATOM 2826 C C . LEU A 1 368 ? 18.311 1.779 -24.091 1.00 93.50 368 LEU A C 1
ATOM 2828 O O . LEU A 1 368 ? 17.809 2.056 -25.178 1.00 93.50 368 LEU A O 1
ATOM 2832 N N . GLY A 1 369 ? 18.982 0.640 -23.900 1.00 94.19 369 GLY A N 1
ATOM 2833 C CA . GLY A 1 369 ? 19.177 -0.361 -24.950 1.00 94.19 369 GLY A CA 1
ATOM 2834 C C . GLY A 1 369 ? 17.858 -0.897 -25.514 1.00 94.19 369 GLY A C 1
ATOM 2835 O O . GLY A 1 369 ? 17.717 -1.068 -26.726 1.00 94.19 369 GLY A O 1
ATOM 2836 N N . GLY A 1 370 ? 16.852 -1.098 -24.656 1.00 91.62 370 GLY A N 1
ATOM 2837 C CA . GLY A 1 370 ? 15.505 -1.498 -25.070 1.00 91.62 370 GLY A CA 1
ATOM 2838 C C . GLY A 1 370 ? 14.843 -0.476 -25.991 1.00 91.62 370 GLY A C 1
ATOM 2839 O O . GLY A 1 370 ? 14.277 -0.849 -27.015 1.00 91.62 370 GLY A O 1
ATOM 2840 N N . VAL A 1 371 ? 14.965 0.806 -25.659 1.00 91.94 371 VAL A N 1
ATOM 2841 C CA . VAL A 1 371 ? 14.413 1.922 -26.442 1.00 91.94 371 VAL A CA 1
ATOM 2842 C C . VAL A 1 371 ? 15.110 2.037 -27.790 1.00 91.94 371 VAL A C 1
ATOM 2844 O O . VAL A 1 371 ? 14.446 2.093 -28.822 1.00 91.94 371 VAL A O 1
ATOM 2847 N N . LEU A 1 372 ? 16.443 1.998 -27.801 1.00 92.44 372 LEU A N 1
ATOM 2848 C CA . LEU A 1 372 ? 17.229 2.034 -29.035 1.00 92.44 372 LEU A CA 1
ATOM 2849 C C . LEU A 1 372 ? 16.858 0.864 -29.963 1.00 92.44 372 LEU A C 1
ATOM 2851 O O . LEU A 1 372 ? 16.644 1.067 -31.156 1.00 92.44 372 LEU A O 1
ATOM 2855 N N . LYS A 1 373 ? 16.672 -0.343 -29.408 1.00 93.06 373 LYS A N 1
ATOM 2856 C CA . LYS A 1 373 ? 16.260 -1.540 -30.162 1.00 93.06 373 LYS A CA 1
ATOM 2857 C C . LYS A 1 373 ? 14.869 -1.406 -30.781 1.00 93.06 373 LYS A C 1
ATOM 2859 O O . LYS A 1 373 ? 14.637 -1.917 -31.882 1.00 93.06 373 LYS A O 1
ATOM 2864 N N . ASP A 1 374 ? 13.926 -0.824 -30.052 1.00 89.31 374 ASP A N 1
ATOM 2865 C CA . ASP A 1 374 ? 12.548 -0.668 -30.518 1.00 89.31 374 ASP A CA 1
ATOM 2866 C C . ASP A 1 374 ? 12.465 0.339 -31.659 1.00 89.31 374 ASP A C 1
ATOM 2868 O O . ASP A 1 374 ? 11.758 0.101 -32.634 1.00 89.31 374 ASP A O 1
ATOM 2872 N N . PHE A 1 375 ? 13.275 1.392 -31.587 1.00 90.25 375 PHE A N 1
ATOM 2873 C CA . PHE A 1 375 ? 13.338 2.431 -32.605 1.00 90.25 375 PHE A CA 1
ATOM 2874 C C . PHE A 1 375 ? 14.412 2.213 -33.686 1.00 90.25 375 PHE A C 1
ATOM 2876 O O . PHE A 1 375 ? 14.720 3.120 -34.457 1.00 90.25 375 PHE A O 1
ATOM 2883 N N . GLY A 1 376 ? 14.975 1.004 -33.769 1.00 90.12 376 GLY A N 1
ATOM 2884 C CA . GLY A 1 376 ? 15.821 0.571 -34.885 1.00 90.12 376 GLY A CA 1
ATOM 2885 C C . GLY A 1 376 ? 17.312 0.912 -34.786 1.00 90.12 376 GLY A C 1
ATOM 2886 O O . GLY A 1 376 ? 18.074 0.472 -35.646 1.00 90.12 376 GLY A O 1
ATOM 2887 N N . ASP A 1 377 ? 17.770 1.598 -33.736 1.00 93.69 377 ASP A N 1
ATOM 2888 C CA . ASP A 1 377 ? 19.202 1.775 -33.457 1.00 93.69 377 ASP A CA 1
ATOM 2889 C C . ASP A 1 377 ? 19.778 0.505 -32.810 1.00 93.69 377 ASP A C 1
ATOM 2891 O O . ASP A 1 377 ? 20.039 0.417 -31.607 1.00 93.69 377 ASP A O 1
ATOM 2895 N N . LEU A 1 378 ? 19.936 -0.534 -33.632 1.00 95.31 378 LEU A N 1
ATOM 2896 C CA . LEU A 1 378 ? 20.414 -1.843 -33.189 1.00 95.31 378 LEU A CA 1
ATOM 2897 C C . LEU A 1 378 ? 21.882 -1.810 -32.736 1.00 95.31 378 LEU A C 1
ATOM 2899 O O . LEU A 1 378 ? 22.266 -2.596 -31.870 1.00 95.31 378 LEU A O 1
ATOM 2903 N N . ALA A 1 379 ? 22.696 -0.907 -33.290 1.00 95.06 379 ALA A N 1
ATOM 2904 C CA . ALA A 1 379 ? 24.097 -0.754 -32.906 1.00 95.06 379 ALA A CA 1
ATOM 2905 C C . ALA A 1 379 ? 24.220 -0.134 -31.506 1.00 95.06 379 ALA A C 1
ATOM 2907 O O . ALA A 1 379 ? 24.908 -0.696 -30.650 1.00 95.06 379 ALA A O 1
ATOM 2908 N N . GLY A 1 380 ? 23.500 0.962 -31.247 1.00 94.88 380 GLY A N 1
ATOM 2909 C CA . GLY A 1 380 ? 23.431 1.576 -29.923 1.00 94.88 380 GLY A CA 1
ATOM 2910 C C . GLY A 1 380 ? 22.808 0.639 -28.887 1.00 94.88 380 GLY A C 1
ATOM 2911 O O . GLY A 1 380 ? 23.339 0.491 -27.786 1.00 94.88 380 GLY A O 1
ATOM 2912 N N . ALA A 1 381 ? 21.744 -0.083 -29.255 1.00 96.06 381 ALA A N 1
ATOM 2913 C CA . ALA A 1 381 ? 21.129 -1.085 -28.386 1.00 96.06 381 ALA A CA 1
ATOM 2914 C C . ALA A 1 381 ? 22.105 -2.196 -27.984 1.00 96.06 381 ALA A C 1
ATOM 2916 O O . ALA A 1 381 ? 22.173 -2.570 -26.814 1.00 96.06 381 ALA A O 1
ATOM 2917 N N . ARG A 1 382 ? 22.881 -2.711 -28.946 1.00 96.69 382 ARG A N 1
ATOM 2918 C CA . ARG A 1 382 ? 23.908 -3.723 -28.691 1.00 96.69 382 ARG A CA 1
ATOM 2919 C C . ARG A 1 382 ? 24.958 -3.213 -27.706 1.00 96.69 382 ARG A C 1
ATOM 2921 O O . ARG A 1 382 ? 25.224 -3.896 -26.724 1.00 96.69 382 ARG A O 1
ATOM 2928 N N . GLN A 1 383 ? 25.511 -2.021 -27.940 1.00 96.88 383 GLN A N 1
ATOM 2929 C CA . GLN A 1 383 ? 26.513 -1.426 -27.049 1.00 96.88 383 GLN A CA 1
ATOM 2930 C C . GLN A 1 383 ? 25.970 -1.219 -25.632 1.00 96.88 383 GLN A C 1
ATOM 2932 O O . GLN A 1 383 ? 26.667 -1.503 -24.657 1.00 96.88 383 GLN A O 1
ATOM 2937 N N . ALA A 1 384 ? 24.720 -0.765 -25.516 1.00 96.81 384 ALA A N 1
ATOM 2938 C CA . ALA A 1 384 ? 24.053 -0.604 -24.233 1.00 96.81 384 ALA A CA 1
ATOM 2939 C C . ALA A 1 384 ? 23.909 -1.952 -23.506 1.00 96.81 384 ALA A C 1
ATOM 2941 O O . ALA A 1 384 ? 24.370 -2.084 -22.376 1.00 96.81 384 ALA A O 1
ATOM 2942 N N . PHE A 1 385 ? 23.356 -2.986 -24.149 1.00 97.62 385 PHE A N 1
ATOM 2943 C CA . PHE A 1 385 ? 23.212 -4.296 -23.502 1.00 97.62 385 PHE A CA 1
ATOM 2944 C C . PHE A 1 385 ? 24.554 -4.952 -23.162 1.00 97.62 385 PHE A C 1
ATOM 2946 O O . PHE A 1 385 ? 24.675 -5.530 -22.089 1.00 97.62 385 PHE A O 1
ATOM 2953 N N . GLU A 1 386 ? 25.578 -4.824 -24.011 1.00 97.62 386 GLU A N 1
ATOM 2954 C CA . GLU A 1 386 ? 26.933 -5.304 -23.698 1.00 97.62 386 GLU A CA 1
ATOM 2955 C C . GLU A 1 386 ? 27.541 -4.560 -22.501 1.00 97.62 386 GLU A C 1
ATOM 2957 O O . GLU A 1 386 ? 28.258 -5.161 -21.704 1.00 97.62 386 GLU A O 1
ATOM 2962 N N . ARG A 1 387 ? 27.268 -3.258 -22.352 1.00 97.62 387 ARG A N 1
ATOM 2963 C CA . ARG A 1 387 ? 27.703 -2.485 -21.185 1.00 97.62 387 ARG A CA 1
ATOM 2964 C C . ARG A 1 387 ? 26.970 -2.916 -19.915 1.00 97.62 387 ARG A C 1
ATOM 2966 O O . ARG A 1 387 ? 27.642 -3.157 -18.920 1.00 97.62 387 ARG A O 1
ATOM 2973 N N . ALA A 1 388 ? 25.641 -3.024 -19.951 1.00 97.19 388 ALA A N 1
ATOM 2974 C CA . ALA A 1 388 ? 24.851 -3.490 -18.808 1.00 97.19 388 ALA A CA 1
ATOM 2975 C C . ALA A 1 388 ? 25.324 -4.877 -18.344 1.00 97.19 388 ALA A C 1
ATOM 2977 O O . ALA A 1 388 ? 25.653 -5.049 -17.173 1.00 97.19 388 ALA A O 1
ATOM 2978 N N . LEU A 1 389 ? 25.522 -5.791 -19.303 1.00 97.50 389 LEU A N 1
ATOM 2979 C CA . LEU A 1 389 ? 26.020 -7.139 -19.056 1.00 97.50 389 LEU A CA 1
ATOM 2980 C C . LEU A 1 389 ? 27.361 -7.142 -18.315 1.00 97.50 389 LEU A C 1
ATOM 2982 O O . LEU A 1 389 ? 27.499 -7.851 -17.325 1.00 97.50 389 LEU A O 1
ATOM 2986 N N . ARG A 1 390 ? 28.339 -6.341 -18.762 1.00 97.94 390 ARG A N 1
ATOM 2987 C CA . ARG A 1 390 ? 29.651 -6.255 -18.096 1.00 97.94 390 ARG A CA 1
ATOM 2988 C C . ARG A 1 390 ? 29.541 -5.768 -16.652 1.00 97.94 390 ARG A C 1
ATOM 2990 O O . ARG A 1 390 ? 30.232 -6.300 -15.784 1.00 97.94 390 ARG A O 1
ATOM 2997 N N . ILE A 1 391 ? 28.694 -4.768 -16.406 1.00 97.50 391 ILE A N 1
ATOM 2998 C CA . ILE A 1 391 ? 28.483 -4.211 -15.066 1.00 97.50 391 ILE A CA 1
ATOM 2999 C C . ILE A 1 391 ? 27.845 -5.271 -14.156 1.00 97.50 391 ILE A C 1
ATOM 3001 O O . ILE A 1 391 ? 28.390 -5.575 -13.095 1.00 97.50 391 ILE A O 1
ATOM 3005 N N . ASP A 1 392 ? 26.736 -5.881 -14.585 1.00 96.81 392 ASP A N 1
ATOM 3006 C CA . ASP A 1 392 ? 26.008 -6.870 -13.782 1.00 96.81 392 ASP A CA 1
ATOM 3007 C C . ASP A 1 392 ? 26.820 -8.166 -13.568 1.00 96.81 392 ASP A C 1
ATOM 3009 O O . ASP A 1 392 ? 26.785 -8.730 -12.472 1.00 96.81 392 ASP A O 1
ATOM 3013 N N . GLU A 1 393 ? 27.607 -8.618 -14.555 1.00 96.50 393 GLU A N 1
ATOM 3014 C CA . GLU A 1 393 ? 28.536 -9.752 -14.396 1.00 96.50 393 GLU A CA 1
ATOM 3015 C C . GLU A 1 393 ? 29.631 -9.458 -13.368 1.00 96.50 393 GLU A C 1
ATOM 3017 O O . GLU A 1 393 ? 29.975 -10.333 -12.575 1.00 96.50 393 GLU A O 1
ATOM 3022 N N . THR A 1 394 ? 30.170 -8.236 -13.363 1.00 96.56 394 THR A N 1
ATOM 3023 C CA . THR A 1 394 ? 31.211 -7.830 -12.409 1.00 96.56 394 THR A CA 1
ATOM 3024 C C . THR A 1 394 ? 30.651 -7.717 -10.993 1.00 96.56 394 THR A C 1
ATOM 3026 O O . THR A 1 394 ? 31.306 -8.128 -10.038 1.00 96.56 394 THR A O 1
ATOM 3029 N N . ALA A 1 395 ? 29.438 -7.180 -10.848 1.00 95.75 395 ALA A N 1
ATOM 3030 C CA . ALA A 1 395 ? 28.838 -6.925 -9.545 1.00 95.75 395 ALA A CA 1
ATOM 3031 C C . ALA A 1 395 ? 28.248 -8.175 -8.876 1.00 95.75 395 ALA A C 1
ATOM 3033 O O . ALA A 1 395 ? 28.369 -8.329 -7.662 1.00 95.75 395 ALA A O 1
ATOM 3034 N N . PHE A 1 396 ? 27.606 -9.059 -9.645 1.00 94.00 396 PHE A N 1
ATOM 3035 C CA . PHE A 1 396 ? 26.852 -10.196 -9.098 1.00 94.00 396 PHE A CA 1
ATOM 3036 C C . PHE A 1 396 ? 27.388 -11.568 -9.518 1.00 94.00 396 PHE A C 1
ATOM 3038 O O . PHE A 1 396 ? 26.959 -12.589 -8.981 1.00 94.00 396 PHE A O 1
ATOM 3045 N N . GLY A 1 397 ? 28.315 -11.612 -10.475 1.00 95.31 397 GLY A N 1
ATOM 3046 C CA . GLY A 1 397 ? 28.794 -12.848 -11.080 1.00 95.31 397 GLY A CA 1
ATOM 3047 C C . GLY A 1 397 ? 27.931 -13.330 -12.258 1.00 95.31 397 GLY A C 1
ATOM 3048 O O . GLY A 1 397 ? 26.804 -12.876 -12.464 1.00 95.31 397 GLY A O 1
ATOM 3049 N N . PRO A 1 398 ? 28.447 -14.286 -13.053 1.00 94.88 398 PRO A N 1
ATOM 3050 C CA . PRO A 1 398 ? 27.882 -14.660 -14.354 1.00 94.88 398 PRO A CA 1
ATOM 3051 C C . PRO A 1 398 ? 26.568 -15.453 -14.295 1.00 94.88 398 PRO A C 1
ATOM 3053 O O . PRO A 1 398 ? 25.922 -15.600 -15.332 1.00 94.88 398 PRO A O 1
ATOM 3056 N N . GLU A 1 399 ? 26.187 -15.959 -13.120 1.00 94.06 399 GLU A N 1
ATOM 3057 C CA . GLU A 1 399 ? 24.996 -16.797 -12.898 1.00 94.06 399 GLU A CA 1
ATOM 3058 C C . GLU A 1 399 ? 23.848 -16.025 -12.214 1.00 94.06 399 GLU A C 1
ATOM 3060 O O . GLU A 1 399 ? 22.877 -16.615 -11.750 1.00 94.06 399 GLU A O 1
ATOM 3065 N N . HIS A 1 400 ? 23.942 -14.696 -12.114 1.00 92.38 400 HIS A N 1
ATOM 3066 C CA . HIS A 1 400 ? 22.889 -13.882 -11.509 1.00 92.38 400 HIS A CA 1
ATOM 3067 C C . HIS A 1 400 ? 21.735 -13.608 -12.489 1.00 92.38 400 HIS A C 1
ATOM 3069 O O . HIS A 1 400 ? 21.947 -13.398 -13.685 1.00 92.38 400 HIS A O 1
ATOM 3075 N N . SER A 1 401 ? 20.494 -13.499 -12.001 1.00 89.38 401 SER A N 1
ATOM 3076 C CA . SER A 1 401 ? 19.325 -13.296 -12.876 1.00 89.38 401 SER A CA 1
ATOM 3077 C C . SER A 1 401 ? 19.346 -11.979 -13.669 1.00 89.38 401 SER A C 1
ATOM 3079 O O . SER A 1 401 ? 18.710 -11.870 -14.719 1.00 89.38 401 SER A O 1
ATOM 3081 N N . ASN A 1 402 ? 20.082 -10.965 -13.199 1.00 92.00 402 ASN A N 1
ATOM 3082 C CA . ASN A 1 402 ? 20.270 -9.724 -13.962 1.00 92.00 402 ASN A CA 1
ATOM 3083 C C . ASN A 1 402 ? 21.152 -9.949 -15.200 1.00 92.00 402 ASN A C 1
ATOM 3085 O O . ASN A 1 402 ? 20.827 -9.458 -16.278 1.00 92.00 402 ASN A O 1
ATOM 3089 N N . VAL A 1 403 ? 22.179 -10.798 -15.086 1.00 95.81 403 VAL A N 1
ATOM 3090 C CA . VAL A 1 403 ? 22.992 -11.239 -16.228 1.00 95.81 403 VAL A CA 1
ATOM 3091 C C . VAL A 1 403 ? 22.115 -11.985 -17.234 1.00 95.81 403 VAL A C 1
ATOM 3093 O O . VAL A 1 403 ? 22.167 -11.694 -18.426 1.00 95.81 403 VAL A O 1
ATOM 3096 N N . ALA A 1 404 ? 21.226 -12.874 -16.776 1.00 94.44 404 ALA A N 1
ATOM 3097 C CA . ALA A 1 404 ? 20.277 -13.561 -17.660 1.00 94.44 404 ALA A CA 1
ATOM 3098 C C . ALA A 1 404 ? 19.385 -12.586 -18.448 1.00 94.44 404 ALA A C 1
ATOM 3100 O O . ALA A 1 404 ? 19.185 -12.752 -19.655 1.00 94.44 404 ALA A O 1
ATOM 3101 N N . ARG A 1 405 ? 18.869 -11.538 -17.787 1.00 94.75 405 ARG A N 1
ATOM 3102 C CA . ARG A 1 405 ? 18.094 -10.464 -18.432 1.00 94.75 405 ARG A CA 1
ATOM 3103 C C . ARG A 1 405 ? 18.911 -9.768 -19.521 1.00 94.75 405 ARG A C 1
ATOM 3105 O O . ARG A 1 405 ? 18.405 -9.589 -20.632 1.00 94.75 405 ARG A O 1
ATOM 3112 N N . ASP A 1 406 ? 20.141 -9.380 -19.214 1.00 96.00 406 ASP A N 1
ATOM 3113 C CA . ASP A 1 406 ? 20.996 -8.613 -20.118 1.00 96.00 406 ASP A CA 1
ATOM 3114 C C . ASP A 1 406 ? 21.422 -9.444 -21.334 1.00 96.00 406 ASP A C 1
ATOM 3116 O O . ASP A 1 406 ? 21.264 -8.997 -22.474 1.00 96.00 406 ASP A O 1
ATOM 3120 N N . VAL A 1 407 ? 21.842 -10.695 -21.112 1.00 96.44 407 VAL A N 1
ATOM 3121 C CA . VAL A 1 407 ? 22.172 -11.650 -22.180 1.00 96.44 407 VAL A CA 1
ATOM 3122 C C . VAL A 1 407 ? 20.955 -11.917 -23.068 1.00 96.44 407 VAL A C 1
ATOM 3124 O O . VAL A 1 407 ? 21.074 -11.898 -24.293 1.00 96.44 407 VAL A O 1
ATOM 3127 N N . ASN A 1 408 ? 19.767 -12.119 -22.493 1.00 95.00 408 ASN A N 1
ATOM 3128 C CA . ASN A 1 408 ? 18.550 -12.301 -23.282 1.00 95.00 408 ASN A CA 1
ATOM 3129 C C . ASN A 1 408 ? 18.260 -11.075 -24.163 1.00 95.00 408 ASN A C 1
ATOM 3131 O O . ASN A 1 408 ? 17.907 -11.211 -25.335 1.00 95.00 408 ASN A O 1
ATOM 3135 N N . ASN A 1 409 ? 18.402 -9.867 -23.620 1.00 96.12 409 ASN A N 1
ATOM 3136 C CA . ASN A 1 409 ? 18.155 -8.651 -24.387 1.00 96.12 409 ASN A CA 1
ATOM 3137 C C . ASN A 1 409 ? 19.173 -8.471 -25.522 1.00 96.12 409 ASN A C 1
ATOM 3139 O O . ASN A 1 409 ? 18.777 -8.121 -26.639 1.00 96.12 409 ASN A O 1
ATOM 3143 N N . LEU A 1 410 ? 20.442 -8.807 -25.273 1.00 96.50 410 LEU A N 1
ATOM 3144 C CA . LEU A 1 410 ? 21.480 -8.876 -26.298 1.00 96.50 410 LEU A CA 1
ATOM 3145 C C . LEU A 1 410 ? 21.135 -9.909 -27.382 1.00 96.50 410 LEU A C 1
ATOM 3147 O O . LEU A 1 410 ? 21.218 -9.590 -28.567 1.00 96.50 410 LEU A O 1
ATOM 3151 N N . GLY A 1 411 ? 20.660 -11.100 -27.001 1.00 95.44 411 GLY A N 1
ATOM 3152 C CA . GLY A 1 411 ? 20.181 -12.128 -27.931 1.00 95.44 411 GLY A CA 1
ATOM 3153 C C . GLY A 1 411 ? 19.075 -11.615 -28.857 1.00 95.44 411 GLY A C 1
ATOM 3154 O O . GLY A 1 411 ? 19.118 -11.833 -30.067 1.00 95.44 411 GLY A O 1
ATOM 3155 N N . GLY A 1 412 ? 18.138 -10.827 -28.324 1.00 94.62 412 GLY A N 1
ATOM 3156 C CA . GLY A 1 412 ? 17.099 -10.169 -29.121 1.00 94.62 412 GLY A CA 1
ATOM 3157 C C . GLY A 1 412 ? 17.644 -9.171 -30.150 1.00 94.62 412 GLY A C 1
ATOM 3158 O O . GLY A 1 412 ? 17.121 -9.093 -31.263 1.00 94.62 412 GLY A O 1
ATOM 3159 N N . VAL A 1 413 ? 18.699 -8.421 -29.814 1.00 96.38 413 VAL A N 1
ATOM 3160 C CA . VAL A 1 413 ? 19.365 -7.511 -30.765 1.00 96.38 413 VAL A CA 1
ATOM 3161 C C . VAL A 1 413 ? 20.145 -8.289 -31.821 1.00 96.38 413 VAL A C 1
ATOM 3163 O O . VAL A 1 413 ? 20.022 -7.984 -33.005 1.00 96.38 413 VAL A O 1
ATOM 3166 N N . LEU A 1 414 ? 20.890 -9.325 -31.422 1.00 95.38 414 LEU A N 1
ATOM 3167 C CA . LEU A 1 414 ? 21.615 -10.203 -32.346 1.00 95.38 414 LEU A CA 1
ATOM 3168 C C . LEU A 1 414 ? 20.669 -10.858 -33.354 1.00 95.38 414 LEU A C 1
ATOM 3170 O O . LEU A 1 414 ? 20.975 -10.883 -34.545 1.00 95.38 414 LEU A O 1
ATOM 3174 N N . LYS A 1 415 ? 19.489 -11.292 -32.896 1.00 93.44 415 LYS A N 1
ATOM 3175 C CA . LYS A 1 415 ? 18.430 -11.825 -33.753 1.00 93.44 415 LYS A CA 1
ATOM 3176 C C . LYS A 1 415 ? 17.995 -10.802 -34.807 1.00 93.44 415 LYS A C 1
ATOM 3178 O O . LYS A 1 415 ? 17.994 -11.120 -35.992 1.00 93.44 415 LYS A O 1
ATOM 3183 N N . LYS A 1 416 ? 17.675 -9.564 -34.399 1.00 93.38 416 LYS A N 1
ATOM 3184 C CA . LYS A 1 416 ? 17.289 -8.480 -35.328 1.00 93.38 416 LYS A CA 1
ATOM 3185 C C . LYS A 1 416 ? 18.409 -8.103 -36.310 1.00 93.38 416 LYS A C 1
ATOM 3187 O O . LYS A 1 416 ? 18.114 -7.676 -37.418 1.00 93.38 416 LYS A O 1
ATOM 3192 N N . LEU A 1 417 ? 19.672 -8.267 -35.915 1.00 93.00 417 LEU A N 1
ATOM 3193 C CA . LEU A 1 417 ? 20.847 -8.069 -36.772 1.00 93.00 417 LEU A CA 1
ATOM 3194 C C . LEU A 1 417 ? 21.130 -9.261 -37.710 1.00 93.00 417 LEU A C 1
ATOM 3196 O O . LEU A 1 417 ? 22.096 -9.213 -38.467 1.00 93.00 417 LEU A O 1
ATOM 3200 N N . GLY A 1 418 ? 20.340 -10.338 -37.650 1.00 91.38 418 GLY A N 1
ATOM 3201 C CA . GLY A 1 418 ? 20.532 -11.549 -38.454 1.00 91.38 418 GLY A CA 1
ATOM 3202 C C . GLY A 1 418 ? 21.599 -12.513 -37.922 1.00 91.38 418 GLY A C 1
ATOM 3203 O O . GLY A 1 418 ? 21.826 -13.562 -38.521 1.00 91.38 418 GLY A O 1
ATOM 3204 N N . ASN A 1 419 ? 22.236 -12.224 -36.781 1.00 93.38 419 ASN A N 1
ATOM 3205 C CA . ASN A 1 419 ? 23.158 -13.154 -36.126 1.00 93.38 419 ASN A CA 1
ATOM 3206 C C . ASN A 1 419 ? 22.376 -14.186 -35.297 1.00 93.38 419 ASN A C 1
ATOM 3208 O O . ASN A 1 419 ? 22.340 -14.130 -34.065 1.00 93.38 419 ASN A O 1
ATOM 3212 N N . LEU A 1 420 ? 21.726 -15.121 -35.992 1.00 90.69 420 LEU A N 1
ATOM 3213 C CA . LEU A 1 420 ? 20.858 -16.123 -35.375 1.00 90.69 420 LEU A CA 1
ATOM 3214 C C . LEU A 1 420 ? 21.626 -17.098 -34.469 1.00 90.69 420 LEU A C 1
ATOM 3216 O O . LEU A 1 420 ? 21.144 -17.420 -33.388 1.00 90.69 420 LEU A O 1
ATOM 3220 N N . THR A 1 421 ? 22.844 -17.506 -34.840 1.00 90.19 421 THR A N 1
ATOM 3221 C CA . THR A 1 421 ? 23.684 -18.380 -33.998 1.00 90.19 421 THR A CA 1
ATOM 3222 C C . THR A 1 421 ? 24.075 -17.700 -32.685 1.00 90.19 421 THR A C 1
ATOM 3224 O O . THR A 1 421 ? 23.967 -18.304 -31.620 1.00 90.19 421 THR A O 1
ATOM 3227 N N . GLY A 1 422 ? 24.486 -16.428 -32.734 1.00 92.31 422 GLY A N 1
ATOM 3228 C CA . GLY A 1 422 ? 24.788 -15.659 -31.525 1.00 92.31 422 GLY A CA 1
ATOM 3229 C C . GLY A 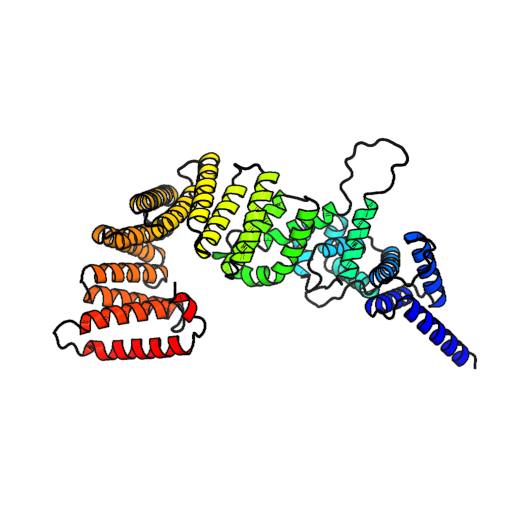1 422 ? 23.546 -15.412 -30.665 1.00 92.31 422 GLY A C 1
ATOM 3230 O O . GLY A 1 422 ? 23.620 -15.491 -29.440 1.00 92.31 422 GLY A O 1
ATOM 3231 N N . ALA A 1 423 ? 22.391 -15.169 -31.293 1.00 93.50 423 ALA A N 1
ATOM 3232 C CA . ALA A 1 423 ? 21.120 -15.036 -30.588 1.00 93.50 423 ALA A CA 1
ATOM 3233 C C . ALA A 1 423 ? 20.731 -16.328 -29.855 1.00 93.50 423 ALA A C 1
ATOM 3235 O O . ALA A 1 423 ? 20.354 -16.267 -28.687 1.00 93.50 423 ALA A O 1
ATOM 3236 N N . GLN A 1 424 ? 20.875 -17.486 -30.508 1.00 89.88 424 GLN A N 1
ATOM 3237 C CA . GLN A 1 424 ? 20.621 -18.791 -29.898 1.00 89.88 424 GLN A CA 1
ATOM 3238 C C . GLN A 1 424 ? 21.498 -18.999 -28.657 1.00 89.88 424 GLN A C 1
ATOM 3240 O O . GLN A 1 424 ? 20.966 -19.256 -27.581 1.00 89.88 424 GLN A O 1
ATOM 3245 N N . GLN A 1 425 ? 22.816 -18.814 -28.782 1.00 93.62 425 GLN A N 1
ATOM 3246 C CA . GLN A 1 425 ? 23.753 -18.978 -27.663 1.00 93.62 425 GLN A CA 1
ATOM 3247 C C . GLN A 1 425 ? 23.417 -18.053 -26.487 1.00 93.62 425 GLN A C 1
ATOM 3249 O O . GLN A 1 425 ? 23.463 -18.465 -25.328 1.00 93.62 425 GLN A O 1
ATOM 3254 N N . ALA A 1 426 ? 23.052 -16.803 -26.779 1.00 95.31 426 ALA A N 1
ATOM 3255 C CA . ALA A 1 426 ? 22.635 -15.850 -25.761 1.00 95.31 426 ALA A CA 1
ATOM 3256 C C . ALA A 1 426 ? 21.349 -16.313 -25.051 1.00 95.31 426 ALA A C 1
ATOM 3258 O O . ALA A 1 426 ? 21.296 -16.351 -23.821 1.00 95.31 426 ALA A O 1
ATOM 3259 N N . PHE A 1 427 ? 20.320 -16.719 -25.797 1.00 92.50 427 PHE A N 1
ATOM 3260 C CA . PHE A 1 427 ? 19.074 -17.186 -25.193 1.00 92.50 427 PHE A CA 1
ATOM 3261 C C . PHE A 1 427 ? 19.246 -18.483 -24.391 1.00 92.50 427 PHE A C 1
ATOM 3263 O O . PHE A 1 427 ? 18.672 -18.590 -23.311 1.00 92.50 427 PHE A O 1
ATOM 3270 N N . GLU A 1 428 ? 20.069 -19.425 -24.854 1.00 91.19 428 GLU A N 1
ATOM 3271 C CA . GLU A 1 428 ? 20.408 -20.652 -24.118 1.00 91.19 428 GLU A CA 1
ATOM 3272 C C . GLU A 1 428 ? 21.157 -20.349 -22.816 1.00 91.19 428 GLU A C 1
ATOM 3274 O O . GLU A 1 428 ? 20.839 -20.913 -21.768 1.00 91.19 428 GLU A O 1
ATOM 3279 N N . ARG A 1 429 ? 22.113 -19.411 -22.851 1.00 95.06 429 ARG A N 1
ATOM 3280 C CA . ARG A 1 429 ? 22.803 -18.946 -21.644 1.00 95.06 429 ARG A CA 1
ATOM 3281 C C . ARG A 1 429 ? 21.820 -18.320 -20.654 1.00 95.06 429 ARG A C 1
ATOM 3283 O O . ARG A 1 429 ? 21.854 -18.660 -19.476 1.00 95.06 429 ARG A O 1
ATOM 3290 N N . ALA A 1 430 ? 20.937 -17.437 -21.118 1.00 93.88 430 ALA A N 1
ATOM 3291 C CA . ALA A 1 430 ? 19.933 -16.806 -20.265 1.00 93.88 430 ALA A CA 1
ATOM 3292 C C . ALA A 1 430 ? 18.943 -17.824 -19.672 1.00 93.88 430 ALA A C 1
ATOM 3294 O O . ALA A 1 430 ? 18.593 -17.716 -18.498 1.00 93.88 430 ALA A O 1
ATOM 3295 N N . LEU A 1 431 ? 18.523 -18.820 -20.462 1.00 91.56 431 LEU A N 1
ATOM 3296 C CA . LEU A 1 431 ? 17.674 -19.923 -20.008 1.00 91.56 431 LEU A CA 1
ATOM 3297 C C . LEU A 1 431 ? 18.340 -20.691 -18.868 1.00 91.56 431 LEU A C 1
ATOM 3299 O O . LEU A 1 431 ? 17.728 -20.846 -17.819 1.00 91.56 431 LEU A O 1
ATOM 3303 N N . LYS A 1 432 ? 19.594 -21.117 -19.056 1.00 93.38 432 LYS A N 1
ATOM 3304 C CA . LYS A 1 432 ? 20.335 -21.890 -18.053 1.00 93.38 432 LYS A CA 1
ATOM 3305 C C . LYS A 1 432 ? 20.416 -21.154 -16.712 1.00 93.38 432 LYS A C 1
ATOM 3307 O O . LYS A 1 432 ? 20.219 -21.772 -15.670 1.00 93.38 432 LYS A O 1
ATOM 3312 N N . ILE A 1 433 ? 20.687 -19.849 -16.749 1.00 91.88 433 ILE A N 1
ATOM 3313 C CA . ILE A 1 433 ? 20.783 -19.021 -15.543 1.00 91.88 433 ILE A CA 1
ATOM 3314 C C . ILE A 1 433 ? 19.416 -18.910 -14.848 1.00 91.88 433 ILE A C 1
ATOM 3316 O O . ILE A 1 433 ? 19.308 -19.193 -13.657 1.00 91.88 433 ILE A O 1
ATOM 3320 N N . ASP A 1 434 ? 18.358 -18.532 -15.577 1.00 88.62 434 ASP A N 1
ATOM 3321 C CA . ASP A 1 434 ? 17.023 -18.360 -14.985 1.00 88.62 434 ASP A CA 1
ATOM 3322 C C . ASP A 1 434 ? 16.418 -19.702 -14.508 1.00 88.62 434 ASP A C 1
ATOM 3324 O O . ASP A 1 434 ? 15.742 -19.727 -13.480 1.00 88.62 434 ASP A O 1
ATOM 3328 N N . GLU A 1 435 ? 16.677 -20.824 -15.194 1.00 87.69 435 GLU A N 1
ATOM 3329 C CA . GLU A 1 435 ? 16.270 -22.167 -14.745 1.00 87.69 435 GLU A CA 1
ATOM 3330 C C . GLU A 1 435 ? 16.975 -22.572 -13.448 1.00 87.69 435 GLU A C 1
ATOM 3332 O O . GLU A 1 435 ? 16.332 -23.122 -12.553 1.00 87.69 435 GLU A O 1
ATOM 3337 N N . ALA A 1 436 ? 18.275 -22.288 -13.321 1.00 89.75 436 ALA A N 1
ATOM 3338 C CA . ALA A 1 436 ? 19.023 -22.566 -12.098 1.00 89.75 436 ALA A CA 1
ATOM 3339 C C . ALA A 1 436 ? 18.567 -21.681 -10.926 1.00 89.75 436 ALA A C 1
ATOM 3341 O O . ALA A 1 436 ? 18.509 -22.154 -9.792 1.00 89.75 436 ALA A O 1
ATOM 3342 N N . ALA A 1 437 ? 18.224 -20.417 -11.194 1.00 87.88 437 ALA A N 1
ATOM 3343 C CA . ALA A 1 437 ? 17.827 -19.455 -10.170 1.00 87.88 437 ALA A CA 1
ATOM 3344 C C . ALA A 1 437 ? 16.382 -19.641 -9.677 1.00 87.88 437 ALA A C 1
ATOM 3346 O O . ALA A 1 437 ? 16.120 -19.500 -8.484 1.00 87.88 437 ALA A O 1
ATOM 3347 N N . PHE A 1 438 ? 15.438 -19.937 -10.576 1.00 83.38 438 PHE A N 1
ATOM 3348 C CA . PHE A 1 438 ? 14.001 -19.928 -10.263 1.00 83.38 438 PHE A CA 1
ATOM 3349 C C . PHE A 1 438 ? 13.311 -21.284 -10.438 1.00 83.38 438 PHE A C 1
ATOM 3351 O O . PHE A 1 438 ? 12.140 -21.433 -10.089 1.00 83.38 438 PHE A O 1
ATOM 3358 N N . GLY A 1 439 ? 14.014 -22.274 -10.985 1.00 82.25 439 GLY A N 1
ATOM 3359 C CA . GLY A 1 439 ? 13.427 -23.543 -11.383 1.00 82.25 439 GLY A CA 1
ATOM 3360 C C . GLY A 1 439 ? 12.684 -23.466 -12.725 1.00 82.25 439 GLY A C 1
ATOM 3361 O O . GLY A 1 439 ? 12.392 -22.388 -13.248 1.00 82.25 439 GLY A O 1
ATOM 3362 N N . PRO A 1 440 ? 12.352 -24.627 -13.309 1.00 77.25 440 PRO A N 1
ATOM 3363 C CA . PRO A 1 440 ? 11.913 -24.716 -14.700 1.00 77.25 440 PRO A CA 1
ATOM 3364 C C . PRO A 1 440 ? 10.473 -24.247 -14.969 1.00 77.25 440 PRO A C 1
ATOM 3366 O O . PRO A 1 440 ? 10.120 -24.012 -16.121 1.00 77.25 440 PRO A O 1
ATOM 3369 N N . GLU A 1 441 ? 9.635 -24.125 -13.938 1.00 80.06 441 GLU A N 1
ATOM 3370 C CA . GLU A 1 441 ? 8.228 -23.706 -14.071 1.00 80.06 441 GLU A CA 1
ATOM 3371 C C . GLU A 1 441 ? 8.049 -22.180 -13.964 1.00 80.06 441 GLU A C 1
ATOM 3373 O O . GLU A 1 441 ? 6.934 -21.667 -14.033 1.00 80.06 441 GLU A O 1
ATOM 3378 N N . HIS A 1 442 ? 9.135 -21.426 -13.775 1.00 76.56 442 HIS A N 1
ATOM 3379 C CA . HIS A 1 442 ? 9.058 -19.984 -13.583 1.00 76.56 442 HIS A CA 1
ATOM 3380 C C . HIS A 1 442 ? 8.758 -19.238 -14.897 1.00 76.56 442 HIS A C 1
ATOM 3382 O O . HIS A 1 442 ? 9.297 -19.557 -15.957 1.00 76.56 442 HIS A O 1
ATOM 3388 N N . LEU A 1 443 ? 7.973 -18.155 -14.834 1.00 78.88 443 LEU A N 1
ATOM 3389 C CA . LEU A 1 443 ? 7.570 -17.372 -16.014 1.00 78.88 443 LEU A CA 1
ATOM 3390 C C . LEU A 1 443 ? 8.763 -16.890 -16.860 1.00 78.88 443 LEU A C 1
ATOM 3392 O O . LEU A 1 443 ? 8.715 -16.921 -18.090 1.00 78.88 443 LEU A O 1
ATOM 3396 N N . LYS A 1 444 ? 9.861 -16.467 -16.216 1.00 77.75 444 LYS A N 1
ATOM 3397 C CA . LYS A 1 444 ? 11.083 -16.052 -16.932 1.00 77.75 444 LYS A CA 1
ATOM 3398 C C . LYS A 1 444 ? 11.645 -17.178 -17.804 1.00 77.75 444 LYS A C 1
ATOM 3400 O O . LYS A 1 444 ? 12.022 -16.903 -18.939 1.00 77.75 444 LYS A O 1
ATOM 3405 N N . VAL A 1 445 ? 11.633 -18.421 -17.317 1.00 78.50 445 VAL A N 1
ATOM 3406 C CA . VAL A 1 445 ? 12.074 -19.605 -18.072 1.00 78.50 445 VAL A CA 1
ATOM 3407 C C . VAL A 1 445 ? 11.201 -19.797 -19.308 1.00 78.50 445 VAL A C 1
ATOM 3409 O O . VAL A 1 445 ? 11.732 -19.911 -20.410 1.00 78.50 445 VAL A O 1
ATOM 3412 N N . ALA A 1 446 ? 9.875 -19.712 -19.165 1.00 78.38 446 ALA A N 1
ATOM 3413 C CA . ALA A 1 446 ? 8.952 -19.802 -20.298 1.00 78.38 446 ALA A CA 1
ATOM 3414 C C . ALA A 1 446 ? 9.235 -18.733 -21.374 1.00 78.38 446 ALA A C 1
ATOM 3416 O O . ALA A 1 446 ? 9.272 -19.045 -22.566 1.00 78.38 446 ALA A O 1
ATOM 3417 N N . ILE A 1 447 ? 9.522 -17.489 -20.966 1.00 77.62 447 ILE A N 1
ATOM 3418 C CA . ILE A 1 447 ? 9.919 -16.411 -21.888 1.00 77.62 447 ILE A CA 1
ATOM 3419 C C . ILE A 1 447 ? 11.221 -16.765 -22.623 1.00 77.62 447 ILE A C 1
ATOM 3421 O O . ILE A 1 447 ? 11.311 -16.561 -23.837 1.00 77.62 447 ILE A O 1
ATOM 3425 N N . ARG A 1 448 ? 12.233 -17.302 -21.922 1.00 84.31 448 ARG A N 1
ATOM 3426 C CA . ARG A 1 448 ? 13.501 -17.709 -22.555 1.00 84.31 448 ARG A CA 1
ATOM 3427 C C . ARG A 1 448 ? 13.279 -18.820 -23.574 1.00 84.31 448 ARG A C 1
ATOM 3429 O O . ARG A 1 448 ? 13.753 -18.701 -24.701 1.00 84.31 448 ARG A O 1
ATOM 3436 N N . VAL A 1 449 ? 12.510 -19.848 -23.212 1.00 79.69 449 VAL A N 1
ATOM 3437 C CA . VAL A 1 449 ? 12.161 -20.961 -24.108 1.00 79.69 449 VAL A CA 1
ATOM 3438 C C . VAL A 1 449 ? 11.447 -20.453 -25.362 1.00 79.69 449 VAL A C 1
ATOM 3440 O O . VAL A 1 449 ? 11.801 -20.857 -26.468 1.00 79.69 449 VAL A O 1
ATOM 3443 N N . ASN A 1 450 ? 10.501 -19.522 -25.219 1.00 80.94 450 ASN A N 1
ATOM 3444 C CA . ASN A 1 450 ? 9.816 -18.918 -26.360 1.00 80.94 450 ASN A CA 1
ATOM 3445 C C . ASN A 1 450 ? 10.785 -18.165 -27.293 1.00 80.94 450 ASN A C 1
ATOM 3447 O O . ASN A 1 450 ? 10.709 -18.304 -28.515 1.00 80.94 450 ASN A O 1
ATOM 3451 N N . ASN A 1 451 ? 11.739 -17.412 -26.736 1.00 84.50 451 ASN A N 1
ATOM 3452 C CA . ASN A 1 451 ? 12.753 -16.712 -27.530 1.00 84.50 451 ASN A CA 1
ATOM 3453 C C . ASN A 1 451 ? 13.679 -17.685 -28.279 1.00 84.50 451 ASN A C 1
ATOM 3455 O O . ASN A 1 451 ? 13.986 -17.443 -29.449 1.00 84.50 451 ASN A O 1
ATOM 3459 N N . ILE A 1 452 ? 14.070 -18.798 -27.644 1.00 83.31 452 ILE A N 1
ATOM 3460 C CA . ILE A 1 452 ? 14.832 -19.879 -28.290 1.00 83.31 452 ILE A CA 1
ATOM 3461 C C . ILE A 1 452 ? 14.018 -20.482 -29.435 1.00 83.31 452 ILE A C 1
ATOM 3463 O O . ILE A 1 452 ? 14.513 -20.524 -30.557 1.00 83.31 452 ILE A O 1
ATOM 3467 N N . GLY A 1 453 ? 12.763 -20.877 -29.193 1.00 78.81 453 GLY A N 1
ATOM 3468 C CA . GLY A 1 453 ? 11.882 -21.428 -30.229 1.00 78.81 453 GLY A CA 1
ATOM 3469 C C . GLY A 1 453 ? 11.741 -20.488 -31.430 1.00 78.81 453 GLY A C 1
ATOM 3470 O O . GLY A 1 453 ? 11.852 -20.913 -32.579 1.00 78.81 453 GLY A O 1
ATOM 3471 N N . GLY A 1 454 ? 11.614 -19.185 -31.169 1.00 82.75 454 GLY A N 1
ATOM 3472 C CA . GLY A 1 454 ? 11.587 -18.164 -32.210 1.00 82.75 454 GLY A CA 1
ATOM 3473 C C . GLY A 1 454 ? 12.885 -18.048 -33.020 1.00 82.75 454 GLY A C 1
ATOM 3474 O O . GLY A 1 454 ? 12.811 -17.717 -34.195 1.00 82.75 454 GLY A O 1
ATOM 3475 N N . VAL A 1 455 ? 14.066 -18.276 -32.435 1.00 86.25 455 VAL A N 1
ATOM 3476 C CA . VAL A 1 455 ? 15.339 -18.295 -33.188 1.00 86.25 455 VAL A CA 1
ATOM 3477 C C . VAL A 1 455 ? 15.532 -19.610 -33.933 1.00 86.25 455 VAL A C 1
ATOM 3479 O O . VAL A 1 455 ? 15.994 -19.595 -35.068 1.00 86.25 455 VAL A O 1
ATOM 3482 N N . LEU A 1 456 ? 15.164 -20.741 -33.328 1.00 78.88 456 LEU A N 1
ATOM 3483 C CA . LEU A 1 456 ? 15.280 -22.052 -33.964 1.00 78.88 456 LEU A CA 1
ATOM 3484 C C . LEU A 1 456 ? 14.357 -22.182 -35.182 1.00 78.88 456 LEU A C 1
ATOM 3486 O O . LEU A 1 456 ? 14.723 -22.859 -36.139 1.00 78.88 456 LEU A O 1
ATOM 3490 N N . LYS A 1 457 ? 13.185 -21.533 -35.164 1.00 79.25 457 LYS A N 1
ATOM 3491 C CA . LYS A 1 457 ? 12.318 -21.403 -36.341 1.00 79.25 457 LYS A CA 1
ATOM 3492 C C . LYS A 1 457 ? 13.022 -20.640 -37.462 1.00 79.25 457 LYS A C 1
ATOM 3494 O O . LYS A 1 457 ? 13.164 -21.177 -38.552 1.00 79.25 457 LYS A O 1
ATOM 3499 N N . ASP A 1 458 ? 13.544 -19.453 -37.161 1.00 81.62 458 ASP A N 1
ATOM 3500 C CA . ASP A 1 458 ? 14.236 -18.623 -38.152 1.00 81.62 458 ASP A CA 1
ATOM 3501 C C . ASP A 1 458 ? 15.511 -19.307 -38.693 1.00 81.62 458 ASP A C 1
ATOM 3503 O O . ASP A 1 458 ? 15.876 -19.109 -39.848 1.00 81.62 458 ASP A O 1
ATOM 3507 N N . LEU A 1 459 ? 16.178 -20.141 -37.881 1.00 79.38 459 LEU A N 1
ATOM 3508 C CA . LEU A 1 459 ? 17.292 -20.999 -38.309 1.00 79.38 459 LEU A CA 1
ATOM 3509 C C . LEU A 1 459 ? 16.837 -22.173 -39.188 1.00 79.38 459 LEU A C 1
ATOM 3511 O O . LEU A 1 459 ? 17.551 -22.537 -40.115 1.00 79.38 459 LEU A O 1
ATOM 3515 N N . GLY A 1 460 ? 15.683 -22.778 -38.895 1.00 69.81 460 GLY A N 1
ATOM 3516 C CA . GLY A 1 460 ? 15.102 -23.870 -39.685 1.00 69.81 460 GLY A CA 1
ATOM 3517 C C . GLY A 1 460 ? 14.556 -23.421 -41.043 1.00 69.81 460 GLY A C 1
ATOM 3518 O O . GLY A 1 460 ? 14.533 -24.214 -41.981 1.00 69.81 460 GLY A O 1
ATOM 3519 N N . ASP A 1 461 ? 14.184 -22.145 -41.164 1.00 59.16 461 ASP A N 1
ATOM 3520 C CA . ASP A 1 461 ? 13.778 -21.508 -42.421 1.00 59.16 461 ASP A CA 1
ATOM 3521 C C . ASP A 1 461 ? 14.988 -21.151 -43.327 1.00 59.16 461 ASP A C 1
ATOM 3523 O O . ASP A 1 461 ? 14.806 -20.750 -44.480 1.00 59.16 461 ASP A O 1
ATOM 3527 N N . LEU A 1 462 ? 16.236 -21.328 -42.856 1.00 52.78 462 LEU A N 1
ATOM 3528 C CA . LEU A 1 462 ? 17.448 -21.217 -43.681 1.00 52.78 462 LEU A CA 1
ATOM 3529 C C . LEU A 1 462 ? 17.725 -22.535 -44.435 1.00 52.78 462 LEU A C 1
ATOM 3531 O O . LEU A 1 462 ? 17.688 -23.611 -43.837 1.00 52.78 462 LEU A O 1
ATOM 3535 N N . PRO A 1 463 ? 18.086 -22.501 -45.732 1.00 38.62 463 PRO A N 1
ATOM 3536 C CA . PRO A 1 463 ? 18.433 -23.712 -46.472 1.00 38.62 463 PRO A CA 1
ATOM 3537 C C . PRO A 1 463 ? 19.769 -24.305 -45.977 1.00 38.62 463 PRO A C 1
ATOM 3539 O O . PRO A 1 463 ? 20.843 -23.866 -46.384 1.00 38.62 463 PRO A O 1
ATOM 3542 N N . GLY A 1 464 ? 19.715 -25.326 -45.113 1.00 48.38 464 GLY A N 1
ATOM 3543 C CA . GLY A 1 464 ? 20.884 -26.096 -44.665 1.00 48.38 464 GLY A CA 1
ATOM 3544 C C . GLY A 1 464 ? 20.528 -27.259 -43.718 1.00 48.38 464 GLY A C 1
ATOM 3545 O O . GLY A 1 464 ? 19.510 -27.192 -43.033 1.00 48.38 464 GLY A O 1
ATOM 3546 N N . PRO A 1 465 ? 21.318 -28.353 -43.657 1.00 41.12 465 PRO A N 1
ATOM 3547 C CA . PRO A 1 465 ? 20.985 -29.520 -42.849 1.00 41.12 465 PRO A CA 1
ATOM 3548 C C . PRO A 1 465 ? 21.700 -29.455 -41.493 1.00 41.12 465 PRO A C 1
ATOM 3550 O O . PRO A 1 465 ? 22.820 -29.950 -41.382 1.00 41.12 465 PRO A O 1
ATOM 3553 N N . ASP A 1 466 ? 21.078 -28.905 -40.445 1.00 46.81 466 ASP A N 1
ATOM 3554 C CA . ASP A 1 466 ? 21.661 -28.985 -39.095 1.00 46.81 466 ASP A CA 1
ATOM 3555 C C . ASP A 1 466 ? 20.790 -29.791 -38.116 1.00 46.81 466 ASP A C 1
ATOM 3557 O O . ASP A 1 466 ? 19.794 -29.329 -37.560 1.00 46.81 466 ASP A O 1
ATOM 3561 N N . ARG A 1 467 ? 21.182 -31.057 -37.902 1.00 43.69 467 ARG A N 1
ATOM 3562 C CA . ARG A 1 467 ? 20.476 -32.036 -37.048 1.00 43.69 467 ARG A CA 1
ATOM 3563 C C . ARG A 1 467 ? 20.504 -31.688 -35.553 1.00 43.69 467 ARG A C 1
ATOM 3565 O O . ARG A 1 467 ? 19.745 -32.293 -34.793 1.00 43.69 467 ARG A O 1
ATOM 3572 N N . ARG A 1 468 ? 21.328 -30.725 -35.115 1.00 48.91 468 ARG A N 1
ATOM 3573 C CA . ARG A 1 468 ? 21.413 -30.289 -33.703 1.00 48.91 468 ARG A CA 1
ATOM 3574 C C . ARG A 1 468 ? 20.151 -29.572 -33.215 1.00 48.91 468 ARG A C 1
ATOM 3576 O O . ARG A 1 468 ? 19.873 -29.590 -32.023 1.00 48.91 468 ARG A O 1
ATOM 3583 N N . LEU A 1 469 ? 19.356 -29.010 -34.128 1.00 48.22 469 LEU A N 1
ATOM 3584 C CA . LEU A 1 469 ? 18.132 -28.268 -33.808 1.00 48.22 469 LEU A CA 1
ATOM 3585 C C . LEU A 1 469 ? 17.013 -29.168 -33.243 1.00 48.22 469 LEU A C 1
ATOM 3587 O O . LEU A 1 469 ? 16.159 -28.685 -32.509 1.00 48.22 469 LEU A O 1
ATOM 3591 N N . SER A 1 470 ? 17.038 -30.477 -33.525 1.00 45.22 470 SER A N 1
ATOM 3592 C CA . SER A 1 470 ? 15.958 -31.422 -33.183 1.00 45.22 470 SER A CA 1
ATOM 3593 C C . SER A 1 470 ? 15.762 -31.660 -31.676 1.00 45.22 470 SER A C 1
ATOM 3595 O O . SER A 1 470 ? 14.626 -31.721 -31.209 1.00 45.22 470 SER A O 1
ATOM 3597 N N . GLY A 1 471 ? 16.846 -31.745 -30.895 1.00 50.00 471 GLY A N 1
ATOM 3598 C CA . GLY A 1 471 ? 16.768 -31.940 -29.440 1.00 50.00 471 GLY A CA 1
ATOM 3599 C C . GLY A 1 471 ? 16.276 -30.695 -28.694 1.00 50.00 471 GLY A C 1
ATOM 3600 O O . GLY A 1 471 ? 15.481 -30.800 -27.762 1.00 50.00 471 GLY A O 1
ATOM 3601 N N . HIS A 1 472 ? 16.696 -29.512 -29.147 1.00 50.69 472 HIS A N 1
ATOM 3602 C CA . HIS A 1 472 ? 16.288 -28.230 -28.567 1.00 50.69 472 HIS A CA 1
ATOM 3603 C C . HIS A 1 472 ? 14.857 -27.843 -28.961 1.00 50.69 472 HIS A C 1
ATOM 3605 O O . HIS A 1 472 ? 14.125 -27.328 -28.118 1.00 50.69 472 HIS A O 1
ATOM 3611 N N . TRP A 1 473 ? 14.428 -28.170 -30.188 1.00 49.00 473 TRP A N 1
ATOM 3612 C CA . TRP A 1 473 ? 13.021 -28.094 -30.594 1.00 49.00 473 TRP A CA 1
ATOM 3613 C C . TRP A 1 473 ? 12.141 -29.004 -29.735 1.00 49.00 473 TRP A C 1
ATOM 3615 O O . TRP A 1 473 ? 11.150 -28.529 -29.195 1.00 49.00 473 TRP A O 1
ATOM 3625 N N . GLY A 1 474 ? 12.534 -30.264 -29.514 1.00 51.72 474 GLY A N 1
ATOM 3626 C CA . GLY A 1 474 ? 11.786 -31.182 -28.647 1.00 51.72 474 GLY A CA 1
ATOM 3627 C C . GLY A 1 474 ? 11.694 -30.706 -27.191 1.00 51.72 474 GLY A C 1
ATOM 3628 O O . GLY A 1 474 ? 10.633 -30.807 -26.576 1.00 51.72 474 GLY A O 1
ATOM 3629 N N . TYR A 1 475 ? 12.768 -30.127 -26.640 1.00 58.84 475 TYR A N 1
ATOM 3630 C CA . TYR A 1 475 ? 12.751 -29.522 -25.302 1.00 58.84 475 TYR A CA 1
ATOM 3631 C C . TYR A 1 475 ? 11.812 -28.308 -25.242 1.00 58.84 475 TYR A C 1
ATOM 3633 O O . TYR A 1 475 ? 10.939 -28.254 -24.373 1.00 58.84 475 TYR A O 1
ATOM 3641 N N . ALA A 1 476 ? 11.928 -27.379 -26.198 1.00 52.41 476 ALA A N 1
ATOM 3642 C CA . ALA A 1 476 ? 11.082 -26.193 -26.272 1.00 52.41 476 ALA A CA 1
ATOM 3643 C C . ALA A 1 476 ? 9.602 -26.543 -26.501 1.00 52.41 476 ALA A C 1
ATOM 3645 O O . ALA A 1 476 ? 8.747 -26.014 -25.798 1.00 52.41 476 ALA A O 1
ATOM 3646 N N . GLU A 1 477 ? 9.285 -27.475 -27.402 1.00 53.31 477 GLU A N 1
ATOM 3647 C CA . GLU A 1 477 ? 7.921 -27.968 -27.633 1.00 53.31 477 GLU A CA 1
ATOM 3648 C C . GLU A 1 477 ? 7.354 -28.692 -26.410 1.00 53.31 477 GLU A C 1
ATOM 3650 O O . GLU A 1 477 ? 6.200 -28.460 -26.047 1.00 53.31 477 GLU A O 1
ATOM 3655 N N . SER A 1 478 ? 8.153 -29.523 -25.729 1.00 57.75 478 SER A N 1
ATOM 3656 C CA . SER A 1 478 ? 7.705 -30.221 -24.517 1.00 57.75 478 SER A CA 1
ATOM 3657 C C . SER A 1 478 ? 7.347 -29.247 -23.389 1.00 57.75 478 SER A C 1
ATOM 3659 O O . SER A 1 478 ? 6.340 -29.451 -22.706 1.00 57.75 478 SER A O 1
ATOM 3661 N N . ARG A 1 479 ? 8.118 -28.158 -23.239 1.00 56.59 479 ARG A N 1
ATOM 3662 C CA . ARG A 1 479 ? 7.934 -27.107 -22.225 1.00 56.59 479 ARG A CA 1
ATOM 3663 C C . ARG A 1 479 ? 6.843 -26.102 -22.592 1.00 56.59 479 ARG A C 1
ATOM 3665 O O . ARG A 1 479 ? 6.032 -25.755 -21.738 1.00 56.59 479 ARG A O 1
ATOM 3672 N N . LEU A 1 480 ? 6.749 -25.685 -23.855 1.00 51.91 480 LEU A N 1
ATOM 3673 C CA . LEU A 1 480 ? 5.649 -24.845 -24.347 1.00 51.91 480 LEU A CA 1
ATOM 3674 C C . LEU A 1 480 ? 4.314 -25.602 -24.264 1.00 51.91 480 LEU A C 1
ATOM 3676 O O . LEU A 1 480 ? 3.322 -25.052 -23.793 1.00 51.91 480 LEU A O 1
ATOM 3680 N N . GLY A 1 481 ? 4.294 -26.889 -24.623 1.00 43.78 481 GLY A N 1
ATOM 3681 C CA . GLY A 1 481 ? 3.109 -27.743 -24.527 1.00 43.78 481 GLY A CA 1
ATOM 3682 C C . GLY A 1 481 ? 2.641 -28.024 -23.093 1.00 43.78 481 GLY A C 1
ATOM 3683 O O . GLY A 1 481 ? 1.444 -28.227 -22.877 1.00 43.78 481 GLY A O 1
ATOM 3684 N N . THR A 1 482 ? 3.543 -28.007 -22.104 1.00 42.44 482 THR A N 1
ATOM 3685 C CA . THR A 1 482 ? 3.190 -28.102 -20.674 1.00 42.44 482 THR A CA 1
ATOM 3686 C C . THR A 1 482 ? 2.775 -26.753 -20.092 1.00 42.44 482 THR A C 1
ATOM 3688 O O . THR A 1 482 ? 1.725 -26.695 -19.460 1.00 42.44 482 THR A O 1
ATOM 3691 N N . SER A 1 483 ? 3.496 -25.666 -20.384 1.00 40.56 483 SER A N 1
ATOM 3692 C CA . SER A 1 483 ? 3.172 -24.304 -19.922 1.00 40.56 483 SER A CA 1
ATOM 3693 C C . SER A 1 483 ? 1.798 -23.818 -20.418 1.00 40.56 483 SER A C 1
ATOM 3695 O O . SER A 1 483 ? 1.014 -23.264 -19.648 1.00 40.56 483 SER A O 1
ATOM 3697 N N . ILE A 1 484 ? 1.435 -24.127 -21.673 1.00 35.62 484 ILE A N 1
ATOM 3698 C CA . ILE A 1 484 ? 0.102 -23.831 -22.236 1.00 35.62 484 ILE A CA 1
ATOM 3699 C C . ILE A 1 484 ? -1.006 -24.661 -21.554 1.00 35.62 484 ILE A C 1
ATOM 3701 O O . ILE A 1 484 ? -2.149 -24.217 -21.462 1.00 35.62 484 ILE A O 1
ATOM 3705 N N . ARG A 1 485 ? -0.697 -25.865 -21.049 1.00 33.62 485 ARG A N 1
ATOM 3706 C CA . ARG A 1 485 ? -1.673 -26.727 -20.354 1.00 33.62 485 ARG A CA 1
ATOM 3707 C C . ARG A 1 485 ? -1.843 -26.382 -18.873 1.00 33.62 485 ARG A C 1
ATOM 3709 O O . ARG A 1 485 ? -2.923 -26.633 -18.340 1.00 33.62 485 ARG A O 1
ATOM 3716 N N . THR A 1 486 ? -0.826 -25.826 -18.215 1.00 34.94 486 THR A N 1
ATOM 3717 C CA . THR A 1 486 ? -0.856 -25.497 -16.779 1.00 34.94 486 THR A CA 1
ATOM 3718 C C . THR A 1 486 ? -1.300 -24.059 -16.488 1.00 34.94 486 THR A C 1
ATOM 3720 O O . THR A 1 486 ? -1.887 -23.820 -15.433 1.00 34.94 486 THR A O 1
ATOM 3723 N N . HIS A 1 487 ? -1.146 -23.113 -17.423 1.00 35.88 487 HIS A N 1
ATOM 3724 C CA . HIS A 1 487 ? -1.576 -21.719 -17.245 1.00 35.88 487 HIS A CA 1
ATOM 3725 C C . HIS A 1 487 ? -2.880 -21.366 -17.983 1.00 35.88 487 HIS A C 1
ATOM 3727 O O . HIS A 1 487 ? -2.891 -20.651 -18.984 1.00 35.88 487 HIS A O 1
ATOM 3733 N N . ARG A 1 488 ? -4.024 -21.765 -17.408 1.00 30.69 488 ARG A N 1
ATOM 3734 C CA . ARG A 1 488 ? -5.345 -21.204 -17.766 1.00 30.69 488 ARG A CA 1
ATOM 3735 C C . ARG A 1 488 ? -5.584 -19.709 -17.431 1.00 30.69 488 ARG A C 1
ATOM 3737 O O . ARG A 1 488 ? -6.612 -19.212 -17.880 1.00 30.69 488 ARG A O 1
ATOM 3744 N N . PRO A 1 489 ? -4.703 -18.938 -16.748 1.00 28.80 489 PRO A N 1
ATOM 3745 C CA . PRO A 1 489 ? -4.867 -17.477 -16.680 1.00 28.80 489 PRO A CA 1
ATOM 3746 C C . PRO A 1 489 ? -4.207 -16.692 -17.834 1.00 28.80 489 PRO A C 1
ATOM 3748 O O . PRO A 1 489 ? -4.462 -15.498 -17.974 1.00 28.80 489 PRO A O 1
ATOM 3751 N N . CYS A 1 490 ? -3.367 -17.310 -18.677 1.00 31.17 490 CYS A N 1
ATOM 3752 C CA . CYS A 1 490 ? -2.529 -16.569 -19.638 1.00 31.17 490 CYS A CA 1
ATOM 3753 C C . CYS A 1 490 ? -3.221 -16.145 -20.949 1.00 31.17 490 CYS A C 1
ATOM 3755 O O . CYS A 1 490 ? -2.635 -15.379 -21.714 1.00 31.17 490 CYS A O 1
ATOM 3757 N N . GLU A 1 491 ? -4.474 -16.539 -21.204 1.00 26.33 491 GLU A N 1
ATOM 3758 C CA . GLU A 1 491 ? -5.215 -16.085 -22.399 1.00 26.33 491 GLU A CA 1
ATOM 3759 C C . GLU A 1 491 ? -5.472 -14.564 -22.422 1.00 26.33 491 GLU A C 1
ATOM 3761 O O . GLU A 1 491 ? -5.753 -14.007 -23.484 1.00 26.33 491 GLU A O 1
ATOM 3766 N N . ARG A 1 492 ? -5.331 -13.865 -21.284 1.00 29.33 492 ARG A N 1
ATOM 3767 C CA . ARG A 1 492 ? -5.523 -12.407 -21.202 1.00 29.33 492 ARG A CA 1
ATOM 3768 C C . ARG A 1 492 ? -4.275 -11.588 -21.562 1.00 29.33 492 ARG A C 1
ATOM 3770 O O . ARG A 1 492 ? -4.429 -10.448 -21.977 1.00 29.33 492 ARG A O 1
ATOM 3777 N N . ILE A 1 493 ? -3.072 -12.164 -21.463 1.00 33.09 493 ILE A N 1
ATOM 3778 C CA . ILE A 1 493 ? -1.797 -11.468 -21.751 1.00 33.09 493 ILE A CA 1
ATOM 3779 C C . ILE A 1 493 ? -1.424 -11.551 -23.241 1.00 33.09 493 ILE A C 1
ATOM 3781 O O . ILE A 1 493 ? -0.693 -10.709 -23.739 1.00 33.09 493 ILE A O 1
ATOM 3785 N N . LEU A 1 494 ? -1.971 -12.518 -23.983 1.00 27.33 494 LEU A N 1
ATOM 3786 C CA . LEU A 1 494 ? -1.780 -12.632 -25.438 1.00 27.33 494 LEU A CA 1
ATOM 3787 C C . LEU A 1 494 ? -2.857 -11.897 -26.267 1.00 27.33 494 LEU A C 1
ATOM 3789 O O . LEU A 1 494 ? -2.862 -12.011 -27.491 1.00 27.33 494 LEU A O 1
ATOM 3793 N N . ARG A 1 495 ? -3.785 -11.169 -25.623 1.00 26.56 495 ARG A N 1
ATOM 3794 C CA . ARG A 1 495 ? -4.834 -10.358 -26.282 1.00 26.56 495 ARG A CA 1
ATOM 3795 C C . ARG A 1 495 ? -4.708 -8.842 -26.049 1.00 26.56 495 ARG A C 1
ATOM 3797 O O . ARG A 1 495 ? -5.614 -8.108 -26.440 1.00 26.56 495 ARG A O 1
ATOM 3804 N N . LEU A 1 496 ? -3.604 -8.390 -25.462 1.00 27.03 496 LEU A N 1
ATOM 3805 C CA . LEU A 1 496 ? -3.126 -7.002 -25.476 1.00 27.03 496 LEU A CA 1
ATOM 3806 C C . LEU A 1 496 ? -1.791 -6.982 -26.220 1.00 27.03 496 LEU A C 1
ATOM 3808 O O . LEU A 1 496 ? -1.545 -5.988 -26.936 1.00 27.03 496 LEU A O 1
#

Radius of gyration: 31.72 Å; Cα contacts (8 Å, |Δi|>4): 636; chains: 1; bounding box: 74×62×94 Å

Foldseek 3Di:
DVVVVVVVVLVVLLVVVCVLLVVDPLLSLLLVLLCVVVVNRSVVSVVQLVVQLCVPPNPDPDRDDNLSSSLSSLVSLVVPQPQVLLLQVLLLCLLFAFPFAFLVLQLVLLVLGDPSSSVQSVDPVSVVVSVVSCVSSVQWADDPTGIGGDNSSSVSSVVVLQVVVDPPDDDDDDPDPDDRSSQSSLRSLLSSCLVLQDLVCVPPVVSLVVCVSRVRGLVSSLVVCVVVVHPLVSSLSSLQSNLLSCVVVVVLVVSLVSLVSSLVSCCVPPNNLALSNLSSLQSNLVSCVVVVVLVSSLVSLVSSLNSCCVVPNCLDLSNLVSLQSNLVSCVVVVVLVSSLVSLVSSLVSCCVVPNCLALVSLVSLQSNLVSCVVVVVLVSSLVSLVSSLVSCCVPPNCLDLSNLVSLQSNLVSCVVVVVLVSSLVSLVSSLVSCCVVPNCLDPSNLVSLVSNLVSLVVVVVDPDDDPVSVVSNVVSCVSNVVNVVPDPPCPVVVVD

Nearest PDB structures (foldseek):
  6swu-assembly1_B  TM=8.126E-01  e=1.542E-12  Mus musculus
  6swu-assembly3_F  TM=8.077E-01  e=4.685E-12  Mus musculus
  6swu-assembly1_A  TM=8.141E-01  e=1.546E-11  Mus musculus
  6ejn-assembly1_A  TM=7.422E-01  e=4.685E-12  Mus musculus
  7ai4-assembly2_B  TM=8.053E-01  e=3.113E-11  Homo sapiens

Secondary structure (DSSP, 8-state):
-HHHHHHHHHHHHHHHHHHHTTT-HHHHHHHHHHHHHHT--HHHHHHHHHHHHHHHH-S--SPPPHHHHHHHHHHHHHHT-S-HHHHHHHHHHTTS-SS-EEHHHHHHTGGGS-HHHHHHHHSHHHHHHHHHHHHHTTS-EE-SSEEE--HHHHHHHHHHHHHTT-----S---------TTHHHHHHHHHHHGGGS-TTTTT-GGGHHHHHHHHHHHHHHHHHHHHHT--HHHHHHHHHHHHHHHHHTT-HHHHHHHHHHHHHHHHHHH-TTSHHHHHHHHHHHHHHHHTT-HHHHHHHHHHHHHHHHHHH-TT-HHHHHHHHHHHHHHHHTT-HHHHHHHHHHHHHHHHHHH-TTSHHHHHHHHHHHHHHHHTT-HHHHHHHHHHHHHHHHHHH-TTSHHHHHHHHHHHHHHHHTT-HHHHHHHHHHHHHHHHHHH-TTSHHHHHHHHHHHHHHHHHHTSSS--TTHHHHHHHHHHHHHHHHHH-TTGGGTS--